Protein AF-0000000077156930 (afdb_homodimer)

Solvent-accessible surface area (backbone atoms only — not comparable to full-atom values): 21115 Å² total; per-residue (Å²): 128,58,64,46,43,50,54,49,51,50,52,50,50,53,50,42,52,32,46,73,64,62,72,40,91,60,56,79,90,64,46,71,85,63,74,40,72,61,39,33,52,48,50,25,47,53,35,52,76,65,62,25,29,34,33,41,34,40,46,37,56,53,29,63,58,55,55,41,37,42,60,40,22,49,76,51,74,27,40,34,41,30,24,38,61,55,65,69,34,46,55,49,17,52,52,47,29,53,65,31,70,46,48,90,39,51,45,78,44,79,37,57,61,70,60,52,46,53,54,49,60,70,35,73,85,38,50,48,45,27,31,30,34,39,42,51,60,70,72,91,50,44,61,62,49,48,64,50,43,55,65,25,35,19,72,68,10,36,40,37,32,56,45,38,52,34,65,64,90,44,28,67,63,35,49,52,44,52,51,54,54,67,69,39,79,48,50,50,72,47,78,40,75,60,58,41,11,30,34,43,31,35,32,67,102,129,59,63,46,42,49,54,48,51,51,52,50,50,53,52,42,54,34,47,73,65,62,73,40,92,60,57,79,89,62,46,71,85,62,75,42,72,61,39,33,53,49,49,27,49,52,36,52,75,65,62,24,30,35,33,40,33,40,46,36,54,52,31,62,57,54,54,42,38,42,59,39,22,48,76,51,75,26,40,35,41,30,24,36,60,54,64,68,35,46,55,48,16,52,51,47,28,54,64,31,71,46,48,92,39,50,45,79,45,77,37,55,62,69,60,52,47,52,55,48,60,71,35,74,84,38,50,47,46,27,30,31,33,40,43,50,61,69,73,90,50,44,62,60,51,48,65,50,42,55,63,24,35,20,72,69,12,37,41,37,33,57,46,39,52,34,63,63,89,44,28,67,65,35,49,52,43,54,52,54,54,67,69,39,81,49,49,48,72,46,79,38,75,61,58,40,11,31,35,45,30,34,31,68,102

Radius of gyration: 21.98 Å; Cα contacts (8 Å, |Δi|>4): 790; chains: 2; bounding box: 40×63×60 Å

Secondary structure (DSSP, 8-state):
--HHHHHHHHHHHHHHHHHHTTSS---GGGS-----HHHHHHHHHHHHHHT--EEEEE--TTSHHHHHHHHHHHHTT-EEEEEE--HHHHHHHHHHHHHHT-GGGEEEEES-HHHHHHHHHH-GGGTT-EEEEEE-S-GGGHHHHHHHHGGGEEEEEEEEE--SSSSGGGHHHHHHHHHHHHTSTTEEEEEE-STT-EEEEEE--/--HHHHHHHHHHHHHHHHHHTTSS---GGGS-----HHHHHHHHHHHHHHT--EEEEE--TTSHHHHHHHHHHHHTT-EEEEEE--HHHHHHHHHHHHHHT-GGGEEEEES-HHHHHHHHHH-GGGTT-EEEEEE-S-GGGHHHHHHHHGGGEEEEEEEEE--SSSSGGGHHHHHHHHHHHHTSTTEEEEEE-STT-EEEEEE--

Sequence (410 aa):
MNKAIFEVLEKLEKQSSLEKSRQVNVSSDERMLAITKETGELLNMLIRLKNAKNMLEVGMSVGYSTIWCAEAIIENNGKIITIEQNAKKIQRAKENFQNANVSEHIAIQEGLAMQILQELSLNEDYKVFFDFVLIDADKENVIEYFDMILPMVSVGGVIVTDNMLYPEKYRESMKEYSSHIQAIQNVRTITSPIGNGEEITIKLRMNKAIFEVLEKLEKQSSLEKSRQVNVSSDERMLAITKETGELLNMLIRLKNAKNMLEVGMSVGYSTIWCAEAIIENNGKIITIEQNAKKIQRAKENFQNANVSEHIAIQEGLAMQILQELSLNEDYKVFFDFVLIDADKENVIEYFDMILPMVSVGGVIVTDNMLYPEKYRESMKEYSSHIQAIQNVRTITSPIGNGEEITIKLR

Structure (mmCIF, N/CA/C/O backbone):
data_AF-0000000077156930-model_v1
#
loop_
_entity.id
_entity.type
_entity.pdbx_description
1 polymer 'O-methyltransferase family 3'
#
loop_
_atom_site.group_PDB
_atom_site.id
_atom_site.type_symbol
_atom_site.label_atom_id
_atom_site.label_alt_id
_atom_site.label_comp_id
_atom_site.label_asym_id
_atom_site.label_entity_id
_atom_site.label_seq_id
_atom_site.pdbx_PDB_ins_code
_atom_site.Cartn_x
_atom_site.Cartn_y
_atom_site.Cartn_z
_atom_site.occupancy
_atom_site.B_iso_or_equiv
_atom_site.auth_seq_id
_atom_site.auth_comp_id
_atom_site.auth_asym_id
_atom_site.auth_atom_id
_atom_site.pdbx_PDB_model_num
ATOM 1 N N . MET A 1 1 ? 17.109 -1.791 -4.84 1 79.44 1 MET A N 1
ATOM 2 C CA . MET A 1 1 ? 16.797 -3.115 -5.371 1 79.44 1 MET A CA 1
ATOM 3 C C . MET A 1 1 ? 18.062 -3.785 -5.91 1 79.44 1 MET A C 1
ATOM 5 O O . MET A 1 1 ? 18.922 -3.123 -6.504 1 79.44 1 MET A O 1
ATOM 9 N N . ASN A 1 2 ? 18.062 -5.133 -5.629 1 87.88 2 ASN A N 1
ATOM 10 C CA . ASN A 1 2 ? 19.172 -5.934 -6.141 1 87.88 2 ASN A CA 1
ATOM 11 C C . ASN A 1 2 ? 19.344 -5.758 -7.648 1 87.88 2 ASN A C 1
ATOM 13 O O . ASN A 1 2 ? 18.359 -5.766 -8.391 1 87.88 2 ASN A O 1
ATOM 17 N N . LYS A 1 3 ? 20.562 -5.547 -8.047 1 91.56 3 LYS A N 1
ATOM 18 C CA . LYS A 1 3 ? 20.859 -5.23 -9.445 1 91.56 3 LYS A CA 1
ATOM 19 C C . LYS A 1 3 ? 20.344 -6.316 -10.375 1 91.56 3 LYS A C 1
ATOM 21 O O . LYS A 1 3 ? 19.766 -6.016 -11.43 1 91.56 3 LYS A O 1
ATOM 26 N N . ALA A 1 4 ? 20.594 -7.609 -10.023 1 95.75 4 ALA A N 1
ATOM 27 C CA . ALA A 1 4 ? 20.172 -8.719 -10.867 1 95.75 4 ALA A CA 1
ATOM 28 C C . ALA A 1 4 ? 18.641 -8.734 -11.016 1 95.75 4 ALA A C 1
ATOM 30 O O . ALA A 1 4 ? 18.125 -8.945 -12.117 1 95.75 4 ALA A O 1
ATOM 31 N N . ILE A 1 5 ? 17.984 -8.516 -9.945 1 96.19 5 ILE A N 1
ATOM 32 C CA . ILE A 1 5 ? 16.531 -8.469 -9.945 1 96.19 5 ILE A CA 1
ATOM 33 C C . ILE A 1 5 ? 16.047 -7.309 -10.82 1 96.19 5 ILE A C 1
ATOM 35 O O . ILE A 1 5 ? 15.172 -7.484 -11.672 1 96.19 5 ILE A O 1
ATOM 39 N N . PHE A 1 6 ? 16.609 -6.207 -10.664 1 93.25 6 PHE A N 1
ATOM 40 C CA . PHE A 1 6 ? 16.234 -5.012 -11.414 1 93.25 6 PHE A CA 1
ATOM 41 C C . PHE A 1 6 ? 16.406 -5.234 -12.906 1 93.25 6 PHE A C 1
ATOM 43 O O . PHE A 1 6 ? 15.531 -4.871 -13.695 1 93.25 6 PHE A O 1
ATOM 50 N N . GLU A 1 7 ? 17.5 -5.773 -13.328 1 95.19 7 GLU A N 1
ATOM 51 C CA . GLU A 1 7 ? 17.797 -5.996 -14.742 1 95.19 7 GLU A CA 1
ATOM 52 C C . GLU A 1 7 ? 16.781 -6.945 -15.375 1 95.19 7 GLU A C 1
ATOM 54 O O . GLU A 1 7 ? 16.344 -6.723 -16.5 1 95.19 7 GLU A O 1
ATOM 59 N N . VAL A 1 8 ? 16.469 -8.008 -14.656 1 96.56 8 VAL A N 1
ATOM 60 C CA . VAL A 1 8 ? 15.5 -8.977 -15.18 1 96.56 8 VAL A CA 1
ATOM 61 C C . VAL A 1 8 ? 14.125 -8.32 -15.297 1 96.56 8 VAL A C 1
ATOM 63 O O . VAL A 1 8 ? 13.43 -8.508 -16.297 1 96.56 8 VAL A O 1
ATOM 66 N N . LEU A 1 9 ? 13.719 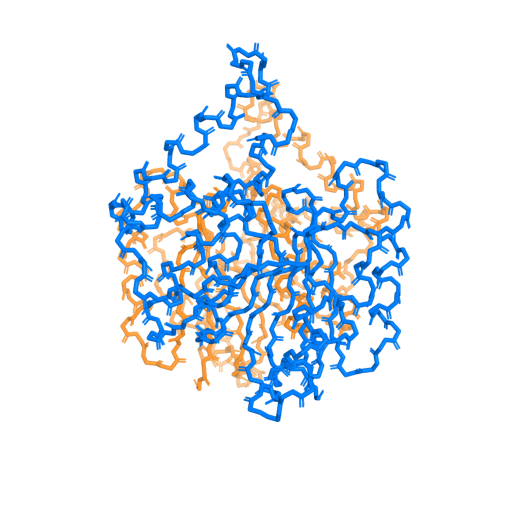-7.543 -14.289 1 95.38 9 LEU A N 1
ATOM 67 C CA . LEU A 1 9 ? 12.43 -6.863 -14.32 1 95.38 9 LEU A CA 1
ATOM 68 C C . LEU A 1 9 ? 12.352 -5.895 -15.492 1 95.38 9 LEU A C 1
ATOM 70 O O . LEU A 1 9 ? 11.336 -5.832 -16.188 1 95.38 9 LEU A O 1
ATOM 74 N N . GLU A 1 10 ? 13.391 -5.168 -15.727 1 93.12 10 GLU A N 1
ATOM 75 C CA . GLU A 1 10 ? 13.43 -4.23 -16.844 1 93.12 10 GLU A CA 1
ATOM 76 C C . GLU A 1 10 ? 13.281 -4.953 -18.172 1 93.12 10 GLU A C 1
ATOM 78 O O . GLU A 1 10 ? 12.57 -4.484 -19.062 1 93.12 10 GLU A O 1
ATOM 83 N N . LYS A 1 11 ? 14.008 -6.008 -18.297 1 92.94 11 LYS A N 1
ATOM 84 C CA . LYS A 1 11 ? 13.938 -6.812 -19.516 1 92.94 11 LYS A CA 1
ATOM 85 C C . LYS A 1 11 ? 12.516 -7.312 -19.75 1 92.94 11 LYS A C 1
ATOM 87 O O . LYS A 1 11 ? 12.008 -7.25 -20.875 1 92.94 11 LYS A O 1
ATOM 92 N N . LEU A 1 12 ? 11.891 -7.816 -18.703 1 92.88 12 LEU A N 1
ATOM 93 C CA . LEU A 1 12 ? 10.539 -8.352 -18.797 1 92.88 12 LEU A CA 1
ATOM 94 C C . LEU A 1 12 ? 9.539 -7.242 -19.125 1 92.88 12 LEU A C 1
ATOM 96 O O . LEU A 1 12 ? 8.586 -7.465 -19.875 1 92.88 12 LEU A O 1
ATOM 100 N N . GLU A 1 13 ? 9.695 -6.082 -18.562 1 90.75 13 GLU A N 1
ATOM 101 C CA . GLU A 1 13 ? 8.836 -4.938 -18.859 1 90.75 13 GLU A CA 1
ATOM 102 C C . GLU A 1 13 ? 8.938 -4.523 -20.312 1 90.75 13 GLU A C 1
ATOM 104 O O . GLU A 1 13 ? 7.934 -4.195 -20.953 1 90.75 13 GLU A O 1
ATOM 109 N N . LYS A 1 14 ? 10.156 -4.465 -20.828 1 87.19 14 LYS A N 1
ATOM 110 C CA . LYS A 1 14 ? 10.375 -4.145 -22.25 1 87.19 14 LYS A CA 1
ATOM 111 C C . LYS A 1 14 ? 9.688 -5.16 -23.156 1 87.19 14 LYS A C 1
ATOM 113 O O . LYS A 1 14 ? 9.055 -4.789 -24.141 1 87.19 14 LYS A O 1
ATOM 118 N N . GLN A 1 15 ? 9.844 -6.43 -22.797 1 84.31 15 GLN A N 1
ATOM 119 C CA . GLN A 1 15 ? 9.211 -7.492 -23.578 1 84.31 15 GLN A CA 1
ATOM 120 C C . GLN A 1 15 ? 7.695 -7.355 -23.562 1 84.31 15 GLN A C 1
ATOM 122 O O . GLN A 1 15 ? 7.043 -7.559 -24.594 1 84.31 15 GLN A O 1
ATOM 127 N N . SER A 1 16 ? 7.172 -7.051 -22.375 1 83 16 SER A N 1
ATOM 128 C CA . SER A 1 16 ? 5.73 -6.875 -22.25 1 83 16 SER A CA 1
ATOM 129 C C . SER A 1 16 ? 5.234 -5.719 -23.109 1 83 16 SER A C 1
ATOM 131 O O . SER A 1 16 ? 4.188 -5.824 -23.75 1 83 16 SER A O 1
ATOM 133 N N . SER A 1 17 ? 5.945 -4.652 -23.078 1 78.31 17 SER A N 1
ATOM 134 C CA . SER A 1 17 ? 5.59 -3.479 -23.875 1 78.31 17 SER A CA 1
ATOM 135 C C . SER A 1 17 ? 5.617 -3.789 -25.359 1 78.31 17 SER A C 1
ATOM 137 O O . SER A 1 17 ? 4.754 -3.332 -26.109 1 78.31 17 SER A O 1
ATOM 139 N N . LEU A 1 18 ? 6.516 -4.582 -25.781 1 75.31 18 LEU A N 1
ATOM 140 C CA . LEU A 1 18 ? 6.656 -4.961 -27.172 1 75.31 18 LEU A CA 1
ATOM 141 C C . LEU A 1 18 ? 5.52 -5.883 -27.609 1 75.31 18 LEU A C 1
ATOM 143 O O . LEU A 1 18 ? 5.008 -5.762 -28.719 1 75.31 18 LEU A O 1
ATOM 147 N N . GLU A 1 19 ? 5.113 -6.738 -26.75 1 72.31 19 GLU A N 1
ATOM 148 C CA . GLU A 1 19 ? 4.02 -7.66 -27.031 1 72.31 19 GLU A CA 1
ATOM 149 C C . GLU A 1 19 ? 2.688 -6.922 -27.141 1 72.31 19 GLU A C 1
ATOM 151 O O . GLU A 1 19 ? 1.862 -7.234 -28 1 72.31 19 GLU A O 1
ATOM 156 N N . LYS A 1 20 ? 2.551 -5.926 -26.328 1 70.75 20 LYS A N 1
ATOM 157 C CA . LYS A 1 20 ? 1.322 -5.137 -26.328 1 70.75 20 LYS A CA 1
ATOM 158 C C . LYS A 1 20 ? 1.237 -4.254 -27.562 1 70.75 20 LYS A C 1
ATOM 160 O O . LYS A 1 20 ? 0.145 -3.988 -28.078 1 70.75 20 LYS A O 1
ATOM 165 N N . SER A 1 21 ? 2.373 -3.861 -27.922 1 64.44 21 SER A N 1
ATOM 166 C CA . SER A 1 21 ? 2.416 -3.006 -29.109 1 64.44 21 SER A CA 1
ATOM 167 C C . SER A 1 21 ? 2.379 -3.83 -30.391 1 64.44 21 SER A C 1
ATOM 169 O O . SER A 1 21 ? 2.336 -3.277 -31.484 1 64.44 21 SER A O 1
ATOM 171 N N . ARG A 1 22 ? 2.209 -5.121 -30.344 1 66.44 22 ARG A N 1
ATOM 172 C CA . ARG A 1 22 ? 2.174 -6.031 -31.484 1 66.44 22 ARG A CA 1
ATOM 173 C C . ARG A 1 22 ? 3.457 -5.934 -32.312 1 66.44 22 ARG A C 1
ATOM 175 O O . ARG A 1 22 ? 3.451 -6.188 -33.531 1 66.44 22 ARG A O 1
ATOM 182 N N . GLN A 1 23 ? 4.324 -5.398 -31.641 1 58.34 23 GLN A N 1
ATOM 183 C CA . GLN A 1 23 ? 5.594 -5.309 -32.344 1 58.34 23 GLN A CA 1
ATOM 184 C C . GLN A 1 23 ? 6.305 -6.656 -32.375 1 58.34 23 GLN A C 1
ATOM 186 O O . GLN A 1 23 ? 7.188 -6.879 -33.219 1 58.34 23 GLN A O 1
ATOM 191 N N . VAL A 1 24 ? 5.945 -7.48 -31.453 1 56.66 24 VAL A N 1
ATOM 192 C CA . VAL A 1 24 ? 6.453 -8.844 -31.438 1 56.66 24 VAL A CA 1
ATOM 193 C C . VAL A 1 24 ? 5.285 -9.836 -31.469 1 56.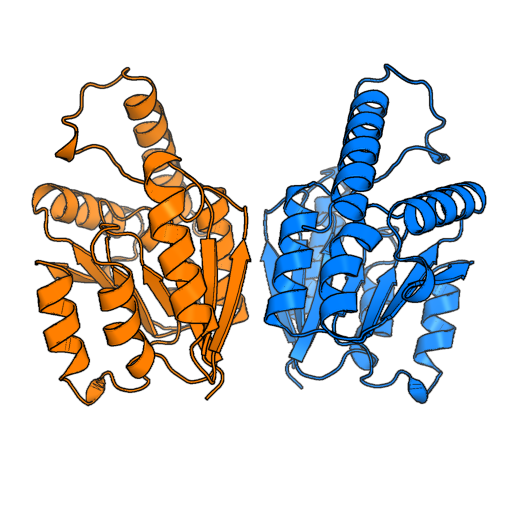66 24 VAL A C 1
ATOM 195 O O . VAL A 1 24 ? 4.273 -9.617 -30.797 1 56.66 24 VAL A O 1
ATOM 198 N N . ASN A 1 25 ? 5.324 -10.672 -32.375 1 56.38 25 ASN A N 1
ATOM 199 C CA . ASN A 1 25 ? 4.27 -11.664 -32.562 1 56.38 25 ASN A CA 1
ATOM 200 C C . ASN A 1 25 ? 4.43 -12.836 -31.594 1 56.38 25 ASN A C 1
ATOM 202 O O . ASN A 1 25 ? 5.383 -13.609 -31.703 1 56.38 25 ASN A O 1
ATOM 206 N N . VAL A 1 26 ? 3.912 -12.781 -30.484 1 60.97 26 VAL A N 1
ATOM 207 C CA . VAL A 1 26 ? 3.877 -13.945 -29.594 1 60.97 26 VAL A CA 1
ATOM 208 C C . VAL A 1 26 ? 2.445 -14.461 -29.484 1 60.97 26 VAL A C 1
ATOM 210 O O . VAL A 1 26 ? 1.49 -13.68 -29.531 1 60.97 26 VAL A O 1
ATOM 213 N N . SER A 1 27 ? 2.373 -15.758 -29.547 1 56.91 27 SER A N 1
ATOM 214 C CA . SER A 1 27 ? 1.052 -16.359 -29.375 1 56.91 27 SER A CA 1
ATOM 215 C C . SER A 1 27 ? 0.399 -15.906 -28.078 1 56.91 27 SER A C 1
ATOM 217 O O . SER A 1 27 ? 1.092 -15.594 -27.109 1 56.91 27 SER A O 1
ATOM 219 N N . SER A 1 28 ? -0.914 -15.719 -28.062 1 55.12 28 SER A N 1
ATOM 220 C CA . SER A 1 28 ? -1.692 -15.258 -26.922 1 55.12 28 SER A CA 1
ATOM 221 C C . SER A 1 28 ? -1.333 -16.031 -25.656 1 55.12 28 SER A C 1
ATOM 223 O O . SER A 1 28 ? -1.241 -15.461 -24.562 1 55.12 28 SER A O 1
ATOM 225 N N . ASP A 1 29 ? -1.012 -17.266 -25.969 1 56.06 29 ASP A N 1
ATOM 226 C CA . ASP A 1 29 ? -0.734 -18.156 -24.859 1 56.06 29 ASP A CA 1
ATOM 227 C C . ASP A 1 29 ? 0.637 -17.875 -24.25 1 56.06 29 ASP A C 1
ATOM 229 O O . ASP A 1 29 ? 0.918 -18.281 -23.125 1 56.06 29 ASP A O 1
ATOM 233 N N . GLU A 1 30 ? 1.32 -17.078 -25.047 1 61.12 30 GLU A N 1
ATOM 234 C CA . GLU A 1 30 ? 2.689 -16.859 -24.594 1 61.12 30 GLU A CA 1
ATOM 235 C C . GLU A 1 30 ? 2.869 -15.438 -24.062 1 61.12 30 GLU A C 1
ATOM 237 O O . GLU A 1 30 ? 3.947 -15.086 -23.578 1 61.12 30 GLU A O 1
ATOM 242 N N . ARG A 1 31 ? 1.771 -14.875 -24.266 1 60.12 31 ARG A N 1
ATOM 243 C CA . ARG A 1 31 ? 1.876 -13.469 -23.891 1 60.12 31 ARG A CA 1
ATOM 244 C C . ARG A 1 31 ? 2.039 -13.32 -22.375 1 60.12 31 ARG A C 1
ATOM 246 O O . ARG A 1 31 ? 1.447 -14.078 -21.609 1 60.12 31 ARG A O 1
ATOM 253 N N . MET A 1 32 ? 2.98 -12.578 -22.109 1 62.69 32 MET A N 1
ATOM 254 C CA . MET A 1 32 ? 3.211 -12.273 -20.703 1 62.69 32 MET A CA 1
ATOM 255 C C . MET A 1 32 ? 2.078 -11.43 -20.125 1 62.69 32 MET A C 1
ATOM 257 O O . MET A 1 32 ? 1.728 -10.391 -20.703 1 62.69 32 MET A O 1
ATOM 261 N N . LEU A 1 33 ? 1.092 -12.125 -19.344 1 61.94 33 LEU A N 1
ATOM 262 C CA . LEU A 1 33 ? 0.093 -11.398 -18.562 1 61.94 33 LEU A CA 1
ATOM 263 C C . LEU A 1 33 ? 0.671 -10.922 -17.234 1 61.94 33 LEU A C 1
ATOM 265 O O . LEU A 1 33 ? 0.748 -11.688 -16.281 1 61.94 33 LEU A O 1
ATOM 269 N N . ALA A 1 34 ? 1.303 -9.719 -17.344 1 76.31 34 ALA A N 1
ATOM 270 C CA . ALA A 1 34 ? 2.078 -9.273 -16.203 1 76.31 34 ALA A CA 1
ATOM 271 C C . ALA A 1 34 ? 1.347 -8.164 -15.445 1 76.31 34 ALA A C 1
ATOM 273 O O . ALA A 1 34 ? 0.553 -7.426 -16.031 1 76.31 34 ALA A O 1
ATOM 274 N N . ILE A 1 35 ? 1.339 -8.328 -14.133 1 91.12 35 ILE A N 1
ATOM 275 C CA . ILE A 1 35 ? 0.923 -7.191 -13.312 1 91.12 35 ILE A CA 1
ATOM 276 C C . ILE A 1 35 ? 1.639 -5.926 -13.781 1 91.12 35 ILE A C 1
ATOM 278 O O . ILE A 1 35 ? 2.582 -6 -14.57 1 91.12 35 ILE A O 1
ATOM 282 N N . THR A 1 36 ? 1.065 -4.848 -13.391 1 91.25 36 THR A N 1
ATOM 283 C CA . THR A 1 36 ? 1.734 -3.586 -13.695 1 91.25 36 THR A CA 1
ATOM 284 C C . THR A 1 36 ? 2.926 -3.371 -12.766 1 91.25 36 THR A C 1
ATOM 286 O O . THR A 1 36 ? 3.041 -4.031 -11.727 1 91.25 36 THR A O 1
ATOM 289 N N . LYS A 1 37 ? 3.83 -2.496 -13.227 1 90.5 37 LYS A N 1
ATOM 290 C CA . LYS A 1 37 ? 4.949 -2.105 -12.375 1 90.5 37 LYS A CA 1
ATOM 291 C C . LYS A 1 37 ? 4.461 -1.59 -11.023 1 90.5 37 LYS A C 1
ATOM 293 O O . LYS A 1 37 ? 5.043 -1.91 -9.984 1 90.5 37 LYS A O 1
ATOM 298 N N . GLU A 1 38 ? 3.414 -0.806 -11.023 1 89.31 38 GLU A N 1
ATOM 299 C CA . GLU A 1 38 ? 2.842 -0.253 -9.797 1 89.31 38 GLU A CA 1
ATOM 300 C C . GLU A 1 38 ? 2.359 -1.359 -8.867 1 89.31 38 GLU A C 1
ATOM 302 O O . GLU A 1 38 ? 2.537 -1.275 -7.652 1 89.31 38 GLU A O 1
ATOM 307 N N . THR A 1 39 ? 1.762 -2.322 -9.445 1 93.88 39 THR A N 1
ATOM 308 C CA . THR A 1 39 ? 1.332 -3.463 -8.648 1 93.88 39 THR A CA 1
ATOM 309 C C . THR A 1 39 ? 2.533 -4.176 -8.031 1 93.88 39 THR A C 1
ATOM 311 O O . THR A 1 39 ? 2.5 -4.562 -6.859 1 93.88 39 THR A O 1
ATOM 314 N N . GLY A 1 40 ? 3.57 -4.371 -8.836 1 94.38 40 GLY A N 1
ATOM 315 C CA . GLY A 1 40 ? 4.785 -4.965 -8.305 1 94.38 40 GLY A CA 1
ATOM 316 C C . GLY A 1 40 ? 5.344 -4.215 -7.109 1 94.38 40 GLY A C 1
ATOM 317 O O . GLY A 1 40 ? 5.707 -4.824 -6.102 1 94.38 40 GLY A O 1
ATOM 318 N N . GLU A 1 41 ? 5.398 -2.939 -7.23 1 90.81 41 GLU A N 1
ATOM 319 C CA . GLU A 1 41 ? 5.875 -2.084 -6.148 1 90.81 41 GLU A CA 1
ATOM 320 C C . GLU A 1 41 ? 4.988 -2.215 -4.91 1 90.81 41 GLU A C 1
ATOM 322 O O . GLU A 1 41 ? 5.492 -2.242 -3.785 1 90.81 41 GLU A O 1
ATOM 327 N N . LEU A 1 42 ? 3.732 -2.254 -5.137 1 93.19 42 LEU A N 1
ATOM 328 C CA . LEU A 1 42 ? 2.768 -2.424 -4.055 1 93.19 42 LEU A CA 1
ATOM 329 C C . LEU A 1 42 ? 2.99 -3.75 -3.334 1 93.19 42 LEU A C 1
ATOM 331 O O . LEU A 1 42 ? 3.031 -3.791 -2.104 1 93.19 42 LEU A O 1
ATOM 335 N N . LEU A 1 43 ? 3.102 -4.793 -4.094 1 96.75 43 LEU A N 1
ATOM 336 C CA . LEU A 1 43 ? 3.322 -6.113 -3.514 1 96.75 43 LEU A CA 1
ATOM 337 C C . LEU A 1 43 ? 4.594 -6.133 -2.676 1 96.75 43 LEU A C 1
ATOM 339 O O . LEU A 1 43 ? 4.59 -6.609 -1.538 1 96.75 43 LEU A O 1
ATOM 343 N N . ASN A 1 44 ? 5.648 -5.645 -3.287 1 94.69 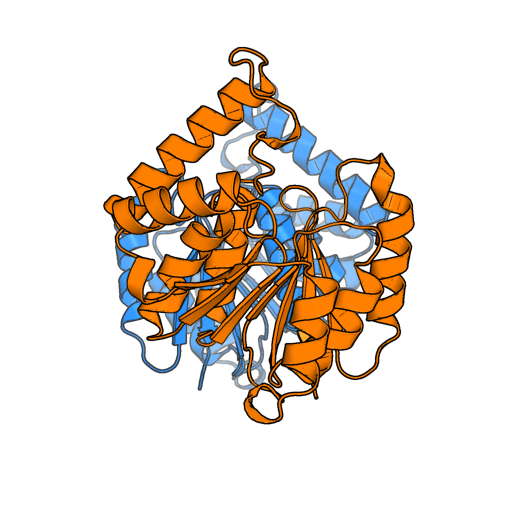44 ASN A N 1
ATOM 344 C CA . ASN A 1 44 ? 6.93 -5.559 -2.594 1 94.69 44 ASN A CA 1
ATOM 345 C C . ASN A 1 44 ? 6.801 -4.812 -1.269 1 94.69 44 ASN A C 1
ATOM 347 O O . ASN A 1 44 ? 7.277 -5.289 -0.237 1 94.69 44 ASN A O 1
ATOM 351 N N . MET A 1 45 ? 6.129 -3.721 -1.294 1 92 45 MET A N 1
ATOM 352 C CA . MET A 1 45 ? 5.922 -2.893 -0.111 1 92 45 MET A CA 1
ATOM 353 C C . MET A 1 45 ? 5.133 -3.65 0.952 1 92 45 MET A C 1
ATOM 355 O O . MET A 1 45 ? 5.531 -3.686 2.119 1 92 45 MET A O 1
ATOM 359 N N . LEU A 1 46 ? 4.062 -4.254 0.589 1 95.69 46 LEU A N 1
ATOM 360 C CA . LEU A 1 46 ? 3.197 -4.957 1.529 1 95.69 46 LEU A CA 1
ATOM 361 C C . LEU A 1 46 ? 3.941 -6.109 2.193 1 95.69 46 LEU A C 1
ATOM 363 O O . LEU A 1 46 ? 3.789 -6.34 3.396 1 95.69 46 LEU A O 1
ATOM 367 N N . ILE A 1 47 ? 4.707 -6.801 1.422 1 96.62 47 ILE A N 1
ATOM 368 C CA . ILE A 1 47 ? 5.465 -7.934 1.945 1 96.62 47 ILE A CA 1
ATOM 369 C C . ILE A 1 47 ? 6.469 -7.445 2.988 1 96.62 47 ILE A C 1
ATOM 371 O O . ILE A 1 47 ? 6.621 -8.055 4.047 1 96.62 47 ILE A O 1
ATOM 375 N N . ARG A 1 48 ? 7.145 -6.355 2.697 1 91.44 48 ARG A N 1
ATOM 376 C CA . ARG A 1 48 ? 8.125 -5.789 3.623 1 91.44 48 ARG A CA 1
ATOM 377 C C . ARG A 1 48 ? 7.449 -5.301 4.898 1 91.44 48 ARG A C 1
ATOM 379 O O . ARG A 1 48 ? 7.934 -5.551 6 1 91.44 48 ARG A O 1
ATOM 386 N N . LEU A 1 49 ? 6.355 -4.613 4.715 1 89.62 49 LEU A N 1
ATOM 387 C CA . LEU A 1 49 ? 5.648 -4.086 5.875 1 89.62 49 LEU A CA 1
ATOM 388 C C . LEU A 1 49 ? 5.141 -5.219 6.762 1 89.62 49 LEU A C 1
ATOM 390 O O . LEU A 1 49 ? 5.141 -5.098 7.988 1 89.62 49 LEU A O 1
ATOM 394 N N . LYS A 1 50 ? 4.707 -6.32 6.141 1 91.44 50 LYS A N 1
ATOM 395 C CA . LYS A 1 50 ? 4.176 -7.48 6.855 1 91.44 50 LYS A CA 1
ATOM 396 C C . LYS A 1 50 ? 5.301 -8.359 7.391 1 91.44 50 LYS A C 1
ATOM 398 O O . LYS A 1 50 ? 5.078 -9.203 8.258 1 91.44 50 LYS A O 1
ATOM 403 N N . ASN A 1 51 ? 6.527 -8.148 6.965 1 93.62 51 ASN A N 1
ATOM 404 C CA . ASN A 1 51 ? 7.617 -9.094 7.211 1 93.62 51 ASN A CA 1
ATOM 405 C C . ASN A 1 51 ? 7.215 -10.516 6.84 1 93.62 51 ASN A C 1
ATOM 407 O O . ASN A 1 51 ? 7.367 -11.438 7.645 1 93.62 51 ASN A O 1
ATOM 411 N N . ALA A 1 52 ? 6.629 -10.672 5.648 1 96.56 52 ALA A N 1
ATOM 412 C CA . ALA A 1 52 ? 6.094 -11.953 5.203 1 96.56 52 ALA A CA 1
ATOM 413 C C . ALA A 1 52 ? 7.219 -12.914 4.824 1 96.56 52 ALA A C 1
ATOM 415 O O . ALA A 1 52 ? 8.203 -12.516 4.199 1 96.56 52 ALA A O 1
ATOM 416 N N . LYS A 1 53 ? 7.055 -14.117 5.203 1 98 53 LYS A N 1
ATOM 417 C CA . LYS A 1 53 ? 8.078 -15.125 4.949 1 98 53 LYS A CA 1
ATOM 418 C C . LYS A 1 53 ? 7.559 -16.203 4.008 1 98 53 LYS A C 1
ATOM 420 O O . LYS A 1 53 ? 8.266 -16.625 3.088 1 98 53 LYS A O 1
ATOM 425 N N . ASN A 1 54 ? 6.383 -16.703 4.258 1 98.75 54 ASN A N 1
ATOM 426 C CA . ASN A 1 54 ? 5.781 -17.766 3.461 1 98.75 54 ASN A CA 1
ATOM 427 C C . ASN A 1 54 ? 4.746 -17.219 2.486 1 98.75 54 ASN A C 1
ATOM 429 O O . ASN A 1 54 ? 3.664 -16.797 2.898 1 98.75 54 ASN A O 1
ATOM 433 N N . MET A 1 55 ? 5.07 -17.312 1.171 1 98.81 55 MET A N 1
ATOM 434 C CA . MET A 1 55 ? 4.199 -16.719 0.16 1 98.81 55 MET A CA 1
ATOM 435 C C . MET A 1 55 ? 3.668 -17.781 -0.793 1 98.81 55 MET A C 1
ATOM 437 O O . MET A 1 55 ? 4.402 -18.688 -1.188 1 98.81 55 MET A O 1
ATOM 441 N N . LEU A 1 56 ? 2.404 -17.672 -1.127 1 98.94 56 LEU A N 1
ATOM 442 C CA . LEU A 1 56 ? 1.762 -18.469 -2.17 1 98.94 56 LEU A CA 1
ATOM 443 C C . LEU A 1 56 ? 1.338 -17.578 -3.34 1 98.94 56 LEU A C 1
ATOM 445 O O . LEU A 1 56 ? 0.776 -16.5 -3.135 1 98.94 56 LEU A O 1
ATOM 449 N N . GLU A 1 57 ? 1.69 -17.984 -4.523 1 98.75 57 GLU A N 1
ATOM 450 C CA . GLU A 1 57 ? 1.259 -17.312 -5.738 1 98.75 57 GLU A CA 1
ATOM 451 C C . GLU A 1 57 ? 0.475 -18.25 -6.652 1 98.75 57 GLU A C 1
ATOM 453 O O . GLU A 1 57 ? 0.963 -19.312 -7.016 1 98.75 57 GLU A O 1
ATOM 458 N N . VAL A 1 58 ? -0.769 -17.844 -6.953 1 98.44 58 VAL A N 1
ATOM 459 C CA . VAL A 1 58 ? -1.604 -18.562 -7.918 1 98.44 58 VAL A CA 1
ATOM 460 C C . VAL A 1 58 ? -1.54 -17.859 -9.273 1 98.44 58 VAL A C 1
ATOM 462 O O . VAL A 1 58 ? -2.125 -16.781 -9.453 1 98.44 58 VAL A O 1
ATOM 465 N N . GLY A 1 59 ? -0.876 -18.453 -10.242 1 96.69 59 GLY A N 1
ATOM 466 C CA . GLY A 1 59 ? -0.604 -17.828 -11.531 1 96.69 59 GLY A CA 1
ATOM 467 C C . GLY A 1 59 ? 0.767 -17.188 -11.602 1 96.69 59 GLY A C 1
ATOM 468 O O . GLY A 1 59 ? 0.907 -15.992 -11.344 1 96.69 59 GLY A O 1
ATOM 469 N N . MET A 1 60 ? 1.712 -17.953 -12.047 1 96.62 60 MET A N 1
ATOM 470 C CA . MET A 1 60 ? 3.104 -17.516 -12.086 1 96.62 60 MET A CA 1
ATOM 471 C C . MET A 1 60 ? 3.424 -16.828 -13.414 1 96.62 60 MET A C 1
ATOM 473 O O . MET A 1 60 ? 4.133 -15.82 -13.445 1 96.62 60 MET A O 1
ATOM 477 N N . SER A 1 61 ? 2.879 -17.406 -14.484 1 94.94 61 SER A N 1
ATOM 478 C CA . SER A 1 61 ? 3.266 -17 -15.828 1 94.94 61 SER A CA 1
ATOM 479 C C . SER A 1 61 ? 4.773 -17.094 -16.016 1 94.94 61 SER A C 1
ATOM 481 O O . SER A 1 61 ? 5.379 -18.125 -15.742 1 94.94 61 SER A O 1
ATOM 483 N N . VAL A 1 62 ? 5.441 -15.984 -16.406 1 95.56 62 VAL A N 1
ATOM 484 C CA . VAL A 1 62 ? 6.871 -16.062 -16.672 1 95.56 62 VAL A CA 1
ATOM 485 C C . VAL A 1 62 ? 7.66 -15.508 -15.492 1 95.56 62 VAL A C 1
ATOM 487 O O . VAL A 1 62 ? 8.867 -15.281 -15.594 1 95.56 62 VAL A O 1
ATOM 490 N N . GLY A 1 63 ? 7.004 -15.211 -14.398 1 97 63 GLY A N 1
ATOM 491 C CA . GLY A 1 63 ? 7.676 -14.977 -13.125 1 97 63 GLY A CA 1
ATOM 492 C C . GLY A 1 63 ? 7.84 -13.5 -12.805 1 97 63 GLY A C 1
ATOM 493 O O . GLY A 1 63 ? 8.555 -13.141 -11.867 1 97 63 GLY A O 1
ATOM 494 N N . TYR A 1 64 ? 7.172 -12.602 -13.523 1 96.12 64 TYR A N 1
ATOM 495 C CA . TYR A 1 64 ? 7.328 -11.164 -13.305 1 96.12 64 TYR A CA 1
ATOM 496 C C . TYR A 1 64 ? 6.918 -10.781 -11.891 1 96.12 64 TYR A C 1
ATOM 498 O O . TYR A 1 64 ? 7.699 -10.188 -11.148 1 96.12 64 TYR A O 1
ATOM 506 N N . SER A 1 65 ? 5.691 -11.164 -11.516 1 96.94 65 SER A N 1
ATOM 507 C CA . SER A 1 65 ? 5.215 -10.852 -10.172 1 96.94 65 SER A CA 1
ATOM 508 C C . SER A 1 65 ? 6.031 -11.578 -9.109 1 96.94 65 SER A C 1
ATOM 510 O O . SER A 1 65 ? 6.336 -11.008 -8.055 1 96.94 65 SER A O 1
ATOM 512 N N . THR A 1 66 ? 6.395 -12.773 -9.391 1 98.12 66 THR A N 1
ATOM 513 C CA . THR A 1 66 ? 7.176 -13.57 -8.461 1 98.12 66 THR A CA 1
ATOM 514 C C . THR A 1 66 ? 8.477 -12.859 -8.102 1 98.12 66 THR A C 1
ATOM 516 O O . THR A 1 66 ? 8.859 -12.805 -6.926 1 98.12 66 THR A O 1
ATOM 519 N N . ILE A 1 67 ? 9.141 -12.344 -9.102 1 97.5 67 ILE A N 1
ATOM 520 C CA . ILE A 1 67 ? 10.445 -11.711 -8.914 1 97.5 67 ILE A CA 1
ATOM 521 C C . ILE A 1 67 ? 10.281 -10.422 -8.109 1 97.5 67 ILE A C 1
ATOM 523 O O . ILE A 1 67 ? 11.109 -10.109 -7.254 1 97.5 67 ILE A O 1
ATOM 527 N N . TRP A 1 68 ? 9.211 -9.641 -8.383 1 95.62 68 TRP A N 1
ATOM 528 C CA . TRP A 1 68 ? 8.906 -8.469 -7.578 1 95.62 68 TRP A CA 1
ATOM 529 C C . TRP A 1 68 ? 8.805 -8.828 -6.102 1 95.62 68 TRP A C 1
ATOM 531 O O . TRP A 1 68 ? 9.273 -8.086 -5.238 1 95.62 68 TRP A O 1
ATOM 541 N N . CYS A 1 69 ? 8.227 -9.945 -5.832 1 97.81 69 CYS A N 1
ATOM 542 C CA . CYS A 1 69 ? 7.969 -10.375 -4.465 1 97.81 69 CYS A CA 1
ATOM 543 C C . CYS A 1 69 ? 9.203 -11.016 -3.848 1 97.81 69 CYS A C 1
ATOM 545 O O . CYS A 1 69 ? 9.422 -10.922 -2.641 1 97.81 69 CYS A O 1
ATOM 547 N N . ALA A 1 70 ? 9.969 -11.664 -4.68 1 98 70 ALA A N 1
ATOM 548 C CA . ALA A 1 70 ? 11.078 -12.5 -4.219 1 98 70 ALA A CA 1
ATOM 549 C C . ALA A 1 70 ? 12.078 -11.672 -3.42 1 98 70 ALA A C 1
ATOM 551 O O . ALA A 1 70 ? 12.594 -12.133 -2.396 1 98 70 ALA A O 1
ATOM 552 N N . GLU A 1 71 ? 12.336 -10.492 -3.871 1 92.44 71 GLU A N 1
ATOM 553 C CA . GLU A 1 71 ? 13.32 -9.664 -3.17 1 92.44 71 GLU A CA 1
ATOM 554 C C . GLU A 1 71 ? 12.953 -9.508 -1.696 1 92.44 71 GLU A C 1
ATOM 556 O O . GLU A 1 71 ? 13.781 -9.758 -0.818 1 92.44 71 GLU A O 1
ATOM 561 N N . ALA A 1 72 ? 11.773 -9.102 -1.431 1 94.25 72 ALA A N 1
ATOM 562 C CA . ALA A 1 72 ? 11.297 -8.859 -0.071 1 94.25 72 ALA A CA 1
ATOM 563 C C . ALA A 1 72 ? 11.211 -10.156 0.724 1 94.25 72 ALA A C 1
ATOM 565 O O . ALA A 1 72 ? 11.586 -10.203 1.897 1 94.25 72 ALA A O 1
ATOM 566 N N . ILE A 1 73 ? 10.758 -11.234 0.077 1 97.25 73 ILE A N 1
ATOM 567 C CA . ILE A 1 73 ? 10.594 -12.531 0.727 1 97.25 73 ILE A CA 1
ATOM 568 C C . ILE A 1 73 ? 11.961 -13.062 1.152 1 97.25 73 ILE A C 1
ATOM 570 O O . ILE A 1 73 ? 12.117 -13.586 2.262 1 97.25 73 ILE A O 1
ATOM 574 N N . ILE A 1 74 ? 12.93 -12.898 0.309 1 96 74 ILE A N 1
ATOM 575 C CA . ILE A 1 74 ? 14.281 -13.398 0.57 1 96 74 ILE A CA 1
ATOM 576 C C . ILE A 1 74 ? 14.906 -12.609 1.716 1 96 74 ILE A C 1
ATOM 578 O O . ILE A 1 74 ? 15.57 -13.188 2.584 1 96 74 ILE A O 1
ATOM 582 N N . GLU A 1 75 ? 14.734 -11.297 1.728 1 93.12 75 GLU A N 1
ATOM 583 C CA . GLU A 1 75 ? 15.219 -10.461 2.822 1 93.12 75 GLU A CA 1
ATOM 584 C C . GLU A 1 75 ? 14.656 -10.93 4.164 1 93.12 75 GLU A C 1
ATOM 586 O O . GLU A 1 75 ? 15.312 -10.789 5.199 1 93.12 75 GLU A O 1
ATOM 591 N N . ASN A 1 76 ? 13.508 -11.539 4.148 1 94.81 76 ASN A N 1
ATOM 592 C CA . ASN A 1 76 ? 12.859 -12.031 5.355 1 94.81 76 ASN A CA 1
ATOM 593 C C . ASN A 1 76 ? 13.172 -13.508 5.605 1 94.81 76 ASN A C 1
ATOM 595 O O . ASN A 1 76 ? 12.531 -14.156 6.43 1 94.81 76 ASN A O 1
ATOM 599 N N . ASN A 1 77 ? 14.109 -14.055 4.863 1 96.62 77 ASN A N 1
ATOM 600 C CA . ASN A 1 77 ? 14.5 -15.453 4.953 1 96.62 77 ASN A CA 1
ATOM 601 C C . ASN A 1 77 ? 13.32 -16.391 4.688 1 96.62 77 ASN A C 1
ATOM 603 O O . ASN A 1 77 ? 13.117 -17.359 5.418 1 96.62 77 ASN A O 1
ATOM 607 N N . GLY A 1 78 ? 12.508 -15.984 3.678 1 98.19 78 GLY A N 1
ATOM 608 C CA . GLY A 1 78 ? 11.305 -16.734 3.373 1 98.19 78 GLY A CA 1
ATOM 609 C C . GLY A 1 78 ? 11.383 -17.484 2.059 1 98.19 78 GLY A C 1
ATOM 610 O O . GLY A 1 78 ? 12.469 -17.656 1.502 1 98.19 78 GLY A O 1
ATOM 611 N N . LYS A 1 79 ? 10.18 -18.062 1.655 1 98.62 79 LYS A N 1
ATOM 612 C CA . LYS A 1 79 ? 10.07 -18.844 0.429 1 98.62 79 LYS A CA 1
ATOM 613 C C . LYS A 1 79 ? 8.75 -18.562 -0.287 1 98.62 79 LYS A C 1
ATOM 615 O O . LYS A 1 79 ? 7.793 -18.094 0.331 1 98.62 79 LYS A O 1
ATOM 620 N N . ILE A 1 80 ? 8.805 -18.828 -1.593 1 98.88 80 ILE A N 1
ATOM 621 C CA . ILE A 1 80 ? 7.621 -18.656 -2.432 1 98.88 80 ILE A CA 1
ATOM 622 C C . ILE A 1 80 ? 7.219 -19.984 -3.055 1 98.88 80 ILE A C 1
ATOM 624 O O . ILE A 1 80 ? 8.062 -20.688 -3.613 1 98.88 80 ILE A O 1
ATOM 628 N N . ILE A 1 81 ? 6.004 -20.328 -2.881 1 98.94 81 ILE A N 1
ATOM 629 C CA . ILE A 1 81 ? 5.379 -21.359 -3.701 1 98.94 81 ILE A CA 1
ATOM 630 C C . ILE A 1 81 ? 4.531 -20.703 -4.789 1 98.94 81 ILE A C 1
ATOM 632 O O . ILE A 1 81 ? 3.676 -19.859 -4.5 1 98.94 81 ILE A O 1
ATOM 636 N N . THR A 1 82 ? 4.82 -21.047 -6.039 1 98.75 82 THR A N 1
ATOM 637 C CA . THR A 1 82 ? 4.051 -20.484 -7.137 1 98.75 82 THR A CA 1
ATOM 638 C C . THR A 1 82 ? 3.486 -21.578 -8.031 1 98.75 82 THR A C 1
ATOM 640 O O . THR A 1 82 ? 4.102 -22.641 -8.188 1 98.75 82 THR A O 1
ATOM 643 N N . ILE A 1 83 ? 2.303 -21.297 -8.617 1 98.62 83 ILE A N 1
ATOM 644 C CA . ILE A 1 83 ? 1.576 -22.312 -9.375 1 98.62 83 ILE A CA 1
ATOM 645 C C . ILE A 1 83 ? 1.451 -21.875 -10.828 1 98.62 83 ILE A C 1
ATOM 647 O O . ILE A 1 83 ? 1.076 -20.719 -11.109 1 98.62 83 ILE A O 1
ATOM 651 N N . GLU A 1 84 ? 1.74 -22.703 -11.727 1 97.06 84 GLU A N 1
ATOM 652 C CA . GLU A 1 84 ? 1.602 -22.469 -13.164 1 97.06 84 GLU A CA 1
ATOM 653 C C . GLU A 1 84 ? 1.438 -23.781 -13.914 1 97.06 84 GLU A C 1
ATOM 655 O O . GLU A 1 84 ? 2.084 -24.781 -13.586 1 97.06 84 GLU A O 1
ATOM 660 N N . GLN A 1 85 ? 0.542 -23.75 -14.914 1 96.5 85 GLN A N 1
ATOM 661 C CA . GLN A 1 85 ? 0.268 -25 -15.609 1 96.5 85 GLN A CA 1
ATOM 662 C C . GLN A 1 85 ? 0.995 -25.062 -16.953 1 96.5 85 GLN A C 1
ATOM 664 O O . GLN A 1 85 ? 1.247 -26.141 -17.484 1 96.5 85 GLN A O 1
ATOM 669 N N . ASN A 1 86 ? 1.305 -23.922 -17.547 1 94.88 86 ASN A N 1
ATOM 670 C CA . ASN A 1 86 ? 1.904 -23.875 -18.875 1 94.88 86 ASN A CA 1
ATOM 671 C C . ASN A 1 86 ? 3.402 -24.172 -18.828 1 94.88 86 ASN A C 1
ATOM 673 O O . ASN A 1 86 ? 4.176 -23.375 -18.297 1 94.88 86 ASN A O 1
ATOM 677 N N . ALA A 1 87 ? 3.82 -25.203 -19.5 1 96.06 87 ALA A N 1
ATOM 678 C CA . ALA A 1 87 ? 5.203 -25.672 -19.422 1 96.06 87 ALA A CA 1
ATOM 679 C C . ALA A 1 87 ? 6.156 -24.656 -20.062 1 96.06 87 ALA A C 1
ATOM 681 O O . ALA A 1 87 ? 7.289 -24.5 -19.594 1 96.06 87 ALA A O 1
ATOM 682 N N . LYS A 1 88 ? 5.723 -24.062 -21.094 1 94.69 88 LYS A N 1
ATOM 683 C CA . LYS A 1 88 ? 6.57 -23.078 -21.75 1 94.69 88 LYS A CA 1
ATOM 684 C C . LYS A 1 88 ? 6.812 -21.875 -20.844 1 94.69 88 LYS A C 1
ATOM 686 O O . LYS A 1 88 ? 7.934 -21.359 -20.781 1 94.69 88 LYS A O 1
ATOM 691 N N . LYS A 1 89 ? 5.816 -21.406 -20.188 1 95.12 89 LYS A N 1
ATOM 692 C CA . LYS A 1 89 ? 5.953 -20.297 -19.25 1 95.12 89 LYS A CA 1
ATOM 693 C C . LYS A 1 89 ? 6.84 -20.672 -18.078 1 95.12 89 LYS A C 1
ATOM 695 O O . LYS A 1 89 ? 7.652 -19.859 -17.609 1 95.12 89 LYS A O 1
ATOM 700 N N . ILE A 1 90 ? 6.668 -21.891 -17.625 1 97.69 90 ILE A N 1
ATOM 701 C CA . ILE A 1 90 ? 7.461 -22.375 -16.5 1 97.69 90 ILE A CA 1
ATOM 702 C C . ILE A 1 90 ? 8.945 -22.359 -16.875 1 97.69 90 ILE A C 1
ATOM 704 O O . ILE A 1 90 ? 9.781 -21.906 -16.078 1 97.69 90 ILE A O 1
ATOM 708 N N . GLN A 1 91 ? 9.266 -22.828 -18.031 1 97.31 91 GLN A N 1
ATOM 709 C CA . GLN A 1 91 ? 10.656 -22.844 -18.484 1 97.31 91 GLN A CA 1
ATOM 710 C C . GLN A 1 91 ? 11.227 -21.422 -18.547 1 97.31 91 GLN A C 1
ATOM 712 O O . GLN A 1 91 ? 12.352 -21.188 -18.094 1 97.31 91 GLN A O 1
ATOM 717 N N . ARG A 1 92 ? 10.453 -20.516 -19.078 1 96 92 ARG A N 1
ATOM 718 C CA . ARG A 1 92 ? 10.883 -19.125 -19.141 1 96 92 ARG A CA 1
ATOM 719 C C . ARG A 1 92 ? 11.062 -18.531 -17.75 1 96 92 ARG A C 1
ATOM 721 O O . ARG A 1 92 ? 12 -17.781 -17.5 1 96 92 ARG A O 1
ATOM 728 N N . ALA A 1 93 ? 10.141 -18.875 -16.891 1 97.5 93 ALA A N 1
ATOM 729 C CA . ALA A 1 93 ? 10.219 -18.375 -15.516 1 97.5 93 ALA A CA 1
ATOM 730 C C . ALA A 1 93 ? 11.484 -18.875 -14.828 1 97.5 93 ALA A C 1
ATOM 732 O O . ALA A 1 93 ? 12.164 -18.109 -14.133 1 97.5 93 ALA A O 1
ATOM 733 N N . LYS A 1 94 ? 11.789 -20.141 -15 1 98.38 94 LYS A N 1
ATOM 734 C CA . LYS A 1 94 ? 12.992 -20.703 -14.414 1 98.38 94 LYS A CA 1
ATOM 735 C C . LYS A 1 94 ? 14.242 -19.953 -14.875 1 98.38 94 LYS A C 1
ATOM 737 O O . LYS A 1 94 ? 15.141 -19.672 -14.078 1 98.38 94 LYS A O 1
ATOM 742 N N . GLU A 1 95 ? 14.281 -19.641 -16.125 1 97.94 95 GLU A N 1
ATOM 743 C CA . GLU A 1 95 ? 15.391 -18.859 -16.672 1 97.94 95 GLU A CA 1
ATOM 744 C C . GLU A 1 95 ? 15.453 -17.469 -16.031 1 97.94 95 GLU A C 1
ATOM 746 O O . GLU A 1 95 ? 16.531 -17 -15.664 1 97.94 95 GLU A O 1
ATOM 751 N N . ASN A 1 96 ? 14.32 -16.844 -15.93 1 97.44 96 ASN A N 1
ATOM 752 C CA . ASN A 1 96 ? 14.25 -15.516 -15.328 1 97.44 96 ASN A CA 1
ATOM 753 C C . ASN A 1 96 ? 14.68 -15.547 -13.859 1 97.44 96 ASN A C 1
ATOM 755 O O . ASN A 1 96 ? 15.383 -14.656 -13.391 1 97.44 96 ASN A O 1
ATOM 759 N N . PHE A 1 97 ? 14.234 -16.609 -13.117 1 98.56 97 PHE A N 1
ATOM 760 C CA . PHE A 1 97 ? 14.609 -16.75 -11.711 1 98.56 97 PHE A CA 1
ATOM 761 C C . PHE A 1 97 ? 16.109 -16.938 -11.57 1 98.56 97 PHE A C 1
ATOM 763 O O . PHE A 1 97 ? 16.734 -16.391 -10.656 1 98.56 97 PHE A O 1
ATOM 770 N N . GLN A 1 98 ? 16.641 -17.734 -12.461 1 98.5 98 GLN A N 1
ATOM 771 C CA . GLN A 1 98 ? 18.094 -17.938 -12.469 1 98.5 98 GLN A CA 1
ATOM 772 C C . GLN A 1 98 ? 18.844 -16.641 -12.727 1 98.5 98 GLN A C 1
ATOM 774 O O . GLN A 1 98 ? 19.781 -16.312 -12.016 1 98.5 98 GLN A O 1
ATOM 779 N N . ASN A 1 99 ? 18.406 -15.906 -13.719 1 98.06 99 ASN A N 1
ATOM 780 C CA . ASN A 1 99 ? 19.047 -14.641 -14.07 1 98.06 99 ASN A CA 1
ATOM 781 C C . ASN A 1 99 ? 18.922 -13.617 -12.945 1 98.06 99 ASN A C 1
ATOM 783 O O . ASN A 1 99 ? 19.797 -12.773 -12.766 1 98.06 99 ASN A O 1
ATOM 787 N N . ALA A 1 100 ? 17.859 -13.727 -12.156 1 98 100 ALA A N 1
ATOM 788 C CA . ALA A 1 100 ? 17.625 -12.797 -11.055 1 98 100 ALA A CA 1
ATOM 789 C C . ALA A 1 100 ? 18.266 -13.297 -9.766 1 98 100 ALA A C 1
ATOM 791 O O . ALA A 1 100 ? 18.25 -12.602 -8.75 1 98 100 ALA A O 1
ATOM 792 N N . ASN A 1 101 ? 18.781 -14.492 -9.773 1 97.94 101 ASN A N 1
ATOM 793 C CA . ASN A 1 101 ? 19.438 -15.125 -8.633 1 97.94 101 ASN A CA 1
ATOM 794 C C . ASN A 1 101 ? 18.453 -15.352 -7.484 1 97.94 101 ASN A C 1
ATOM 796 O O . ASN A 1 101 ? 18.766 -15.047 -6.332 1 97.94 101 ASN A O 1
ATOM 800 N N . VAL A 1 102 ? 17.25 -15.883 -7.824 1 98.25 102 VAL A N 1
ATOM 801 C CA . VAL A 1 102 ? 16.25 -16.062 -6.77 1 98.25 102 VAL A CA 1
ATOM 802 C C . VAL A 1 102 ? 15.711 -17.484 -6.805 1 98.25 102 VAL A C 1
ATOM 804 O O . VAL A 1 102 ? 14.797 -17.828 -6.055 1 98.25 102 VAL A O 1
ATOM 807 N N . SER A 1 103 ? 16.281 -18.375 -7.57 1 98.38 103 SER A N 1
ATOM 808 C CA . SER A 1 103 ? 15.766 -19.703 -7.832 1 98.38 103 SER A CA 1
ATOM 809 C C . SER A 1 103 ? 15.641 -20.516 -6.547 1 98.38 103 SER A C 1
ATOM 811 O O . SER A 1 103 ? 14.664 -21.25 -6.355 1 98.38 103 SER A O 1
ATOM 813 N N . GLU A 1 104 ? 16.547 -20.328 -5.664 1 97.81 104 GLU A N 1
ATOM 814 C CA . GLU A 1 104 ? 16.641 -21.172 -4.473 1 97.81 104 GLU A CA 1
ATOM 815 C C . GLU A 1 104 ? 15.469 -20.906 -3.523 1 97.81 104 GLU A C 1
ATOM 817 O O . GLU A 1 104 ? 15.195 -21.719 -2.637 1 97.81 104 GLU A O 1
ATOM 822 N N . HIS A 1 105 ? 14.781 -19.844 -3.693 1 98.25 105 HIS A N 1
ATOM 823 C CA . HIS A 1 105 ? 13.734 -19.453 -2.752 1 98.25 105 HIS A CA 1
ATOM 824 C C . HIS A 1 105 ? 12.352 -19.641 -3.355 1 98.25 105 HIS A C 1
ATOM 826 O O . HIS A 1 105 ? 11.344 -19.312 -2.725 1 98.25 105 HIS A O 1
ATOM 832 N N . ILE A 1 106 ? 12.297 -20.219 -4.566 1 98.81 106 ILE A N 1
ATOM 833 C CA . ILE A 1 106 ? 11.031 -20.328 -5.281 1 98.81 106 ILE A CA 1
ATOM 834 C C . ILE A 1 106 ? 10.758 -21.797 -5.617 1 98.81 106 ILE A C 1
ATOM 836 O O . ILE A 1 106 ? 11.602 -22.469 -6.227 1 98.81 106 ILE A O 1
ATOM 840 N N . ALA A 1 107 ? 9.688 -22.297 -5.18 1 98.81 107 ALA A N 1
ATOM 841 C CA . ALA A 1 107 ? 9.203 -23.625 -5.562 1 98.81 107 ALA A CA 1
ATOM 842 C C . ALA A 1 107 ? 8.039 -23.531 -6.543 1 98.81 107 ALA A C 1
ATOM 844 O O . ALA A 1 107 ? 7 -22.938 -6.223 1 98.81 107 ALA A O 1
ATOM 845 N N . ILE A 1 108 ? 8.211 -24.125 -7.68 1 98.81 108 ILE A N 1
ATOM 846 C CA . ILE A 1 108 ? 7.164 -24.109 -8.695 1 98.81 108 ILE A CA 1
ATOM 847 C C . ILE A 1 108 ? 6.324 -25.375 -8.602 1 98.81 108 ILE A C 1
ATOM 849 O O . ILE A 1 108 ? 6.859 -26.484 -8.625 1 98.81 108 ILE A O 1
ATOM 853 N N . GLN A 1 109 ? 5.062 -25.172 -8.422 1 98.69 109 GLN A N 1
ATOM 854 C CA . GLN A 1 109 ? 4.109 -26.266 -8.555 1 98.69 109 GLN A CA 1
ATOM 855 C C . GLN A 1 109 ? 3.451 -26.266 -9.93 1 98.69 109 GLN A C 1
ATOM 857 O O . GLN A 1 109 ? 2.631 -25.391 -10.234 1 98.69 109 GLN A O 1
ATOM 862 N N . GLU A 1 110 ? 3.793 -27.25 -10.703 1 98.44 110 GLU A N 1
ATOM 863 C CA . GLU A 1 110 ? 3.252 -27.344 -12.055 1 98.44 110 GLU A CA 1
ATOM 864 C C . GLU A 1 110 ? 1.91 -28.078 -12.07 1 98.44 110 GLU A C 1
ATOM 866 O O . GLU A 1 110 ? 1.806 -29.203 -11.586 1 98.44 110 GLU A O 1
ATOM 871 N N . GLY A 1 111 ? 0.912 -27.406 -12.609 1 97.88 111 GLY A N 1
ATOM 872 C CA . GLY A 1 111 ? -0.396 -28.031 -12.719 1 97.88 111 GLY A CA 1
ATOM 873 C C . GLY A 1 111 ? -1.54 -27.047 -12.664 1 97.88 111 GLY A C 1
ATOM 874 O O . GLY A 1 111 ? -1.316 -25.828 -12.664 1 97.88 111 GLY A O 1
ATOM 875 N N . LEU A 1 112 ? -2.734 -27.594 -12.672 1 97.06 112 LEU A N 1
ATOM 876 C CA . LEU A 1 112 ? -3.941 -26.781 -12.555 1 97.06 112 LEU A CA 1
ATOM 877 C C . LEU A 1 112 ? -4.066 -26.203 -11.156 1 97.06 112 LEU A C 1
ATOM 879 O O . LEU A 1 112 ? -3.939 -26.922 -10.164 1 97.06 112 LEU A O 1
ATOM 883 N N . ALA A 1 113 ? -4.273 -24.922 -11.109 1 97.69 113 ALA A N 1
ATOM 884 C CA . ALA A 1 113 ? -4.348 -24.203 -9.836 1 97.69 113 ALA A CA 1
ATOM 885 C C . ALA A 1 113 ? -5.375 -24.844 -8.906 1 97.69 113 ALA A C 1
ATOM 887 O O . ALA A 1 113 ? -5.098 -25.062 -7.727 1 97.69 113 ALA A O 1
ATOM 888 N N . MET A 1 114 ? -6.508 -25.172 -9.461 1 97.5 114 MET A N 1
ATOM 889 C CA . MET A 1 114 ? -7.59 -25.75 -8.664 1 97.5 114 MET A CA 1
ATOM 890 C C . MET A 1 114 ? -7.145 -27.031 -7.977 1 97.5 114 MET A C 1
ATOM 892 O O . MET A 1 114 ? -7.387 -27.219 -6.785 1 97.5 114 MET A O 1
ATOM 896 N N . GLN A 1 115 ? -6.48 -27.859 -8.695 1 98 115 GLN A N 1
ATOM 897 C CA . GLN A 1 115 ? -6.035 -29.141 -8.18 1 98 115 GLN A CA 1
ATOM 898 C C . GLN A 1 115 ? -4.938 -28.969 -7.133 1 98 115 GLN A C 1
ATOM 900 O O . GLN A 1 115 ? -4.973 -29.594 -6.07 1 98 115 GLN A O 1
ATOM 905 N N . ILE A 1 116 ? -4.035 -28.125 -7.426 1 98.31 116 ILE A N 1
ATOM 906 C CA . ILE A 1 116 ? -2.908 -27.891 -6.527 1 98.31 116 ILE A CA 1
ATOM 907 C C . ILE A 1 116 ? -3.404 -27.266 -5.227 1 98.31 116 ILE A C 1
ATOM 909 O O . ILE A 1 116 ? -2.996 -27.688 -4.137 1 98.31 116 ILE A O 1
ATOM 913 N N . LEU A 1 117 ? -4.297 -26.312 -5.301 1 98.44 117 LEU A N 1
ATOM 914 C CA . LEU A 1 117 ? -4.84 -25.656 -4.113 1 98.44 117 LEU A CA 1
ATOM 915 C C . LEU A 1 117 ? -5.637 -26.641 -3.268 1 98.44 117 LEU A C 1
ATOM 917 O O . LEU A 1 117 ? -5.586 -26.594 -2.035 1 98.44 117 LEU A O 1
ATOM 921 N N . GLN A 1 118 ? -6.379 -27.516 -3.969 1 98.06 118 GLN A N 1
ATOM 922 C CA . GLN A 1 118 ? -7.105 -28.547 -3.234 1 98.06 118 GLN A CA 1
ATOM 923 C C . GLN A 1 118 ? -6.152 -29.422 -2.432 1 98.06 118 GLN A C 1
ATOM 925 O O . GLN A 1 118 ? -6.395 -29.703 -1.257 1 98.06 118 GLN A O 1
ATOM 930 N N . GLU A 1 119 ? -5.133 -29.812 -3.072 1 98.25 119 GLU A N 1
ATOM 931 C CA . GLU A 1 119 ? -4.141 -30.656 -2.402 1 98.25 119 GLU A CA 1
ATOM 932 C C . GLU A 1 119 ? -3.49 -29.906 -1.238 1 98.25 119 GLU A C 1
ATOM 934 O O . GLU A 1 119 ? -3.334 -30.469 -0.151 1 98.25 119 GLU A O 1
ATOM 939 N N . LEU A 1 120 ? -3.078 -28.656 -1.457 1 98.12 120 LEU A N 1
ATOM 940 C CA . LEU A 1 120 ? -2.459 -27.859 -0.405 1 98.12 120 LEU A CA 1
ATOM 941 C C . LEU A 1 120 ? -3.412 -27.672 0.769 1 98.12 120 LEU A C 1
ATOM 943 O O . LEU A 1 120 ? -2.994 -27.703 1.928 1 98.12 120 LEU A O 1
ATOM 947 N N . SER A 1 121 ? -4.676 -27.438 0.445 1 97.5 121 SER A N 1
ATOM 948 C CA . SER A 1 121 ? -5.668 -27.125 1.47 1 97.5 121 SER A CA 1
ATOM 949 C C . SER A 1 121 ? -5.918 -28.328 2.379 1 97.5 121 SER A C 1
ATOM 951 O O . SER A 1 121 ? -6.363 -28.172 3.518 1 97.5 121 SER A O 1
ATOM 953 N N . LEU A 1 122 ? -5.637 -29.531 1.85 1 97 122 LEU A N 1
ATOM 954 C CA . LEU A 1 122 ? -5.863 -30.75 2.609 1 97 122 LEU A CA 1
ATOM 955 C C . LEU A 1 122 ? -4.633 -31.109 3.443 1 97 122 LEU A C 1
ATOM 957 O O . LEU A 1 122 ? -4.703 -31.969 4.324 1 97 122 LEU A O 1
ATOM 961 N N . ASN A 1 123 ? -3.576 -30.469 3.184 1 97.44 123 ASN A N 1
ATOM 962 C CA . ASN A 1 123 ? -2.334 -30.719 3.914 1 97.44 123 ASN A CA 1
ATOM 963 C C . ASN A 1 123 ? -2.266 -29.891 5.191 1 97.44 123 ASN A C 1
ATOM 965 O O . ASN A 1 123 ? -2.17 -28.656 5.137 1 97.44 123 ASN A O 1
ATOM 969 N N . GLU A 1 124 ? -2.178 -30.469 6.363 1 96.88 124 GLU A N 1
ATOM 970 C CA . GLU A 1 124 ? -2.201 -29.812 7.668 1 96.88 124 GLU A CA 1
ATOM 971 C C . GLU A 1 124 ? -0.984 -28.922 7.852 1 96.88 124 GLU A C 1
ATOM 973 O O . GLU A 1 124 ? -1.035 -27.953 8.609 1 96.88 124 GLU A O 1
ATOM 978 N N . ASP A 1 125 ? 0.052 -29.219 7.125 1 97.06 125 ASP A N 1
ATOM 979 C CA . ASP A 1 125 ? 1.278 -28.438 7.242 1 97.06 125 ASP A CA 1
ATOM 980 C C . ASP A 1 125 ? 1.068 -27 6.742 1 97.06 125 ASP A C 1
ATOM 982 O O . ASP A 1 125 ? 1.825 -26.094 7.094 1 97.06 125 ASP A O 1
ATOM 986 N N . TYR A 1 126 ? 0.028 -26.781 5.934 1 97.81 126 TYR A N 1
ATOM 987 C CA . TYR A 1 126 ? -0.175 -25.469 5.32 1 97.81 126 TYR A CA 1
ATOM 988 C C . TYR A 1 126 ? -1.324 -24.719 5.992 1 97.81 126 TYR A C 1
ATOM 990 O O . TYR A 1 126 ? -1.714 -23.641 5.547 1 97.81 126 TYR A O 1
ATOM 998 N N . LYS A 1 127 ? -1.792 -25.344 7.027 1 97.06 127 LYS A N 1
ATOM 999 C CA . LYS A 1 127 ? -2.789 -24.609 7.797 1 97.06 127 LYS A CA 1
ATOM 1000 C C . LYS A 1 127 ? -2.172 -23.375 8.461 1 97.06 127 LYS A C 1
ATOM 1002 O O . LYS A 1 127 ? -1.13 -23.484 9.109 1 97.06 127 LYS A O 1
ATOM 1007 N N . VAL A 1 128 ? -2.773 -22.203 8.266 1 97.25 128 VAL A N 1
ATOM 1008 C CA . VAL A 1 128 ? -2.32 -20.938 8.844 1 97.25 128 VAL A CA 1
ATOM 1009 C C . VAL A 1 128 ? -0.825 -20.766 8.594 1 97.25 128 VAL A C 1
ATOM 1011 O O . VAL A 1 128 ? -0.062 -20.484 9.523 1 97.25 128 VAL A O 1
ATOM 1014 N N . PHE A 1 129 ? -0.438 -21 7.383 1 98.25 129 PHE A N 1
ATOM 1015 C CA . PHE A 1 129 ? 0.979 -21.094 7.047 1 98.25 129 PHE A CA 1
ATOM 1016 C C . PHE A 1 129 ? 1.427 -19.875 6.242 1 98.25 129 PHE A C 1
ATOM 1018 O O . PHE A 1 129 ? 2.465 -19.281 6.535 1 98.25 129 PHE A O 1
ATOM 1025 N N . PHE A 1 130 ? 0.64 -19.516 5.309 1 98.75 130 PHE A N 1
ATOM 1026 C CA . PHE A 1 130 ? 1.048 -18.453 4.391 1 98.75 130 PHE A CA 1
ATOM 1027 C C . PHE A 1 130 ? 0.804 -17.078 5.008 1 98.75 130 PHE A C 1
ATOM 1029 O O . PHE A 1 130 ? -0.267 -16.828 5.559 1 98.75 130 PHE A O 1
ATOM 1036 N N . ASP A 1 131 ? 1.81 -16.188 4.879 1 98.06 131 ASP A N 1
ATOM 1037 C CA . ASP A 1 131 ? 1.729 -14.812 5.367 1 98.06 131 ASP A CA 1
ATOM 1038 C C . ASP A 1 131 ? 1.249 -13.867 4.27 1 98.06 131 ASP A C 1
ATOM 1040 O O . ASP A 1 131 ? 0.797 -12.758 4.555 1 98.06 131 ASP A O 1
ATOM 1044 N N . PHE A 1 132 ? 1.468 -14.32 3.09 1 98.75 132 PHE A N 1
ATOM 1045 C CA . PHE A 1 132 ? 1.15 -13.492 1.932 1 98.75 132 PHE A CA 1
ATOM 1046 C C . PHE A 1 132 ? 0.734 -14.359 0.747 1 98.75 132 PHE A C 1
ATOM 1048 O O . PHE A 1 132 ? 1.38 -15.367 0.447 1 98.75 132 PHE A O 1
ATOM 1055 N N . VAL A 1 133 ? -0.35 -13.984 0.091 1 98.88 133 VAL A N 1
ATOM 1056 C CA . VAL A 1 133 ? -0.84 -14.727 -1.065 1 98.88 133 VAL A CA 1
ATOM 1057 C C . VAL A 1 133 ? -1.182 -13.75 -2.195 1 98.88 133 VAL A C 1
ATOM 1059 O O . VAL A 1 133 ? -1.779 -12.703 -1.959 1 98.88 133 VAL A O 1
ATOM 1062 N N . LEU A 1 134 ? -0.735 -14.078 -3.377 1 98.75 134 LEU A N 1
ATOM 1063 C CA . LEU A 1 134 ? -1.135 -13.375 -4.586 1 98.75 134 LEU A CA 1
ATOM 1064 C C . LEU A 1 134 ? -1.98 -14.266 -5.484 1 98.75 134 LEU A C 1
ATOM 1066 O O . LEU A 1 134 ? -1.541 -15.352 -5.879 1 98.75 134 LEU A O 1
ATOM 1070 N N . ILE A 1 135 ? -3.199 -13.852 -5.734 1 98.19 135 ILE A N 1
ATOM 1071 C CA . ILE A 1 135 ? -4.074 -14.531 -6.684 1 98.19 135 ILE A CA 1
ATOM 1072 C C . ILE A 1 135 ? -4.109 -13.758 -7.996 1 98.19 135 ILE A C 1
ATOM 1074 O O . ILE A 1 135 ? -4.695 -12.672 -8.07 1 98.19 135 ILE A O 1
ATOM 1078 N N . ASP A 1 136 ? -3.486 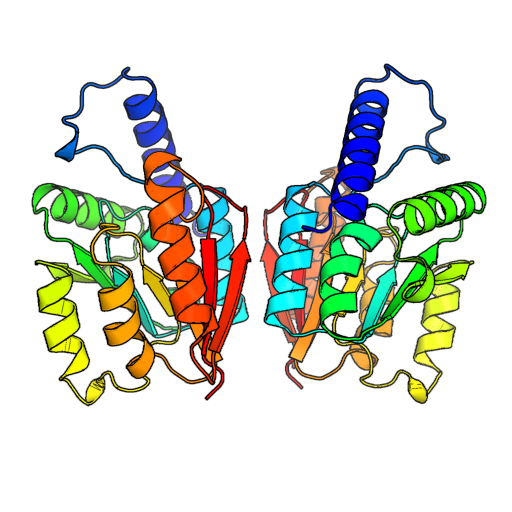-14.227 -8.969 1 94.75 136 ASP A N 1
ATOM 1079 C CA . ASP A 1 136 ? -3.436 -13.672 -10.32 1 94.75 136 ASP A CA 1
ATOM 1080 C C . ASP A 1 136 ? -3.643 -14.758 -11.367 1 94.75 136 ASP A C 1
ATOM 1082 O O . ASP A 1 136 ? -2.723 -15.086 -12.125 1 94.75 136 ASP A O 1
ATOM 1086 N N . ALA A 1 137 ? -4.793 -15.281 -11.406 1 89.19 137 ALA A N 1
ATOM 1087 C CA . ALA A 1 137 ? -5.133 -16.422 -12.258 1 89.19 137 ALA A CA 1
ATOM 1088 C C . ALA A 1 137 ? -6.473 -16.203 -12.953 1 89.19 137 ALA A C 1
ATOM 1090 O O . ALA A 1 137 ? -6.848 -15.062 -13.25 1 89.19 137 ALA A O 1
ATOM 1091 N N . ASP A 1 138 ? -6.965 -17.328 -13.43 1 84.19 138 ASP A N 1
ATOM 1092 C CA . ASP A 1 138 ? -8.25 -17.266 -14.117 1 84.19 138 ASP A CA 1
ATOM 1093 C C . ASP A 1 138 ? -9.336 -16.719 -13.195 1 84.19 138 ASP A C 1
ATOM 1095 O O . ASP A 1 138 ? -9.375 -17.047 -12.008 1 84.19 138 ASP A O 1
ATOM 1099 N N . LYS A 1 139 ? -10.141 -15.914 -13.734 1 83.94 139 LYS A N 1
ATOM 1100 C CA . LYS A 1 139 ? -11.125 -15.18 -12.945 1 83.94 139 LYS A CA 1
ATOM 1101 C C . LYS A 1 139 ? -12.367 -16.031 -12.68 1 83.94 139 LYS A C 1
ATOM 1103 O O . LYS A 1 139 ? -13.102 -15.773 -11.727 1 83.94 139 LYS A O 1
ATOM 1108 N N . GLU A 1 140 ? -12.539 -17.031 -13.383 1 88.25 140 GLU A N 1
ATOM 1109 C CA . GLU A 1 140 ? -13.727 -17.875 -13.281 1 88.25 140 GLU A CA 1
ATOM 1110 C C . GLU A 1 140 ? -13.766 -18.609 -11.953 1 88.25 140 GLU A C 1
ATOM 1112 O O . GLU A 1 140 ? -14.844 -18.875 -11.414 1 88.25 140 GLU A O 1
ATOM 1117 N N . ASN A 1 141 ? -12.609 -18.875 -11.406 1 94 141 ASN A N 1
ATOM 1118 C CA . ASN A 1 141 ? -12.531 -19.688 -10.195 1 94 141 ASN A CA 1
ATOM 1119 C C . ASN A 1 141 ? -12.039 -18.875 -9 1 94 141 ASN A C 1
ATOM 1121 O O . ASN A 1 141 ? -11.633 -19.453 -7.988 1 94 141 ASN A O 1
ATOM 1125 N N . VAL A 1 142 ? -12.102 -17.609 -9.047 1 96.5 142 VAL A N 1
ATOM 1126 C CA . VAL A 1 142 ? -11.414 -16.75 -8.094 1 96.5 142 VAL A CA 1
ATOM 1127 C C . VAL A 1 142 ? -12.047 -16.906 -6.711 1 96.5 142 VAL A C 1
ATOM 1129 O O . VAL A 1 142 ? -11.344 -16.906 -5.695 1 96.5 142 VAL A O 1
ATOM 1132 N N . ILE A 1 143 ? -13.367 -17.078 -6.598 1 97.5 143 ILE A N 1
ATOM 1133 C CA . ILE A 1 143 ? -14.047 -17.234 -5.312 1 97.5 143 ILE A CA 1
ATOM 1134 C C . ILE A 1 143 ? -13.625 -18.562 -4.672 1 97.5 143 ILE A C 1
ATOM 1136 O O . ILE A 1 143 ? -13.305 -18.609 -3.482 1 97.5 143 ILE A O 1
ATOM 1140 N N . GLU A 1 144 ? -13.594 -19.578 -5.48 1 97.31 144 GLU A N 1
ATOM 1141 C CA . GLU A 1 144 ? -13.172 -20.875 -4.98 1 97.31 144 GLU A CA 1
ATOM 1142 C C . GLU A 1 144 ? -11.719 -20.859 -4.523 1 97.31 144 GLU A C 1
ATOM 1144 O O . GLU A 1 144 ? -11.375 -21.438 -3.492 1 97.31 144 GLU A O 1
ATOM 1149 N N . TYR A 1 145 ? -10.883 -20.203 -5.332 1 98.12 145 TYR A N 1
ATOM 1150 C CA . TYR A 1 145 ? -9.484 -20.031 -4.93 1 98.12 145 TYR A CA 1
ATOM 1151 C C . TYR A 1 145 ? -9.391 -19.391 -3.557 1 98.12 145 TYR A C 1
ATOM 1153 O O . TYR A 1 145 ? -8.703 -19.891 -2.67 1 98.12 145 TYR A O 1
ATOM 1161 N N . PHE A 1 146 ? -10.109 -18.297 -3.375 1 98.19 146 PHE A N 1
ATOM 1162 C CA . PHE A 1 146 ? -10.055 -17.547 -2.129 1 98.19 146 PHE A CA 1
ATOM 1163 C C . PHE A 1 146 ? -10.5 -18.406 -0.954 1 98.19 146 PHE A C 1
ATOM 1165 O O . PHE A 1 146 ? -9.852 -18.422 0.092 1 98.19 146 PHE A O 1
ATOM 1172 N N . ASP A 1 147 ? -11.578 -19.109 -1.17 1 97.88 147 ASP A N 1
ATOM 1173 C CA . ASP A 1 147 ? -12.148 -19.906 -0.089 1 97.88 147 ASP A CA 1
ATOM 1174 C C . ASP A 1 147 ? -11.188 -21.016 0.333 1 97.88 147 ASP A C 1
ATOM 1176 O O . ASP A 1 147 ? -11.086 -21.344 1.519 1 97.88 147 ASP A O 1
ATOM 1180 N N . MET A 1 148 ? -10.477 -21.594 -0.61 1 98 148 MET A N 1
ATOM 1181 C CA . MET A 1 148 ? -9.508 -22.641 -0.306 1 98 148 MET A CA 1
ATOM 1182 C C . MET A 1 148 ? -8.266 -22.062 0.354 1 98 148 MET A C 1
ATOM 1184 O O . MET A 1 148 ? -7.637 -22.719 1.188 1 98 148 MET A O 1
ATOM 1188 N N . ILE A 1 149 ? -7.945 -20.812 0.032 1 98.44 149 ILE A N 1
ATOM 1189 C CA . ILE A 1 149 ? -6.691 -20.188 0.441 1 98.44 149 ILE A CA 1
ATOM 1190 C C . ILE A 1 149 ? -6.832 -19.625 1.852 1 98.44 149 ILE A C 1
ATOM 1192 O O . ILE A 1 149 ? -5.895 -19.703 2.652 1 98.44 149 ILE A O 1
ATOM 1196 N N . LEU A 1 150 ? -7.992 -19.078 2.174 1 98.31 150 LEU A N 1
ATOM 1197 C CA . LEU A 1 150 ? -8.188 -18.312 3.4 1 98.31 150 LEU A CA 1
ATOM 1198 C C . LEU A 1 150 ? -7.793 -19.125 4.625 1 98.31 150 LEU A C 1
ATOM 1200 O O . LEU A 1 150 ? -7.055 -18.656 5.484 1 98.31 150 LEU A O 1
ATOM 1204 N N . PRO A 1 151 ? -8.156 -20.422 4.684 1 97.88 151 PRO A N 1
ATOM 1205 C CA . PRO A 1 151 ? -7.777 -21.188 5.871 1 97.88 151 PRO A CA 1
ATOM 1206 C C . PRO A 1 151 ? -6.27 -21.438 5.957 1 97.88 151 PRO A C 1
ATOM 1208 O O . PRO A 1 151 ? -5.758 -21.766 7.027 1 97.88 151 PRO A O 1
ATOM 1211 N N . MET A 1 152 ? -5.598 -21.297 4.891 1 98.69 152 MET A N 1
ATOM 1212 C CA . MET A 1 152 ? -4.16 -21.562 4.848 1 98.69 152 MET A CA 1
ATOM 1213 C C . MET A 1 152 ? -3.367 -20.312 5.211 1 98.69 152 MET A C 1
ATOM 1215 O O . MET A 1 152 ? -2.154 -20.375 5.418 1 98.69 152 MET A O 1
ATOM 1219 N N . VAL A 1 153 ? -4.031 -19.188 5.332 1 98.5 153 VAL A N 1
ATOM 1220 C CA . VAL A 1 153 ? -3.365 -17.906 5.586 1 98.5 153 VAL A CA 1
ATOM 1221 C C . VAL A 1 153 ? -3.275 -17.656 7.09 1 98.5 153 VAL A C 1
ATOM 1223 O O . VAL A 1 153 ? -4.238 -17.906 7.824 1 98.5 153 VAL A O 1
ATOM 1226 N N . SER A 1 154 ? -2.117 -17.219 7.562 1 97.75 154 SER A N 1
ATOM 1227 C CA . SER A 1 154 ? -1.909 -16.906 8.969 1 97.75 154 SER A CA 1
ATOM 1228 C C . SER A 1 154 ? -2.744 -15.703 9.398 1 97.75 154 SER A C 1
ATOM 1230 O O . SER A 1 154 ? -3.16 -14.898 8.555 1 97.75 154 SER A O 1
ATOM 1232 N N . VAL A 1 155 ? -3.012 -15.617 10.719 1 95.44 155 VAL A N 1
ATOM 1233 C CA . VAL A 1 155 ? -3.656 -14.414 11.234 1 95.44 155 VAL A CA 1
ATOM 1234 C C . VAL A 1 155 ? -2.771 -13.203 10.969 1 95.44 155 VAL A C 1
ATOM 1236 O O . VAL A 1 155 ? -1.566 -13.234 11.219 1 95.44 155 VAL A O 1
ATOM 1239 N N . GLY A 1 156 ? -3.371 -12.172 10.383 1 93.44 156 GLY A N 1
ATOM 1240 C CA . GLY A 1 156 ? -2.613 -11 9.977 1 93.44 156 GLY A CA 1
ATOM 1241 C C . GLY A 1 156 ? -2.061 -11.109 8.562 1 93.44 156 GLY A C 1
ATOM 1242 O O . GLY A 1 156 ? -1.53 -10.141 8.023 1 93.44 156 GLY A O 1
ATOM 1243 N N . GLY A 1 157 ? -2.232 -12.328 8.023 1 97.06 157 GLY A N 1
ATOM 1244 C CA . GLY A 1 157 ? -1.763 -12.539 6.66 1 97.06 157 GLY A CA 1
ATOM 1245 C C . GLY A 1 157 ? -2.533 -11.734 5.629 1 97.06 157 GLY A C 1
ATOM 1246 O O . GLY A 1 157 ? -3.627 -11.242 5.91 1 97.06 157 GLY A O 1
ATOM 1247 N N . VAL A 1 158 ? -1.927 -11.57 4.434 1 97.94 158 VAL A N 1
ATOM 1248 C CA . VAL A 1 158 ? -2.482 -10.703 3.4 1 97.94 158 VAL A CA 1
ATOM 1249 C C . VAL A 1 158 ? -2.725 -11.508 2.125 1 97.94 158 VAL A C 1
ATOM 1251 O O . VAL A 1 158 ? -1.866 -12.281 1.701 1 97.94 158 VAL A O 1
ATOM 1254 N N . ILE A 1 159 ? -3.906 -11.383 1.589 1 98.62 159 ILE A N 1
ATOM 1255 C CA . ILE A 1 159 ? -4.238 -11.914 0.273 1 98.62 159 ILE A CA 1
ATOM 1256 C C . ILE A 1 159 ? -4.469 -10.766 -0.707 1 98.62 159 ILE A C 1
ATOM 1258 O O . ILE A 1 159 ? -5.293 -9.883 -0.457 1 98.62 159 ILE A O 1
ATOM 1262 N N . VAL A 1 160 ? -3.715 -10.727 -1.756 1 98.44 160 VAL A N 1
ATOM 1263 C CA . VAL A 1 160 ? -3.918 -9.75 -2.816 1 98.44 160 VAL A CA 1
ATOM 1264 C C . VAL A 1 160 ? -4.449 -10.438 -4.07 1 98.44 160 VAL A C 1
ATOM 1266 O O . VAL A 1 160 ? -3.879 -11.438 -4.523 1 98.44 160 VAL A O 1
ATOM 1269 N N . THR A 1 161 ? -5.547 -9.992 -4.578 1 97.94 161 THR A N 1
ATOM 1270 C CA . THR A 1 161 ? -6.102 -10.469 -5.84 1 97.94 161 THR A CA 1
ATOM 1271 C C . THR A 1 161 ? -6.02 -9.383 -6.91 1 97.94 161 THR A C 1
ATOM 1273 O O . THR A 1 161 ? -6.492 -8.258 -6.703 1 97.94 161 THR A O 1
ATOM 1276 N N . ASP A 1 162 ? -5.453 -9.727 -8.031 1 96.06 162 ASP A N 1
ATOM 1277 C CA . ASP A 1 162 ? -5.25 -8.766 -9.117 1 96.06 162 ASP A CA 1
ATOM 1278 C C . ASP A 1 162 ? -6.457 -8.727 -10.047 1 96.06 162 ASP A C 1
ATOM 1280 O O . ASP A 1 162 ? -7.371 -9.547 -9.93 1 96.06 162 ASP A O 1
ATOM 1284 N N . ASN A 1 163 ? -6.504 -7.684 -10.938 1 95.19 163 ASN A N 1
ATOM 1285 C CA . ASN A 1 163 ? -7.445 -7.496 -12.031 1 95.19 163 ASN A CA 1
ATOM 1286 C C . ASN A 1 163 ? -8.867 -7.27 -11.531 1 95.19 163 ASN A C 1
ATOM 1288 O O . ASN A 1 163 ? -9.82 -7.809 -12.086 1 95.19 163 ASN A O 1
ATOM 1292 N N . MET A 1 164 ? -8.977 -6.527 -10.469 1 95.38 164 MET A N 1
ATOM 1293 C CA . MET A 1 164 ? -10.305 -6.234 -9.93 1 95.38 164 MET A CA 1
ATOM 1294 C C . MET A 1 164 ? -11.055 -5.254 -10.82 1 95.38 164 MET A C 1
ATOM 1296 O O . MET A 1 164 ? -12.281 -5.297 -10.906 1 95.38 164 MET A O 1
ATOM 1300 N N . LEU A 1 165 ? -10.305 -4.355 -11.469 1 93 165 LEU A N 1
ATOM 1301 C CA . LEU A 1 165 ? -10.945 -3.264 -12.195 1 93 165 LEU A CA 1
ATOM 1302 C C . LEU A 1 165 ? -10.727 -3.402 -13.695 1 93 165 LEU A C 1
ATOM 1304 O O . LEU A 1 165 ? -11.562 -2.982 -14.492 1 93 165 LEU A O 1
ATOM 1308 N N . TYR A 1 166 ? -9.594 -3.854 -14.125 1 91.25 166 TYR A N 1
ATOM 1309 C CA . TYR A 1 166 ? -9.281 -4.055 -15.531 1 91.25 166 TYR A CA 1
ATOM 1310 C C . TYR A 1 166 ? -8.75 -5.461 -15.781 1 91.25 166 TYR A C 1
ATOM 1312 O O . TYR A 1 166 ? -8.07 -6.035 -14.922 1 91.25 166 TYR A O 1
ATOM 1320 N N . PRO A 1 167 ? -9.031 -6.07 -16.953 1 90.5 167 PRO A N 1
ATOM 1321 C CA . PRO A 1 167 ? -9.859 -5.5 -18.016 1 90.5 167 PRO A CA 1
ATOM 1322 C C . PRO A 1 167 ? -11.328 -5.371 -17.609 1 90.5 167 PRO A C 1
ATOM 1324 O O . PRO A 1 167 ? -11.789 -6.082 -16.703 1 90.5 167 PRO A O 1
ATOM 1327 N N . GLU A 1 168 ? -12.016 -4.551 -18.234 1 92.06 168 GLU A N 1
ATOM 1328 C CA . GLU A 1 168 ? -13.375 -4.152 -17.875 1 92.06 168 GLU A CA 1
ATOM 1329 C C . GLU A 1 168 ? -14.336 -5.332 -17.953 1 92.06 168 GLU A C 1
ATOM 1331 O O . GLU A 1 168 ? -15.305 -5.402 -17.188 1 92.06 168 GLU A O 1
ATOM 1336 N N . LYS A 1 169 ? -14.078 -6.25 -18.812 1 91.38 169 LYS A N 1
ATOM 1337 C CA . LYS A 1 169 ? -15 -7.359 -19.047 1 91.38 169 LYS A CA 1
ATOM 1338 C C . LYS A 1 169 ? -15.18 -8.203 -17.797 1 91.38 169 LYS A C 1
ATOM 1340 O O . LYS A 1 169 ? -16.188 -8.891 -17.641 1 91.38 169 LYS A O 1
ATOM 1345 N N . TYR A 1 170 ? -14.273 -8.148 -16.875 1 91 170 TYR A N 1
ATOM 1346 C CA . TYR A 1 170 ? -14.352 -8.984 -15.68 1 91 170 TYR A CA 1
ATOM 1347 C C . TYR A 1 170 ? -14.875 -8.188 -14.484 1 91 170 TYR A C 1
ATOM 1349 O O . TYR A 1 170 ? -15.055 -8.742 -13.398 1 91 170 TYR A O 1
ATOM 1357 N N . ARG A 1 171 ? -15.172 -6.914 -14.648 1 91.56 171 ARG A N 1
ATOM 1358 C CA . ARG A 1 171 ? -15.492 -6.02 -13.539 1 91.56 171 ARG A CA 1
ATOM 1359 C C . ARG A 1 171 ? -16.703 -6.531 -12.75 1 91.56 171 ARG A C 1
ATOM 1361 O O . ARG A 1 171 ? -16.688 -6.508 -11.523 1 91.56 171 ARG A O 1
ATOM 1368 N N . GLU A 1 172 ? -17.703 -7.004 -13.469 1 92.62 172 GLU A N 1
ATOM 1369 C CA . GLU A 1 172 ? -18.922 -7.461 -12.789 1 92.62 172 GLU A CA 1
ATOM 1370 C C . GLU A 1 172 ? -18.641 -8.711 -11.961 1 92.62 172 GLU A C 1
ATOM 1372 O O . GLU A 1 172 ? -19.094 -8.805 -10.812 1 92.62 172 GLU A O 1
ATOM 1377 N N . SER A 1 173 ? -17.969 -9.672 -12.539 1 93.81 173 SER A N 1
ATOM 1378 C CA . SER A 1 173 ? -17.625 -10.891 -11.812 1 93.81 173 SER A CA 1
ATOM 1379 C C . SER A 1 173 ? -16.719 -10.594 -10.625 1 93.81 173 SER A C 1
ATOM 1381 O O . SER A 1 173 ? -16.859 -11.211 -9.562 1 93.81 173 SER A O 1
ATOM 1383 N N . MET A 1 174 ? -15.906 -9.625 -10.789 1 96 174 MET A N 1
ATOM 1384 C CA . MET A 1 174 ? -14.969 -9.312 -9.711 1 96 174 MET A CA 1
ATOM 1385 C C . MET A 1 174 ? -15.648 -8.508 -8.609 1 96 174 MET A C 1
ATOM 1387 O O . MET A 1 174 ? -15.234 -8.555 -7.453 1 96 174 MET A O 1
ATOM 1391 N N . LYS A 1 175 ? -16.656 -7.816 -8.977 1 94.75 175 LYS A N 1
ATOM 1392 C CA . LYS A 1 175 ? -17.484 -7.191 -7.957 1 94.75 175 LYS A CA 1
ATOM 1393 C C . LYS A 1 175 ? -18.141 -8.234 -7.059 1 94.75 175 LYS A C 1
ATOM 1395 O O . LYS A 1 175 ? -18.25 -8.055 -5.844 1 94.75 175 LYS A O 1
ATOM 1400 N N . GLU A 1 176 ? -18.609 -9.266 -7.715 1 96.12 176 GLU A N 1
ATOM 1401 C CA . GLU A 1 176 ? -19.156 -10.383 -6.949 1 96.12 176 GLU A CA 1
ATOM 1402 C C . GLU A 1 176 ? -18.109 -11 -6.027 1 96.12 176 GLU A C 1
ATOM 1404 O O . GLU A 1 176 ? -18.422 -11.367 -4.891 1 96.12 176 GLU A O 1
ATOM 1409 N N . TYR A 1 177 ? -16.984 -11.125 -6.504 1 97.44 177 TYR A N 1
ATOM 1410 C CA . TYR A 1 177 ? -15.859 -11.625 -5.715 1 97.44 177 TYR A CA 1
ATOM 1411 C C . TYR A 1 177 ? -15.609 -10.742 -4.5 1 97.44 177 TYR A C 1
ATOM 1413 O O . TYR A 1 177 ? -15.516 -11.234 -3.373 1 97.44 177 TYR A O 1
ATOM 1421 N N . SER A 1 178 ? -15.469 -9.453 -4.727 1 96.56 178 SER A N 1
ATOM 1422 C CA . SER A 1 178 ? -15.258 -8.508 -3.635 1 96.56 178 SER A CA 1
ATOM 1423 C C . SER A 1 178 ? -16.375 -8.578 -2.607 1 96.56 178 SER A C 1
ATOM 1425 O O . SER A 1 178 ? -16.125 -8.562 -1.4 1 96.56 178 SER A O 1
ATOM 1427 N N . SER A 1 179 ? -17.625 -8.672 -3.064 1 96.62 179 SER A N 1
ATOM 1428 C CA . SER A 1 179 ? -18.781 -8.781 -2.18 1 96.62 179 SER A CA 1
ATOM 1429 C C . SER A 1 179 ? -18.719 -10.055 -1.346 1 96.62 179 SER A C 1
ATOM 1431 O O . SER A 1 179 ? -19.078 -10.047 -0.167 1 96.62 179 SER A O 1
ATOM 1433 N N . HIS A 1 180 ? -18.312 -11.094 -1.968 1 97.5 180 HIS A N 1
ATOM 1434 C CA . HIS A 1 180 ? -18.156 -12.367 -1.276 1 97.5 180 HIS A CA 1
ATOM 1435 C C . HIS A 1 180 ? -17.203 -12.242 -0.095 1 97.5 180 HIS A C 1
ATOM 1437 O O . HIS A 1 180 ? -17.5 -12.719 1.003 1 97.5 180 HIS A O 1
ATOM 1443 N N . ILE A 1 181 ? -16.062 -11.625 -0.292 1 97.38 181 ILE A N 1
ATOM 1444 C CA . ILE A 1 181 ? -15.047 -11.477 0.748 1 97.38 181 ILE A CA 1
ATOM 1445 C C . ILE A 1 181 ? -15.578 -10.562 1.853 1 97.38 181 ILE A C 1
ATOM 1447 O O . ILE A 1 181 ? -15.352 -10.812 3.037 1 97.38 181 ILE A O 1
ATOM 1451 N N . GLN A 1 182 ? -16.25 -9.5 1.444 1 94.5 182 GLN A N 1
ATOM 1452 C CA . GLN A 1 182 ? -16.781 -8.531 2.395 1 94.5 182 GLN A CA 1
ATOM 1453 C C . GLN A 1 182 ? -17.766 -9.18 3.355 1 94.5 182 GLN A C 1
ATOM 1455 O O . GLN A 1 182 ? -17.938 -8.719 4.484 1 94.5 182 GLN A O 1
ATOM 1460 N N . ALA A 1 183 ? -18.359 -10.234 2.926 1 95.88 183 ALA A N 1
ATOM 1461 C CA . ALA A 1 183 ? -19.375 -10.922 3.732 1 95.88 183 ALA A CA 1
ATOM 1462 C C . ALA A 1 183 ? -18.719 -11.859 4.746 1 95.88 183 ALA A C 1
ATOM 1464 O O . ALA A 1 183 ? -19.391 -12.344 5.664 1 95.88 183 ALA A O 1
ATOM 1465 N N . ILE A 1 184 ? -17.5 -12.148 4.57 1 95.19 184 ILE A N 1
ATOM 1466 C CA . ILE A 1 184 ? -16.781 -13.055 5.465 1 95.19 184 ILE A CA 1
ATOM 1467 C C . ILE A 1 184 ? -16.391 -12.32 6.746 1 95.19 184 ILE A C 1
ATOM 1469 O O . ILE A 1 184 ? -15.852 -11.211 6.691 1 95.19 184 ILE A O 1
ATOM 1473 N N . GLN A 1 185 ? -16.656 -13.062 7.777 1 90.88 185 GLN A N 1
ATOM 1474 C CA . GLN A 1 185 ? -16.25 -12.508 9.07 1 90.88 185 GLN A CA 1
ATOM 1475 C C . GLN A 1 185 ? -14.758 -12.688 9.297 1 90.88 185 GLN A C 1
ATOM 1477 O O . GLN A 1 185 ? -14.117 -13.508 8.641 1 90.88 185 GLN A O 1
ATOM 1482 N N . ASN A 1 186 ? -14.117 -11.898 9.977 1 91.38 186 ASN A N 1
ATOM 1483 C CA . ASN A 1 186 ? -12.742 -12.008 10.453 1 91.38 186 ASN A CA 1
ATOM 1484 C C . ASN A 1 186 ? -11.734 -11.617 9.367 1 91.38 186 ASN A C 1
ATOM 1486 O O . ASN A 1 186 ? -10.586 -12.055 9.391 1 91.38 186 ASN A O 1
ATOM 1490 N N . VAL A 1 187 ? -12.234 -11.062 8.242 1 95.5 187 VAL A N 1
ATOM 1491 C CA . VAL A 1 187 ? -11.312 -10.461 7.285 1 95.5 187 VAL A CA 1
ATOM 1492 C C . VAL A 1 187 ? -11.641 -8.977 7.117 1 95.5 187 VAL A C 1
ATOM 1494 O O . VAL A 1 187 ? -12.742 -8.539 7.449 1 95.5 187 VAL A O 1
ATOM 1497 N N . ARG A 1 188 ? -10.695 -8.234 6.738 1 93.5 188 ARG A N 1
ATOM 1498 C CA . ARG A 1 188 ? -10.836 -6.867 6.25 1 93.5 188 ARG A CA 1
ATOM 1499 C C . ARG A 1 188 ? -10.328 -6.742 4.82 1 93.5 188 ARG A C 1
ATOM 1501 O O . ARG A 1 188 ? -9.234 -7.215 4.5 1 93.5 188 ARG A O 1
ATOM 1508 N N . THR A 1 189 ? -11.203 -6.211 3.969 1 95.19 189 THR A N 1
ATOM 1509 C CA . THR A 1 189 ? -10.82 -6.16 2.562 1 95.19 189 THR A CA 1
ATOM 1510 C C . THR A 1 189 ? -11.117 -4.789 1.966 1 95.19 189 THR A C 1
ATOM 1512 O O . THR A 1 189 ? -12.039 -4.102 2.412 1 95.19 189 THR A O 1
ATOM 1515 N N . ILE A 1 190 ? -10.234 -4.375 1.009 1 92.06 190 ILE A N 1
ATOM 1516 C CA . ILE A 1 190 ? -10.461 -3.15 0.248 1 92.06 190 ILE A CA 1
ATOM 1517 C C . ILE A 1 190 ? -10.055 -3.367 -1.209 1 92.06 190 ILE A C 1
ATOM 1519 O O . ILE A 1 190 ? -9.172 -4.176 -1.502 1 92.06 190 ILE A O 1
ATOM 1523 N N . THR A 1 191 ? -10.766 -2.654 -2.051 1 93.69 191 THR A N 1
ATOM 1524 C CA . THR A 1 191 ? -10.352 -2.6 -3.449 1 93.69 191 THR A CA 1
ATOM 1525 C C . THR A 1 191 ? -9.516 -1.352 -3.715 1 93.69 191 THR A C 1
ATOM 1527 O O . THR A 1 191 ? -9.992 -0.228 -3.559 1 93.69 191 THR A O 1
ATOM 1530 N N . SER A 1 192 ? -8.289 -1.597 -4.07 1 92.12 192 SER A N 1
ATOM 1531 C CA . SER A 1 192 ? -7.387 -0.508 -4.438 1 92.12 192 SER A CA 1
ATOM 1532 C C . SER A 1 192 ? -7.355 -0.302 -5.945 1 92.12 192 SER A C 1
ATOM 1534 O O . SER A 1 192 ? -7.258 -1.268 -6.707 1 92.12 192 SER A O 1
ATOM 1536 N N . PRO A 1 193 ? -7.367 0.96 -6.402 1 90.25 193 PRO A N 1
ATOM 1537 C CA . PRO A 1 193 ? -7.344 1.217 -7.844 1 90.25 193 PRO A CA 1
ATOM 1538 C C . PRO A 1 193 ? -5.938 1.129 -8.438 1 90.25 193 PRO A C 1
ATOM 1540 O O . PRO A 1 193 ? -5.758 1.336 -9.641 1 90.25 193 PRO A O 1
ATOM 1543 N N . ILE A 1 194 ? -4.965 0.893 -7.691 1 88.38 194 ILE A N 1
ATOM 1544 C CA . ILE A 1 194 ? -3.592 0.783 -8.164 1 88.38 194 ILE A CA 1
ATOM 1545 C C . ILE A 1 194 ? -3.494 -0.323 -9.211 1 88.38 194 ILE A C 1
ATOM 1547 O O . ILE A 1 194 ? -4.082 -1.395 -9.055 1 88.38 194 ILE A O 1
ATOM 1551 N N . GLY A 1 195 ? -2.691 -0.003 -10.336 1 90.62 195 GLY A N 1
ATOM 1552 C CA . GLY A 1 195 ? -2.566 -0.954 -11.43 1 90.62 195 GLY A CA 1
ATOM 1553 C C . GLY A 1 195 ? -3.891 -1.28 -12.086 1 90.62 195 GLY A C 1
ATOM 1554 O O . GLY A 1 195 ? -4.637 -0.378 -12.484 1 90.62 195 GLY A O 1
ATOM 1555 N N . ASN A 1 196 ? -4.18 -2.609 -12.227 1 92.94 196 ASN A N 1
ATOM 1556 C CA . ASN A 1 196 ? -5.438 -3.053 -12.82 1 92.94 196 ASN A CA 1
ATOM 1557 C C . ASN A 1 196 ? -6.508 -3.283 -11.758 1 92.94 196 ASN A C 1
ATOM 1559 O O . ASN A 1 196 ? -7.539 -3.904 -12.031 1 92.94 196 ASN A O 1
ATOM 1563 N N . GLY A 1 197 ? -6.266 -2.76 -10.602 1 93.5 197 GLY A N 1
ATOM 1564 C CA . GLY A 1 197 ? -7.152 -2.988 -9.469 1 93.5 197 GLY A CA 1
ATOM 1565 C C . GLY A 1 197 ? -6.738 -4.172 -8.617 1 93.5 197 GLY A C 1
ATOM 1566 O O . GLY A 1 197 ? -6.543 -5.277 -9.133 1 93.5 197 GLY A O 1
ATOM 1567 N N . GLU A 1 198 ? -6.527 -3.883 -7.312 1 96.12 198 GLU A N 1
ATOM 1568 C CA . GLU A 1 198 ? -6.086 -4.918 -6.379 1 96.12 198 GLU A CA 1
ATOM 1569 C C . GLU A 1 198 ? -7.051 -5.055 -5.207 1 96.12 198 GLU A C 1
ATOM 1571 O O . GLU A 1 198 ? -7.387 -4.066 -4.555 1 96.12 198 GLU A O 1
ATOM 1576 N N . GLU A 1 199 ? -7.566 -6.254 -5.004 1 97.19 199 GLU A N 1
ATOM 1577 C CA . GLU A 1 199 ? -8.25 -6.535 -3.742 1 97.19 199 GLU A CA 1
ATOM 1578 C C . GLU A 1 199 ? -7.258 -6.957 -2.66 1 97.19 199 GLU A C 1
ATOM 1580 O O . GLU A 1 199 ? -6.562 -7.961 -2.809 1 97.19 199 GLU A O 1
ATOM 1585 N N . ILE A 1 200 ? -7.145 -6.137 -1.697 1 97.5 200 ILE A N 1
ATOM 1586 C CA . ILE A 1 200 ? -6.23 -6.418 -0.595 1 97.5 200 ILE A CA 1
ATOM 1587 C C . ILE A 1 200 ? -7.027 -6.84 0.638 1 97.5 200 ILE A C 1
ATOM 1589 O O . ILE A 1 200 ? -7.828 -6.062 1.162 1 97.5 200 ILE A O 1
ATOM 1593 N N . THR A 1 201 ? -6.832 -8.055 1.091 1 97.56 201 THR A N 1
ATOM 1594 C CA . THR A 1 201 ? -7.57 -8.648 2.199 1 97.56 201 THR A CA 1
ATOM 1595 C C . THR A 1 201 ? -6.625 -9.062 3.322 1 97.56 201 THR A C 1
ATOM 1597 O O . THR A 1 201 ? -5.605 -9.711 3.076 1 97.56 201 THR A O 1
ATOM 1600 N N . ILE A 1 202 ? -6.906 -8.68 4.543 1 96.19 202 ILE A N 1
ATOM 1601 C CA . ILE A 1 202 ? -6.156 -9.086 5.723 1 96.19 202 ILE A CA 1
ATOM 1602 C C . ILE A 1 202 ? -6.996 -10.047 6.566 1 96.19 202 ILE A C 1
ATOM 1604 O O . ILE A 1 202 ? -8.172 -9.781 6.824 1 96.19 202 ILE A O 1
ATOM 1608 N N . LYS A 1 203 ? -6.414 -11.133 6.867 1 96.38 203 LYS A N 1
ATOM 1609 C CA . LYS A 1 203 ? -7.074 -12.055 7.789 1 96.38 203 LYS A CA 1
ATOM 1610 C C . LYS A 1 203 ? -6.934 -11.578 9.234 1 96.38 203 LYS A C 1
ATOM 1612 O O . LYS A 1 203 ? -5.82 -11.461 9.75 1 96.38 203 LYS A O 1
ATOM 1617 N N . LEU A 1 204 ? -8.016 -11.414 9.93 1 92.25 204 LEU A N 1
ATOM 1618 C CA . LEU A 1 204 ? -8.008 -10.805 11.258 1 92.25 204 LEU A CA 1
ATOM 1619 C C . LEU A 1 204 ? -7.984 -11.867 12.344 1 92.25 204 LEU A C 1
ATOM 1621 O O . LEU A 1 204 ? -7.469 -11.633 13.438 1 92.25 204 LEU A O 1
ATOM 1625 N N . ARG A 1 205 ? -8.719 -13.055 12.18 1 85.88 205 ARG A N 1
ATOM 1626 C CA . ARG A 1 205 ? -8.82 -14.164 13.125 1 85.88 205 ARG A CA 1
ATOM 1627 C C . ARG A 1 205 ? -8.945 -15.492 12.398 1 85.88 205 ARG A C 1
ATOM 1629 O O . ARG A 1 205 ? -9.414 -15.547 11.258 1 85.88 205 ARG A O 1
ATOM 1636 N N . MET B 1 1 ? -16.078 5.57 -4.016 1 79.31 1 MET B N 1
ATOM 1637 C CA . MET B 1 1 ? -15.789 6.828 -3.334 1 79.31 1 MET B CA 1
ATOM 1638 C C . MET B 1 1 ? -17.016 7.75 -3.346 1 79.31 1 MET B C 1
ATOM 1640 O O . MET B 1 1 ? -17.734 7.812 -4.336 1 79.31 1 MET B O 1
ATOM 1644 N N . ASN B 1 2 ? -17.125 8.43 -2.156 1 87.69 2 ASN B N 1
ATOM 1645 C CA . ASN B 1 2 ? -18.203 9.406 -2.027 1 87.69 2 ASN B CA 1
ATOM 1646 C C . ASN B 1 2 ? -18.172 10.43 -3.156 1 87.69 2 ASN B C 1
ATOM 1648 O O . ASN B 1 2 ? -17.094 10.93 -3.512 1 87.69 2 ASN B O 1
ATOM 1652 N N . LYS B 1 3 ? -19.312 10.664 -3.736 1 91.44 3 LYS B N 1
ATOM 1653 C CA . LYS B 1 3 ? -19.406 11.516 -4.914 1 91.44 3 LYS B CA 1
ATOM 1654 C C . LYS B 1 3 ? -18.844 12.906 -4.641 1 91.44 3 LYS B C 1
ATOM 1656 O O . LYS B 1 3 ? -18.125 13.461 -5.473 1 91.44 3 LYS B O 1
ATOM 1661 N N . ALA B 1 4 ? -19.219 13.508 -3.469 1 95.69 4 ALA B N 1
ATOM 1662 C CA . ALA B 1 4 ? -18.75 14.844 -3.131 1 95.69 4 ALA B CA 1
ATOM 1663 C C . ALA B 1 4 ? -17.219 14.883 -3.021 1 95.69 4 ALA B C 1
ATOM 1665 O O . ALA B 1 4 ? -16.578 15.812 -3.512 1 95.69 4 ALA B O 1
ATOM 1666 N N . ILE B 1 5 ? -16.703 13.891 -2.412 1 96.12 5 ILE B N 1
ATOM 1667 C CA . ILE B 1 5 ? -15.25 13.773 -2.26 1 96.12 5 ILE B CA 1
ATOM 1668 C C . ILE B 1 5 ? -14.594 13.633 -3.631 1 96.12 5 ILE B C 1
ATOM 1670 O O . ILE B 1 5 ? -13.633 14.344 -3.943 1 96.12 5 ILE B O 1
ATOM 1674 N N . PHE B 1 6 ? -15.109 12.828 -4.434 1 93.06 6 PHE B N 1
ATOM 1675 C CA . PHE B 1 6 ? -14.578 12.586 -5.77 1 93.06 6 PHE B CA 1
ATOM 1676 C C . PHE B 1 6 ? -14.57 13.867 -6.59 1 93.06 6 PHE B C 1
ATOM 1678 O O . PHE B 1 6 ? -13.578 14.172 -7.266 1 93.06 6 PHE B O 1
ATOM 1685 N N . GLU B 1 7 ? -15.625 14.594 -6.59 1 95.06 7 GLU B N 1
ATOM 1686 C CA . GLU B 1 7 ? -15.75 15.82 -7.371 1 95.06 7 GLU B CA 1
ATOM 1687 C C . GLU B 1 7 ? -14.727 16.859 -6.938 1 95.06 7 GLU B C 1
ATOM 1689 O O . GLU B 1 7 ? -14.125 17.531 -7.777 1 95.06 7 GLU B O 1
ATOM 1694 N N . VAL B 1 8 ? -14.555 17 -5.648 1 96.5 8 VAL B N 1
ATOM 1695 C CA . VAL B 1 8 ? -13.594 17.969 -5.141 1 96.5 8 VAL B CA 1
ATOM 1696 C C . VAL B 1 8 ? -12.18 17.562 -5.535 1 96.5 8 VAL B C 1
ATOM 1698 O O . VAL B 1 8 ? -11.367 18.391 -5.957 1 96.5 8 VAL B O 1
ATOM 1701 N N . LEU B 1 9 ? -11.859 16.266 -5.414 1 95.38 9 LEU B N 1
ATOM 1702 C CA . LEU B 1 9 ? -10.539 15.766 -5.777 1 95.38 9 LEU B CA 1
ATOM 1703 C C . LEU B 1 9 ? -10.258 16 -7.258 1 95.38 9 LEU B C 1
ATOM 1705 O O . LEU B 1 9 ? -9.156 16.422 -7.625 1 95.38 9 LEU B O 1
ATOM 1709 N N . GLU B 1 10 ? -11.203 15.758 -8.078 1 93 10 GLU B N 1
ATOM 1710 C CA . GLU B 1 10 ? -11.055 15.984 -9.516 1 93 10 GLU B CA 1
ATOM 1711 C C . GLU B 1 10 ? -10.781 17.453 -9.812 1 93 10 GLU B C 1
ATOM 1713 O O . GLU B 1 10 ? -9.938 17.766 -10.656 1 93 10 GLU B O 1
ATOM 1718 N N . LYS B 1 11 ? -11.539 18.281 -9.203 1 92.88 11 LYS B N 1
ATOM 1719 C CA . LYS B 1 11 ? -11.352 19.719 -9.375 1 92.88 11 LYS B CA 1
ATOM 1720 C C . LYS B 1 11 ? -9.945 20.141 -8.969 1 92.88 11 LYS B C 1
ATOM 1722 O O . LYS B 1 11 ? -9.297 20.906 -9.68 1 92.88 11 LYS B O 1
ATOM 1727 N N . LEU B 1 12 ? -9.508 19.641 -7.82 1 92.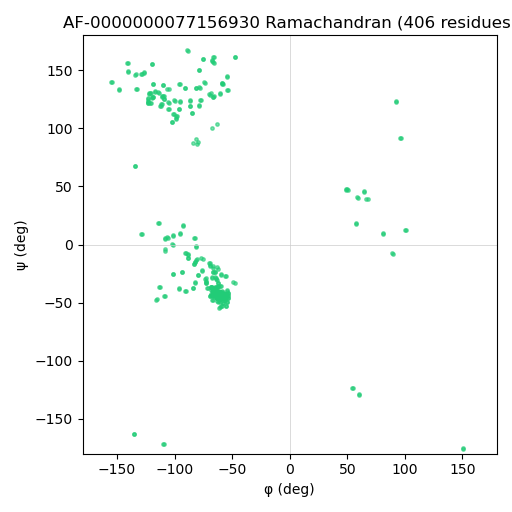88 12 LEU B N 1
ATOM 1728 C CA . LEU B 1 12 ? -8.18 20 -7.316 1 92.88 12 LEU B CA 1
ATOM 1729 C C . LEU B 1 12 ? -7.09 19.453 -8.234 1 92.88 12 LEU B C 1
ATOM 1731 O O . LEU B 1 12 ? -6.062 20.109 -8.43 1 92.88 12 LEU B O 1
ATOM 1735 N N . GLU B 1 13 ? -7.25 18.266 -8.766 1 90.69 13 GLU B N 1
ATOM 1736 C CA . GLU B 1 13 ? -6.297 17.672 -9.703 1 90.69 13 GLU B CA 1
ATOM 1737 C C . GLU B 1 13 ? -6.191 18.516 -10.977 1 90.69 13 GLU B C 1
ATOM 1739 O O . GLU B 1 13 ? -5.098 18.719 -11.5 1 90.69 13 GLU B O 1
ATOM 1744 N N . LYS B 1 14 ? -7.324 18.938 -11.5 1 87.06 14 LYS B N 1
ATOM 1745 C CA . LYS B 1 14 ? -7.344 19.797 -12.68 1 87.06 14 LYS B CA 1
ATOM 1746 C C . LYS B 1 14 ? -6.609 21.094 -12.422 1 87.06 14 LYS B C 1
ATOM 1748 O O . LYS B 1 14 ? -5.832 21.562 -13.258 1 87.06 14 LYS B O 1
ATOM 1753 N N . GLN B 1 15 ? -6.879 21.688 -11.266 1 84.38 15 GLN B N 1
ATOM 1754 C CA . GLN B 1 15 ? -6.223 22.938 -10.891 1 84.38 15 GLN B CA 1
ATOM 1755 C C . GLN B 1 15 ? -4.711 22.75 -10.797 1 84.38 15 GLN B C 1
ATOM 1757 O O . GLN B 1 15 ? -3.945 23.625 -11.227 1 84.38 15 GLN B O 1
ATOM 1762 N N . SER B 1 16 ? -4.332 21.641 -10.195 1 83 16 SER B N 1
ATOM 1763 C CA . SER B 1 16 ? -2.908 21.344 -10.055 1 83 16 SER B CA 1
ATOM 1764 C C . SER B 1 16 ? -2.238 21.188 -11.422 1 83 16 SER B C 1
ATOM 1766 O O . SER B 1 16 ? -1.127 21.688 -11.625 1 83 16 SER B O 1
ATOM 1768 N N . SER B 1 17 ? -2.881 20.5 -12.281 1 78.12 17 SER B N 1
ATOM 1769 C CA . SER B 1 17 ? -2.357 20.297 -13.633 1 78.12 17 SER B CA 1
ATOM 1770 C C . SER B 1 17 ? -2.215 21.609 -14.375 1 78.12 17 SER B C 1
ATOM 1772 O O . SER B 1 17 ? -1.236 21.828 -15.094 1 78.12 17 SER B O 1
ATOM 1774 N N . LEU B 1 18 ? -3.088 22.516 -14.172 1 75.88 18 LEU B N 1
ATOM 1775 C CA . LEU B 1 18 ? -3.072 23.828 -14.82 1 75.88 18 LEU B CA 1
ATOM 1776 C C . LEU B 1 18 ? -1.947 24.688 -14.266 1 75.88 18 LEU B C 1
ATOM 1778 O O . LEU B 1 18 ? -1.294 25.422 -15.008 1 75.88 18 LEU B O 1
ATOM 1782 N N . GLU B 1 19 ? -1.713 24.578 -13 1 72.06 19 GLU B N 1
ATOM 1783 C CA . GLU B 1 19 ? -0.647 25.328 -12.352 1 72.06 19 GLU B CA 1
ATOM 1784 C C . GLU B 1 19 ? 0.728 24.844 -12.805 1 72.06 19 GLU B C 1
ATOM 1786 O O . GLU B 1 19 ? 1.636 25.656 -13.023 1 72.06 19 GLU B O 1
ATOM 1791 N N . LYS B 1 20 ? 0.811 23.594 -13 1 71.12 20 LYS B N 1
ATOM 1792 C CA . LYS B 1 20 ? 2.074 23 -13.43 1 71.12 20 LYS B CA 1
ATOM 1793 C C . LYS B 1 20 ? 2.369 23.344 -14.891 1 71.12 20 LYS B C 1
ATOM 1795 O O . LYS B 1 20 ? 3.529 23.469 -15.281 1 71.12 20 LYS B O 1
ATOM 1800 N N . SER B 1 21 ? 1.302 23.438 -15.562 1 64.81 21 SER B N 1
ATOM 1801 C CA . SER B 1 21 ? 1.459 23.766 -16.984 1 64.81 21 SER B CA 1
ATOM 1802 C C . SER B 1 21 ? 1.615 25.266 -17.188 1 64.81 21 SER B C 1
ATOM 1804 O O . SER B 1 21 ? 1.844 25.719 -18.297 1 64.81 21 SER B O 1
ATOM 1806 N N . ARG B 1 22 ? 1.701 26.078 -16.172 1 65.75 22 ARG B N 1
ATOM 1807 C CA . ARG B 1 22 ? 1.827 27.531 -16.219 1 65.75 22 ARG B CA 1
ATOM 1808 C C . ARG B 1 22 ? 0.665 28.156 -16.984 1 65.75 22 ARG B C 1
ATOM 1810 O O . ARG B 1 22 ? 0.808 29.219 -17.578 1 65.75 22 ARG B O 1
ATOM 1817 N N . GLN B 1 23 ? -0.268 27.359 -17.047 1 59.41 23 GLN B N 1
ATOM 1818 C CA . GLN B 1 23 ? -1.432 27.906 -17.734 1 59.41 23 GLN B CA 1
ATOM 1819 C C . GLN B 1 23 ? -2.201 28.875 -16.844 1 59.41 23 GLN B C 1
ATOM 1821 O O . GLN B 1 23 ? -2.977 29.703 -17.328 1 59.41 23 GLN B O 1
ATOM 1826 N N . VAL B 1 24 ? -2.006 28.703 -15.594 1 57.53 24 VAL B N 1
ATOM 1827 C CA . VAL B 1 24 ? -2.588 29.609 -14.617 1 57.53 24 VAL B CA 1
ATOM 1828 C C . VAL B 1 24 ? -1.484 30.203 -13.742 1 57.53 24 VAL B C 1
ATOM 1830 O O . VAL B 1 24 ? -0.555 29.484 -13.352 1 57.53 24 VAL B O 1
ATOM 1833 N N . ASN B 1 25 ? -1.46 31.438 -13.695 1 57.34 25 ASN B N 1
ATOM 1834 C CA . ASN B 1 25 ? -0.448 32.156 -12.93 1 57.34 25 ASN B CA 1
ATOM 1835 C C . ASN B 1 25 ? -0.806 32.219 -11.453 1 57.34 25 ASN B C 1
ATOM 1837 O O . ASN B 1 25 ? -1.793 32.844 -11.07 1 57.34 25 ASN B O 1
ATOM 1841 N N . VAL B 1 26 ? -0.412 31.328 -10.711 1 61.56 26 VAL B N 1
ATOM 1842 C CA . VAL B 1 26 ? -0.563 31.422 -9.266 1 61.56 26 VAL B CA 1
ATOM 1843 C C . VAL B 1 26 ? 0.805 31.609 -8.609 1 61.56 26 VAL B C 1
ATOM 1845 O O . VAL B 1 26 ? 1.812 31.094 -9.109 1 61.56 26 VAL B O 1
ATOM 1848 N N . SER B 1 27 ? 0.805 32.5 -7.664 1 58.5 27 SER B N 1
ATOM 1849 C CA . SER B 1 27 ? 2.053 32.688 -6.938 1 58.5 27 SER B CA 1
ATOM 1850 C C . SER B 1 27 ? 2.578 31.391 -6.359 1 58.5 27 SER B C 1
ATOM 1852 O O . SER B 1 27 ? 1.801 30.469 -6.062 1 58.5 27 SER B O 1
ATOM 1854 N N . SER B 1 28 ? 3.883 31.219 -6.316 1 56.03 28 SER B N 1
ATOM 1855 C CA . SER B 1 28 ? 4.555 30.016 -5.844 1 56.03 28 SER B CA 1
ATOM 1856 C C . SER B 1 28 ? 4.004 29.562 -4.492 1 56.03 28 SER B C 1
ATOM 1858 O O . SER B 1 28 ? 3.836 28.359 -4.25 1 56.03 28 SER B O 1
ATOM 1860 N N . ASP B 1 29 ? 3.639 30.594 -3.805 1 57.19 29 ASP B N 1
ATOM 1861 C CA . ASP B 1 29 ? 3.178 30.328 -2.445 1 57.19 29 ASP B CA 1
ATOM 1862 C C . ASP B 1 29 ? 1.761 29.766 -2.449 1 57.19 29 ASP B C 1
ATOM 1864 O O . ASP B 1 29 ? 1.323 29.172 -1.461 1 57.19 29 ASP B O 1
ATOM 1868 N N . GLU B 1 30 ? 1.24 29.891 -3.637 1 61.22 30 GLU B N 1
ATOM 1869 C CA . GLU B 1 30 ? -0.156 29.469 -3.693 1 61.22 30 GLU B CA 1
ATOM 1870 C C . GLU B 1 30 ? -0.304 28.156 -4.453 1 61.22 30 GLU B C 1
ATOM 1872 O O . GLU B 1 30 ? -1.401 27.609 -4.535 1 61.22 30 GLU B O 1
ATOM 1877 N N . ARG B 1 31 ? 0.841 27.891 -4.91 1 60.44 31 ARG B N 1
ATOM 1878 C CA . ARG B 1 31 ? 0.758 26.703 -5.742 1 60.44 31 ARG B CA 1
ATOM 1879 C C . ARG B 1 31 ? 0.421 25.469 -4.906 1 60.44 31 ARG B C 1
ATOM 1881 O O . ARG B 1 31 ? 0.884 25.344 -3.771 1 60.44 31 ARG B O 1
ATOM 1888 N N . MET B 1 32 ? -0.54 24.875 -5.359 1 61.62 32 MET B N 1
ATOM 1889 C CA . MET B 1 32 ? -0.929 23.625 -4.703 1 61.62 32 MET B CA 1
ATOM 1890 C C . MET B 1 32 ? 0.176 22.594 -4.816 1 61.62 32 MET B C 1
ATOM 1892 O O . MET B 1 32 ? 0.658 22.312 -5.918 1 61.62 32 MET B O 1
ATOM 1896 N N . LEU B 1 33 ? 0.977 22.359 -3.617 1 61.78 33 LEU B N 1
ATOM 1897 C CA . LEU B 1 33 ? 1.916 21.25 -3.535 1 61.78 33 LEU B CA 1
ATOM 1898 C C . LEU B 1 33 ? 1.204 19.969 -3.117 1 61.78 33 LEU B C 1
ATOM 1900 O O . LEU B 1 33 ? 0.912 19.766 -1.935 1 61.78 33 LEU B O 1
ATOM 1904 N N . ALA B 1 34 ? 0.694 19.281 -4.176 1 76.38 34 ALA B N 1
ATOM 1905 C CA . ALA B 1 34 ? -0.196 18.156 -3.881 1 76.38 34 ALA B CA 1
ATOM 1906 C C . ALA B 1 34 ? 0.499 16.828 -4.133 1 76.38 34 ALA B C 1
ATOM 1908 O O . ALA B 1 34 ? 1.408 16.734 -4.961 1 76.38 34 ALA B O 1
ATOM 1909 N N . ILE B 1 35 ? 0.321 15.945 -3.152 1 91.19 35 ILE B N 1
ATOM 1910 C CA . ILE B 1 35 ? 0.698 14.562 -3.42 1 91.19 35 ILE B CA 1
ATOM 1911 C C . ILE B 1 35 ? 0.123 14.125 -4.766 1 91.19 35 ILE B C 1
ATOM 1913 O O . ILE B 1 35 ? -0.717 14.812 -5.344 1 91.19 35 ILE B O 1
ATOM 1917 N N . THR B 1 36 ? 0.708 13.078 -5.25 1 91.25 36 THR B N 1
ATOM 1918 C CA . THR B 1 36 ? 0.157 12.516 -6.48 1 91.25 36 THR B CA 1
ATOM 1919 C C . THR B 1 36 ? -1.131 11.75 -6.191 1 91.25 36 THR B C 1
ATOM 1921 O O . THR B 1 36 ? -1.419 11.422 -5.039 1 91.25 36 THR B O 1
ATOM 1924 N N . LYS B 1 37 ? -1.916 11.57 -7.254 1 90.44 37 LYS B N 1
ATOM 1925 C CA . LYS B 1 37 ? -3.111 10.742 -7.141 1 90.44 37 LYS B CA 1
ATOM 1926 C C . LYS B 1 37 ? -2.771 9.359 -6.59 1 90.44 37 LYS B C 1
ATOM 1928 O O . LYS B 1 37 ? -3.496 8.828 -5.75 1 90.44 37 LYS B O 1
ATOM 1933 N N . GLU B 1 38 ? -1.687 8.781 -7.051 1 89.19 38 GLU B N 1
ATOM 1934 C CA . GLU B 1 38 ? -1.246 7.465 -6.602 1 89.19 38 GLU B CA 1
ATOM 1935 C C . GLU B 1 38 ? -0.948 7.465 -5.105 1 89.19 38 GLU B C 1
ATOM 1937 O O . GLU B 1 38 ? -1.271 6.504 -4.398 1 89.19 38 GLU B O 1
ATOM 1942 N N . THR B 1 39 ? -0.333 8.508 -4.68 1 93.88 39 THR B N 1
ATOM 1943 C CA . THR B 1 39 ? -0.074 8.633 -3.25 1 93.88 39 THR B CA 1
ATOM 1944 C C . THR B 1 39 ? -1.382 8.703 -2.469 1 93.88 39 THR B C 1
ATOM 1946 O O . THR B 1 39 ? -1.519 8.078 -1.415 1 93.88 39 THR B O 1
ATOM 1949 N N . GLY B 1 40 ? -2.318 9.5 -2.975 1 94.31 40 GLY B N 1
ATOM 1950 C CA . GLY B 1 40 ? -3.623 9.555 -2.336 1 94.31 40 GLY B CA 1
ATOM 1951 C C . GLY B 1 40 ? -4.285 8.203 -2.199 1 94.31 40 GLY B C 1
ATOM 1952 O O . GLY B 1 40 ? -4.805 7.863 -1.134 1 94.31 40 GLY B O 1
ATOM 1953 N N . GLU B 1 41 ? -4.25 7.453 -3.236 1 90.56 41 GLU B N 1
ATOM 1954 C CA . GLU B 1 41 ? -4.809 6.102 -3.238 1 90.56 41 GLU B CA 1
ATOM 1955 C C . GLU B 1 41 ? -4.098 5.207 -2.229 1 90.56 41 GLU B C 1
ATOM 1957 O O . GLU B 1 41 ? -4.738 4.41 -1.541 1 90.56 41 GLU B O 1
ATOM 1962 N N . LEU B 1 42 ? -2.826 5.332 -2.191 1 93.12 42 LEU B N 1
ATOM 1963 C CA . LEU B 1 42 ? -2.02 4.574 -1.241 1 93.12 42 LEU B CA 1
ATOM 1964 C C . LEU B 1 42 ? -2.408 4.914 0.194 1 93.12 42 LEU B C 1
ATOM 1966 O O . LEU B 1 42 ? -2.607 4.02 1.017 1 93.12 42 LEU B O 1
ATOM 1970 N N . LEU B 1 43 ? -2.477 6.184 0.478 1 96.75 43 LEU B N 1
ATOM 1971 C CA . LEU B 1 43 ? -2.846 6.629 1.818 1 96.75 43 LEU B CA 1
ATOM 1972 C C . LEU B 1 43 ? -4.215 6.082 2.215 1 96.75 43 LEU B C 1
ATOM 1974 O O . LEU B 1 43 ? -4.379 5.539 3.309 1 96.75 43 LEU B O 1
ATOM 1978 N N . ASN B 1 44 ? -5.152 6.285 1.317 1 94.69 44 ASN B N 1
ATOM 1979 C CA . ASN B 1 44 ? -6.504 5.781 1.541 1 94.69 44 ASN B CA 1
ATOM 1980 C C . ASN B 1 44 ? -6.504 4.289 1.854 1 94.69 44 ASN B C 1
ATOM 1982 O O . ASN B 1 44 ? -7.133 3.854 2.818 1 94.69 44 ASN B O 1
ATOM 1986 N N . MET B 1 45 ? -5.777 3.545 1.101 1 91.88 45 MET B N 1
ATOM 1987 C CA . MET B 1 45 ? -5.672 2.098 1.271 1 91.88 45 MET B CA 1
ATOM 1988 C C . MET B 1 45 ? -5.074 1.753 2.631 1 91.88 45 MET B C 1
ATOM 1990 O O . MET B 1 45 ? -5.617 0.922 3.359 1 91.88 45 MET B O 1
ATOM 1994 N N . LEU B 1 46 ? -3.998 2.357 2.982 1 95.69 46 LEU B N 1
ATOM 1995 C CA . LEU B 1 46 ? -3.301 2.064 4.23 1 95.69 46 LEU B CA 1
ATOM 1996 C C . LEU B 1 46 ? -4.191 2.367 5.434 1 95.69 46 LEU B C 1
ATOM 1998 O O . LEU B 1 46 ? -4.207 1.607 6.402 1 95.69 46 LEU B O 1
ATOM 2002 N N . ILE B 1 47 ? -4.891 3.455 5.352 1 96.62 47 ILE B N 1
ATOM 2003 C CA . ILE B 1 47 ? -5.77 3.852 6.445 1 96.62 47 ILE B CA 1
ATOM 2004 C C . ILE B 1 47 ? -6.867 2.805 6.629 1 96.62 47 ILE B C 1
ATOM 2006 O O . ILE B 1 47 ? -7.188 2.42 7.754 1 96.62 47 ILE B O 1
ATOM 2010 N N . ARG B 1 48 ? -7.438 2.344 5.539 1 91.56 48 ARG B N 1
ATOM 2011 C CA . ARG B 1 48 ? -8.492 1.335 5.59 1 91.56 48 ARG B CA 1
ATOM 2012 C C . ARG B 1 48 ? -7.957 0.013 6.133 1 91.56 48 ARG B C 1
ATOM 2014 O O . ARG B 1 48 ? -8.594 -0.624 6.973 1 91.56 48 ARG B O 1
ATOM 2021 N N . LEU B 1 49 ? -6.812 -0.362 5.645 1 89.62 49 LEU B N 1
ATOM 2022 C CA . LEU B 1 49 ? -6.227 -1.621 6.09 1 89.62 49 LEU B CA 1
ATOM 2023 C C . LEU B 1 49 ? -5.902 -1.574 7.578 1 89.62 49 LEU B C 1
ATOM 2025 O O . LEU B 1 49 ? -6.047 -2.576 8.281 1 89.62 49 LEU B O 1
ATOM 2029 N N . LYS B 1 50 ? -5.461 -0.404 8.062 1 91.38 50 LYS B N 1
ATOM 2030 C CA . LYS B 1 50 ? -5.094 -0.209 9.461 1 91.38 50 LYS B CA 1
ATOM 2031 C C . LYS B 1 50 ? -6.328 0.03 10.32 1 91.38 50 LYS B C 1
ATOM 2033 O O . LYS B 1 50 ? -6.262 -0.077 11.547 1 91.38 50 LYS B O 1
ATOM 2038 N N . ASN B 1 51 ? -7.477 0.292 9.727 1 93.62 51 ASN B N 1
ATOM 2039 C CA . ASN B 1 51 ? -8.633 0.793 10.453 1 93.62 51 ASN B CA 1
ATOM 2040 C C . ASN B 1 51 ? -8.273 1.984 11.336 1 93.62 51 ASN B C 1
ATOM 2042 O O . ASN B 1 51 ? -8.578 1.995 12.531 1 93.62 51 ASN B O 1
ATOM 2046 N N . ALA B 1 52 ? -7.555 2.945 10.758 1 96.56 52 ALA B N 1
ATOM 2047 C CA . ALA B 1 52 ? -7.047 4.094 11.508 1 96.56 52 ALA B CA 1
ATOM 2048 C C . ALA B 1 52 ? -8.164 5.074 11.836 1 96.56 52 ALA B C 1
ATOM 2050 O O . ALA B 1 52 ? -9.039 5.336 11 1 96.56 52 ALA B O 1
ATOM 2051 N N . LYS B 1 53 ? -8.109 5.582 13.008 1 98 53 LYS B N 1
ATOM 2052 C CA . LYS B 1 53 ? -9.141 6.5 13.477 1 98 53 LYS B CA 1
ATOM 2053 C C . LYS B 1 53 ? -8.57 7.887 13.742 1 98 53 LYS B C 1
ATOM 2055 O O . LYS B 1 53 ? -9.172 8.898 13.375 1 98 53 LYS B O 1
ATOM 2060 N N . ASN B 1 54 ? -7.477 7.953 14.43 1 98.75 54 ASN B N 1
ATOM 2061 C CA . ASN B 1 54 ? -6.836 9.219 14.789 1 98.75 54 ASN B CA 1
ATOM 2062 C C . ASN B 1 54 ? -5.656 9.523 13.875 1 98.75 54 ASN B C 1
ATOM 2064 O O . ASN B 1 54 ? -4.609 8.875 13.961 1 98.75 54 ASN B O 1
ATOM 2068 N N . MET B 1 55 ? -5.82 10.594 13.039 1 98.81 55 MET B N 1
ATOM 2069 C CA . MET B 1 55 ? -4.801 10.914 12.047 1 98.81 55 MET B CA 1
ATOM 2070 C C . MET B 1 55 ? -4.211 12.297 12.297 1 98.81 55 MET B C 1
ATOM 2072 O O . MET B 1 55 ? -4.938 13.234 12.633 1 98.81 55 MET B O 1
ATOM 2076 N N . LEU B 1 56 ? -2.916 12.398 12.156 1 98.94 56 LEU B N 1
ATOM 2077 C CA . LEU B 1 56 ? -2.191 13.672 12.156 1 98.94 56 LEU B CA 1
ATOM 2078 C C . LEU B 1 56 ? -1.572 13.938 10.789 1 98.94 56 LEU B C 1
ATOM 2080 O O . LEU B 1 56 ? -0.981 13.047 10.18 1 98.94 56 LEU B O 1
ATOM 2084 N N . GLU B 1 57 ? -1.789 15.117 10.289 1 98.75 57 GLU B N 1
ATOM 2085 C CA . GLU B 1 57 ? -1.169 15.555 9.039 1 98.75 57 GLU B CA 1
ATOM 2086 C C . GLU B 1 57 ? -0.333 16.812 9.25 1 98.75 57 GLU B C 1
ATOM 2088 O O . GLU B 1 57 ? -0.832 17.812 9.766 1 98.75 57 GLU B O 1
ATOM 2093 N N . VAL B 1 58 ? 0.956 16.703 8.914 1 98.38 58 VAL B N 1
ATOM 2094 C CA . VAL B 1 58 ? 1.861 17.844 8.93 1 98.38 58 VAL B CA 1
ATOM 2095 C C . VAL B 1 58 ? 2.012 18.406 7.52 1 98.38 58 VAL B C 1
ATOM 2097 O O . VAL B 1 58 ? 2.678 17.812 6.672 1 98.38 58 VAL B O 1
ATOM 2100 N N . GLY B 1 59 ? 1.447 19.578 7.254 1 96.69 59 GLY B N 1
ATOM 2101 C CA . GLY B 1 59 ? 1.378 20.141 5.918 1 96.69 59 GLY B CA 1
ATOM 2102 C C . GLY B 1 59 ? 0.07 19.844 5.211 1 96.69 59 GLY B C 1
ATOM 2103 O O . GLY B 1 59 ? -0.027 18.875 4.449 1 96.69 59 GLY B O 1
ATOM 2104 N N . MET B 1 60 ? -0.86 20.75 5.367 1 96.62 60 MET B N 1
ATOM 2105 C CA . MET B 1 60 ? -2.207 20.562 4.832 1 96.62 60 MET B CA 1
ATOM 2106 C C . MET B 1 60 ? -2.316 21.125 3.424 1 96.62 60 MET B C 1
ATOM 2108 O O . MET B 1 60 ? -2.959 20.547 2.555 1 96.62 60 MET B O 1
ATOM 2112 N N . SER B 1 61 ? -1.681 22.266 3.225 1 94.94 61 SER B N 1
ATOM 2113 C CA . SER B 1 61 ? -1.876 23.047 2 1 94.94 61 SER B CA 1
ATOM 2114 C C . SER B 1 61 ? -3.354 23.328 1.758 1 94.94 61 SER B C 1
ATOM 2116 O O . SER B 1 61 ? -4.047 23.828 2.648 1 94.94 61 SER B O 1
ATOM 2118 N N . VAL B 1 62 ? -3.896 22.938 0.602 1 95.62 62 VAL B N 1
ATOM 2119 C CA . VAL B 1 62 ? -5.285 23.281 0.305 1 95.62 62 VAL B CA 1
ATOM 2120 C C . VAL B 1 62 ? -6.18 22.062 0.562 1 95.62 62 VAL B C 1
ATOM 2122 O O . VAL B 1 62 ? -7.352 22.062 0.179 1 95.62 62 VAL B O 1
ATOM 2125 N N . GLY B 1 63 ? -5.645 21 1.115 1 97 63 GLY B N 1
ATOM 2126 C CA . GLY B 1 63 ? -6.457 19.938 1.673 1 97 63 GLY B CA 1
ATOM 2127 C C . GLY B 1 63 ? -6.57 18.734 0.756 1 97 63 GLY B C 1
ATOM 2128 O O . GLY B 1 63 ? -7.379 17.828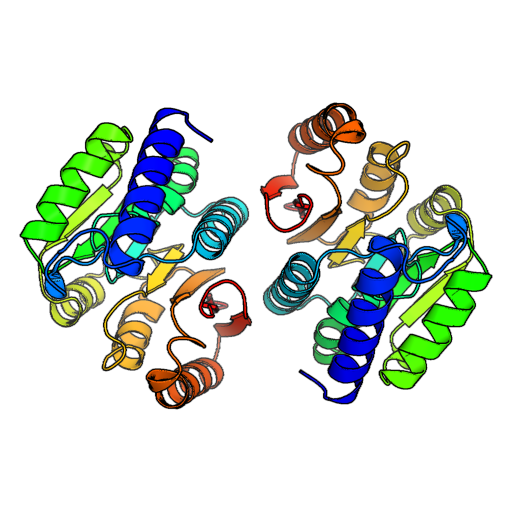 0.999 1 97 63 GLY B O 1
ATOM 2129 N N . TYR B 1 64 ? -5.766 18.641 -0.291 1 96.06 64 TYR B N 1
ATOM 2130 C CA . TYR B 1 64 ? -5.867 17.531 -1.244 1 96.06 64 TYR B CA 1
ATOM 2131 C C . TYR B 1 64 ? -5.617 16.203 -0.561 1 96.06 64 TYR B C 1
ATOM 2133 O O . TYR B 1 64 ? -6.453 15.297 -0.63 1 96.06 64 TYR B O 1
ATOM 2141 N N . SER B 1 65 ? -4.477 16.094 0.121 1 96.94 65 SER B N 1
ATOM 2142 C CA . SER B 1 65 ? -4.16 14.852 0.812 1 96.94 65 SER B CA 1
ATOM 2143 C C . SER B 1 65 ? -5.145 14.578 1.942 1 96.94 65 SER B C 1
ATOM 2145 O O . SER B 1 65 ? -5.547 13.438 2.162 1 96.94 65 SER B O 1
ATOM 2147 N N . THR B 1 66 ? -5.527 15.609 2.615 1 98.12 66 THR B N 1
ATOM 2148 C CA . THR B 1 66 ? -6.469 15.484 3.725 1 98.12 66 THR B CA 1
ATOM 2149 C C . THR B 1 66 ? -7.762 14.82 3.26 1 98.12 66 THR B C 1
ATOM 2151 O O . THR B 1 66 ? -8.281 13.922 3.932 1 98.12 66 THR B O 1
ATOM 2154 N N . ILE B 1 67 ? -8.266 15.258 2.146 1 97.5 67 ILE B N 1
ATOM 2155 C CA . ILE B 1 67 ? -9.547 14.773 1.628 1 97.5 67 ILE B CA 1
ATOM 2156 C C . ILE B 1 67 ? -9.414 13.32 1.195 1 97.5 67 ILE B C 1
ATOM 2158 O O . ILE B 1 67 ? -10.32 12.516 1.411 1 97.5 67 ILE B O 1
ATOM 2162 N N . TRP B 1 68 ? -8.273 12.953 0.569 1 95.56 68 TRP B N 1
ATOM 2163 C CA . TRP B 1 68 ? -8.008 11.562 0.244 1 95.56 68 TRP B CA 1
ATOM 2164 C C . TRP B 1 68 ? -8.117 10.68 1.486 1 95.56 68 TRP B C 1
ATOM 2166 O O . TRP B 1 68 ? -8.648 9.57 1.426 1 95.56 68 TRP B O 1
ATOM 2176 N N . CYS B 1 69 ? -7.637 11.18 2.566 1 97.81 69 CYS B N 1
ATOM 2177 C CA . CYS B 1 69 ? -7.578 10.414 3.807 1 97.81 69 CYS B CA 1
ATOM 2178 C C . CYS B 1 69 ? -8.922 10.445 4.527 1 97.81 69 CYS B C 1
ATOM 2180 O O . CYS B 1 69 ? -9.289 9.484 5.203 1 97.81 69 CYS B O 1
ATOM 2182 N N . ALA B 1 70 ? -9.602 11.547 4.391 1 97.94 70 ALA B N 1
ATOM 2183 C CA . ALA B 1 70 ? -10.812 11.812 5.176 1 97.94 70 ALA B CA 1
ATOM 2184 C C . ALA B 1 70 ? -11.859 10.727 4.941 1 97.94 70 ALA B C 1
ATOM 2186 O O . ALA B 1 70 ? -12.523 10.289 5.883 1 97.94 70 ALA B O 1
ATOM 2187 N N . GLU B 1 71 ? -11.984 10.305 3.729 1 92.38 71 GLU B N 1
ATOM 2188 C CA . GLU B 1 71 ? -12.992 9.297 3.436 1 92.38 71 GLU B CA 1
ATOM 2189 C C . GLU B 1 71 ? -12.812 8.062 4.32 1 92.38 71 GLU B C 1
ATOM 2191 O O . GLU B 1 71 ? -13.766 7.617 4.969 1 92.38 71 GLU B O 1
ATOM 2196 N N . ALA B 1 72 ? -11.656 7.523 4.336 1 94.31 72 ALA B N 1
ATOM 2197 C CA . ALA B 1 72 ? -11.344 6.312 5.09 1 94.31 72 ALA B CA 1
ATOM 2198 C C . ALA B 1 72 ? -11.438 6.566 6.594 1 94.31 72 ALA B C 1
ATOM 2200 O O . ALA B 1 72 ? -11.961 5.734 7.34 1 94.31 72 ALA B O 1
ATOM 2201 N N . ILE B 1 73 ? -10.961 7.738 7.043 1 97.31 73 ILE B N 1
ATOM 2202 C CA . ILE B 1 73 ? -10.969 8.094 8.461 1 97.31 73 ILE B CA 1
ATOM 2203 C C . ILE B 1 73 ? -12.406 8.195 8.961 1 97.31 73 ILE B C 1
ATOM 2205 O O . ILE B 1 73 ? -12.727 7.711 10.047 1 97.31 73 ILE B O 1
ATOM 2209 N N . ILE B 1 74 ? -13.25 8.773 8.18 1 96.06 74 ILE B N 1
ATOM 2210 C CA . ILE B 1 74 ? -14.648 8.984 8.547 1 96.06 74 ILE B CA 1
ATOM 2211 C C . ILE B 1 74 ? -15.367 7.637 8.617 1 96.06 74 ILE B C 1
ATOM 2213 O O . ILE B 1 74 ? -16.172 7.402 9.523 1 96.06 74 ILE B O 1
ATOM 2217 N N . GLU B 1 75 ? -15.117 6.762 7.648 1 93.12 75 GLU B N 1
ATOM 2218 C CA . GLU B 1 75 ? -15.688 5.418 7.668 1 93.12 75 GLU B CA 1
ATOM 2219 C C . GLU B 1 75 ? -15.336 4.684 8.961 1 93.12 75 GLU B C 1
ATOM 2221 O O . GLU B 1 75 ? -16.109 3.848 9.438 1 93.12 75 GLU B O 1
ATOM 2226 N N . ASN B 1 76 ? -14.234 5.039 9.562 1 94.88 76 ASN B N 1
ATOM 2227 C CA . ASN B 1 76 ? -13.773 4.418 10.805 1 94.88 76 ASN B CA 1
ATOM 2228 C C . ASN B 1 76 ? -14.211 5.223 12.023 1 94.88 76 ASN B C 1
ATOM 2230 O O . ASN B 1 76 ? -13.711 4.996 13.133 1 94.88 76 ASN B O 1
ATOM 2234 N N . ASN B 1 77 ? -15.062 6.203 11.836 1 96.62 77 ASN B N 1
ATOM 2235 C CA . ASN B 1 77 ? -15.539 7.082 12.898 1 96.62 77 ASN B CA 1
ATOM 2236 C C . ASN B 1 77 ? -14.391 7.828 13.57 1 96.62 77 ASN B C 1
ATOM 2238 O O . ASN B 1 77 ? -14.336 7.91 14.805 1 96.62 77 ASN B O 1
ATOM 2242 N N . GLY B 1 78 ? -13.438 8.266 12.719 1 98.25 78 GLY B N 1
ATOM 2243 C CA . GLY B 1 78 ? -12.25 8.914 13.234 1 98.25 78 GLY B CA 1
ATOM 2244 C C . GLY B 1 78 ? -12.203 10.406 12.945 1 98.25 78 GLY B C 1
ATOM 2245 O O . GLY B 1 78 ? -13.219 11 12.57 1 98.25 78 GLY B O 1
ATOM 2246 N N . LYS B 1 79 ? -10.992 11.016 13.266 1 98.62 79 LYS B N 1
ATOM 2247 C CA . LYS B 1 79 ? -10.766 12.445 13.078 1 98.62 79 LYS B CA 1
ATOM 2248 C C . LYS B 1 79 ? -9.359 12.719 12.57 1 98.62 79 LYS B C 1
ATOM 2250 O O . LYS B 1 79 ? -8.461 11.891 12.734 1 98.62 79 LYS B O 1
ATOM 2255 N N . ILE B 1 80 ? -9.258 13.883 11.914 1 98.88 80 ILE B N 1
ATOM 2256 C CA . ILE B 1 80 ? -7.973 14.32 11.383 1 98.88 80 ILE B CA 1
ATOM 2257 C C . ILE B 1 80 ? -7.57 15.648 12.031 1 98.88 80 ILE B C 1
ATOM 2259 O O . ILE B 1 80 ? -8.375 16.578 12.094 1 98.88 80 ILE B O 1
ATOM 2263 N N . ILE B 1 81 ? -6.402 15.672 12.555 1 98.94 81 ILE B N 1
ATOM 2264 C CA . ILE B 1 81 ? -5.738 16.938 12.875 1 98.94 81 ILE B CA 1
ATOM 2265 C C . ILE B 1 81 ? -4.723 17.266 11.781 1 98.94 81 ILE B C 1
ATOM 2267 O O . ILE B 1 81 ? -3.867 16.453 11.453 1 98.94 81 ILE B O 1
ATOM 2271 N N . THR B 1 82 ? -4.879 18.453 11.195 1 98.75 82 THR B N 1
ATOM 2272 C CA . THR B 1 82 ? -3.945 18.859 10.156 1 98.75 82 THR B CA 1
ATOM 2273 C C . THR B 1 82 ? -3.338 20.219 10.469 1 98.75 82 THR B C 1
ATOM 2275 O O . THR B 1 82 ? -3.988 21.062 11.086 1 98.75 82 THR B O 1
ATOM 2278 N N . ILE B 1 83 ? -2.064 20.406 10.039 1 98.62 83 ILE B N 1
ATOM 2279 C CA . ILE B 1 83 ? -1.307 21.594 10.391 1 98.62 83 ILE B CA 1
ATOM 2280 C C . ILE B 1 83 ? -0.971 22.391 9.133 1 98.62 83 ILE B C 1
ATOM 2282 O O . ILE B 1 83 ? -0.496 21.828 8.141 1 98.62 83 ILE B O 1
ATOM 2286 N N . GLU B 1 84 ? -1.204 23.625 9.133 1 97.06 84 GLU B N 1
ATOM 2287 C CA . GLU B 1 84 ? -0.872 24.547 8.055 1 97.06 84 GLU B CA 1
ATOM 2288 C C . GLU B 1 84 ? -0.694 25.969 8.578 1 97.06 84 GLU B C 1
ATOM 2290 O O . GLU B 1 84 ? -1.435 26.406 9.461 1 97.06 84 GLU B O 1
ATOM 2295 N N . GLN B 1 85 ? 0.323 26.641 8.023 1 96.44 85 GLN B N 1
ATOM 2296 C CA . GLN B 1 85 ? 0.607 27.969 8.547 1 96.44 85 GLN B CA 1
ATOM 2297 C C . GLN B 1 85 ? 0.052 29.047 7.629 1 96.44 85 GLN B C 1
ATOM 2299 O O . GLN B 1 85 ? -0.2 30.172 8.07 1 96.44 85 GLN B O 1
ATOM 2304 N N . ASN B 1 86 ? -0.114 28.781 6.352 1 94.88 86 ASN B N 1
ATOM 2305 C CA . ASN B 1 86 ? -0.539 29.781 5.375 1 94.88 86 ASN B CA 1
ATOM 2306 C C . ASN B 1 86 ? -2.045 30.016 5.438 1 94.88 86 ASN B C 1
ATOM 2308 O O . ASN B 1 86 ? -2.832 29.141 5.07 1 94.88 86 ASN B O 1
ATOM 2312 N N . ALA B 1 87 ? -2.432 31.234 5.73 1 96.06 87 ALA B N 1
ATOM 2313 C CA . ALA B 1 87 ? -3.836 31.562 5.953 1 96.06 87 ALA B CA 1
ATOM 2314 C C . ALA B 1 87 ? -4.645 31.422 4.668 1 96.06 87 ALA B C 1
ATOM 2316 O O . ALA B 1 87 ? -5.816 31.031 4.699 1 96.06 87 ALA B O 1
ATOM 2317 N N . LYS B 1 88 ? -4.043 31.781 3.613 1 94.75 88 LYS B N 1
ATOM 2318 C CA . LYS B 1 88 ? -4.742 31.672 2.336 1 94.75 88 LYS B CA 1
ATOM 2319 C C . LYS B 1 88 ? -5.027 30.219 1.979 1 94.75 88 LYS B C 1
ATOM 2321 O O . LYS B 1 88 ? -6.113 29.891 1.497 1 94.75 88 LYS B O 1
ATOM 2326 N N . LYS B 1 89 ? -4.102 29.359 2.18 1 95.12 89 LYS B N 1
ATOM 2327 C CA . LYS B 1 89 ? -4.289 27.938 1.929 1 95.12 89 LYS B CA 1
ATOM 2328 C C . LYS B 1 89 ? -5.336 27.344 2.869 1 95.12 89 LYS B C 1
ATOM 2330 O O . LYS B 1 89 ? -6.152 26.531 2.457 1 95.12 89 LYS B O 1
ATOM 2335 N N . ILE B 1 90 ? -5.289 27.797 4.094 1 97.69 90 ILE B N 1
ATOM 2336 C CA . ILE B 1 90 ? -6.246 27.328 5.09 1 97.69 90 ILE B CA 1
ATOM 2337 C C . ILE B 1 90 ? -7.668 27.672 4.648 1 97.69 90 ILE B C 1
ATOM 2339 O O . ILE B 1 90 ? -8.57 26.828 4.719 1 97.69 90 ILE B O 1
ATOM 2343 N N . GLN B 1 91 ? -7.875 28.875 4.203 1 97.31 91 GLN B N 1
ATOM 2344 C CA . GLN B 1 91 ? -9.195 29.297 3.75 1 97.31 91 GLN B CA 1
ATOM 2345 C C . GLN B 1 91 ? -9.672 28.438 2.578 1 97.31 91 GLN B C 1
ATOM 2347 O O . GLN B 1 91 ? -10.828 28 2.553 1 97.31 91 GLN B O 1
ATOM 2352 N N . ARG B 1 92 ? -8.781 28.203 1.65 1 96 92 ARG B N 1
ATOM 2353 C CA . ARG B 1 92 ? -9.117 27.359 0.507 1 96 92 ARG B CA 1
ATOM 2354 C C . ARG B 1 92 ? -9.43 25.938 0.951 1 96 92 ARG B C 1
ATOM 2356 O O . ARG B 1 92 ? -10.352 25.312 0.426 1 96 92 ARG B O 1
ATOM 2363 N N . ALA B 1 93 ? -8.656 25.469 1.867 1 97.5 93 ALA B N 1
ATOM 2364 C CA . ALA B 1 93 ? -8.875 24.109 2.371 1 97.5 93 ALA B CA 1
ATOM 2365 C C . ALA B 1 93 ? -10.25 24 3.035 1 97.5 93 ALA B C 1
ATOM 2367 O O . ALA B 1 93 ? -10.961 23.016 2.832 1 97.5 93 ALA B O 1
ATOM 2368 N N . LYS B 1 94 ? -10.586 24.984 3.83 1 98.38 94 LYS B N 1
ATOM 2369 C CA . LYS B 1 94 ? -11.891 24.969 4.484 1 98.38 94 LYS B CA 1
ATOM 2370 C C . LYS B 1 94 ? -13.023 24.906 3.461 1 98.38 94 LYS B C 1
ATOM 2372 O O . LYS B 1 94 ? -14 24.172 3.654 1 98.38 94 LYS B O 1
ATOM 2377 N N . GLU B 1 95 ? -12.898 25.625 2.416 1 97.94 95 GLU B N 1
ATOM 2378 C CA . GLU B 1 95 ? -13.883 25.578 1.34 1 97.94 95 GLU B CA 1
ATOM 2379 C C . GLU B 1 95 ? -13.938 24.203 0.698 1 97.94 95 GLU B C 1
ATOM 2381 O O . GLU B 1 95 ? -15.016 23.672 0.44 1 97.94 95 GLU B O 1
ATOM 2386 N N . ASN B 1 96 ? -12.789 23.641 0.441 1 97.44 96 ASN B N 1
ATOM 2387 C CA . ASN B 1 96 ? -12.727 22.312 -0.153 1 97.44 96 ASN B CA 1
ATOM 2388 C C . ASN B 1 96 ? -13.336 21.266 0.766 1 97.44 96 ASN B C 1
ATOM 2390 O O . ASN B 1 96 ? -14.039 20.359 0.304 1 97.44 96 ASN B O 1
ATOM 2394 N N . PHE B 1 97 ? -13.047 21.375 2.094 1 98.56 97 PHE B N 1
ATOM 2395 C CA . PHE B 1 97 ? -13.602 20.438 3.061 1 98.56 97 PHE B CA 1
ATOM 2396 C C . PHE B 1 97 ? -15.117 20.531 3.107 1 98.56 97 PHE B C 1
ATOM 2398 O O . PHE B 1 97 ? -15.812 19.516 3.205 1 98.56 97 PHE B O 1
ATOM 2405 N N . GLN B 1 98 ? -15.586 21.766 3.045 1 98.5 98 GLN B N 1
ATOM 2406 C CA . GLN B 1 98 ? -17.031 21.984 3.02 1 98.5 98 GLN B CA 1
ATOM 2407 C C . GLN B 1 98 ? -17.656 21.375 1.776 1 98.5 98 GLN B C 1
ATOM 2409 O O . GLN B 1 98 ? -18.672 20.672 1.87 1 98.5 98 GLN B O 1
ATOM 2414 N N . ASN B 1 99 ? -17.062 21.594 0.646 1 98.06 99 ASN B N 1
ATOM 2415 C CA . ASN B 1 99 ? -17.578 21.062 -0.614 1 98.06 99 ASN B CA 1
ATOM 2416 C C . ASN B 1 99 ? -17.531 19.547 -0.637 1 98.06 99 ASN B C 1
ATOM 2418 O O . ASN B 1 99 ? -18.375 18.906 -1.262 1 98.06 99 ASN B O 1
ATOM 2422 N N . ALA B 1 100 ? -16.594 18.969 0.095 1 97.94 100 ALA B N 1
ATOM 2423 C CA . ALA B 1 100 ? -16.438 17.516 0.141 1 97.94 100 ALA B CA 1
ATOM 2424 C C . ALA B 1 100 ? -17.266 16.922 1.271 1 97.94 100 ALA B C 1
ATOM 2426 O O . ALA B 1 100 ? -17.344 15.695 1.416 1 97.94 100 ALA B O 1
ATOM 2427 N N . ASN B 1 101 ? -17.859 17.75 2.105 1 97.88 101 ASN B N 1
ATOM 2428 C CA . ASN B 1 101 ? -18.688 17.344 3.238 1 97.88 101 ASN B CA 1
ATOM 2429 C C . ASN B 1 101 ? -17.875 16.578 4.281 1 97.88 101 ASN B C 1
ATOM 2431 O O . ASN B 1 101 ? -18.312 15.539 4.766 1 97.88 101 ASN B O 1
ATOM 2435 N N . VAL B 1 102 ? -16.656 17.109 4.613 1 98.19 102 VAL B N 1
ATOM 2436 C CA . VAL B 1 102 ? -15.812 16.375 5.555 1 98.19 102 VAL B CA 1
ATOM 2437 C C . VAL B 1 102 ? -15.359 17.312 6.676 1 98.19 102 VAL B C 1
ATOM 2439 O O . VAL B 1 102 ? -14.562 16.922 7.535 1 98.19 102 VAL B O 1
ATOM 2442 N N . SER B 1 103 ? -15.883 18.5 6.762 1 98.38 103 SER B N 1
ATOM 2443 C CA . SER B 1 103 ? -15.414 19.547 7.66 1 98.38 103 SER B CA 1
ATOM 2444 C C . SER B 1 103 ? -15.5 19.094 9.117 1 98.38 103 SER B C 1
ATOM 2446 O O . SER B 1 103 ? -14.602 19.375 9.914 1 98.38 103 SER B O 1
ATOM 2448 N N . GLU B 1 104 ? -16.484 18.359 9.43 1 97.75 104 GLU B N 1
ATOM 2449 C CA . GLU B 1 104 ? -16.781 18.016 10.82 1 97.75 104 GLU B CA 1
ATOM 2450 C C . GLU B 1 104 ? -15.734 17.078 11.391 1 97.75 104 GLU B C 1
ATOM 2452 O O . GLU B 1 104 ? -15.617 16.922 12.609 1 97.75 104 GLU B O 1
ATOM 2457 N N . HIS B 1 105 ? -14.961 16.469 10.57 1 98.31 105 HIS B N 1
ATOM 2458 C CA . HIS B 1 105 ? -14.023 15.438 11.016 1 98.31 105 HIS B CA 1
ATOM 2459 C C . HIS B 1 105 ? -12.586 15.938 10.945 1 98.31 105 HIS B C 1
ATOM 2461 O O . HIS B 1 105 ? -11.648 15.188 11.227 1 98.31 105 HIS B O 1
ATOM 2467 N N . ILE B 1 106 ? -12.422 17.219 10.594 1 98.81 106 ILE B N 1
ATOM 2468 C CA . ILE B 1 106 ? -11.086 17.766 10.375 1 98.81 106 ILE B CA 1
ATOM 2469 C C . ILE B 1 106 ? -10.859 18.969 11.289 1 98.81 106 ILE B C 1
ATOM 2471 O O . ILE B 1 106 ? -11.656 19.906 11.297 1 98.81 106 ILE B O 1
ATOM 2475 N N . ALA B 1 107 ? -9.867 18.906 12.094 1 98.81 107 ALA B N 1
ATOM 2476 C CA . ALA B 1 107 ? -9.422 20.047 12.898 1 98.81 107 ALA B CA 1
ATOM 2477 C C . ALA B 1 107 ? -8.133 20.641 12.336 1 98.81 107 ALA B C 1
ATOM 2479 O O . ALA B 1 107 ? -7.117 19.953 12.234 1 98.81 107 ALA B O 1
ATOM 2480 N N . ILE B 1 108 ? -8.203 21.906 12.023 1 98.81 108 ILE B N 1
ATOM 2481 C CA . ILE B 1 108 ? -7.035 22.594 11.477 1 98.81 108 ILE B CA 1
ATOM 2482 C C . ILE B 1 108 ? -6.285 23.297 12.602 1 98.81 108 ILE B C 1
ATOM 2484 O O . ILE B 1 108 ? -6.879 24.078 13.352 1 98.81 108 ILE B O 1
ATOM 2488 N N . GLN B 1 109 ? -5.051 22.969 12.711 1 98.69 109 GLN B N 1
ATOM 2489 C CA . GLN B 1 109 ? -4.148 23.719 13.57 1 98.69 109 GLN B CA 1
ATOM 2490 C C . GLN B 1 109 ? -3.322 24.719 12.758 1 98.69 109 GLN B C 1
ATOM 2492 O O . GLN B 1 109 ? -2.424 24.328 12.016 1 98.69 109 GLN B O 1
ATOM 2497 N N . GLU B 1 110 ? -3.619 25.969 12.969 1 98.44 110 GLU B N 1
ATOM 2498 C CA . GLU B 1 110 ? -2.918 27.016 12.234 1 98.44 110 GLU B CA 1
ATOM 2499 C C . GLU B 1 110 ? -1.627 27.422 12.938 1 98.44 110 GLU B C 1
ATOM 2501 O O . GLU B 1 110 ? -1.647 27.797 14.117 1 98.44 110 GLU B O 1
ATOM 2506 N N . GLY B 1 111 ? -0.529 27.328 12.219 1 97.81 111 GLY B N 1
ATOM 2507 C CA . GLY B 1 111 ? 0.743 27.75 12.781 1 97.81 111 GLY B CA 1
ATOM 2508 C C . GLY B 1 111 ? 1.929 27 12.219 1 97.81 111 GLY B C 1
ATOM 2509 O O . GLY B 1 111 ? 1.782 26.219 11.266 1 97.81 111 GLY B O 1
ATOM 2510 N N . LEU B 1 112 ? 3.074 27.297 12.781 1 97.06 112 LEU B N 1
ATOM 2511 C CA . LEU B 1 112 ? 4.305 26.609 12.406 1 97.06 112 LEU B CA 1
ATOM 2512 C C . LEU B 1 112 ? 4.285 25.156 12.883 1 97.06 112 LEU B C 1
ATOM 2514 O O . LEU B 1 112 ? 3.988 24.891 14.047 1 97.06 112 LEU B O 1
ATOM 2518 N N . ALA B 1 113 ? 4.555 24.281 11.977 1 97.62 113 ALA B N 1
ATOM 2519 C CA . ALA B 1 113 ? 4.508 22.844 12.273 1 97.62 113 ALA B CA 1
ATOM 2520 C C . ALA B 1 113 ? 5.371 22.5 13.484 1 97.62 113 ALA B C 1
ATOM 2522 O O . ALA B 1 113 ? 4.93 21.781 14.375 1 97.62 113 ALA B O 1
ATOM 2523 N N . MET B 1 114 ? 6.543 23.078 13.516 1 97.44 114 MET B N 1
ATOM 2524 C CA . MET B 1 114 ? 7.48 22.781 14.602 1 97.44 114 MET B CA 1
ATOM 2525 C C . MET B 1 114 ? 6.875 23.141 15.953 1 97.44 114 MET B C 1
ATOM 2527 O O . MET B 1 114 ? 6.953 22.359 16.906 1 97.44 114 MET B O 1
ATOM 2531 N N . GLN B 1 115 ? 6.262 24.266 16.031 1 97.94 115 GLN B N 1
ATOM 2532 C CA . GLN B 1 115 ? 5.676 24.75 17.281 1 97.94 115 GLN B CA 1
ATOM 2533 C C . GLN B 1 115 ? 4.469 23.906 17.688 1 97.94 115 GLN B C 1
ATOM 2535 O O . GLN B 1 115 ? 4.332 23.531 18.844 1 97.94 115 GLN B O 1
ATOM 2540 N N . ILE B 1 116 ? 3.666 23.625 16.75 1 98.31 116 ILE B N 1
ATOM 2541 C CA . ILE B 1 116 ? 2.449 22.859 17.016 1 98.31 116 ILE B CA 1
ATOM 2542 C C . ILE B 1 116 ? 2.812 21.438 17.453 1 98.31 116 ILE B C 1
ATOM 2544 O O . ILE B 1 116 ? 2.244 20.922 18.406 1 98.31 116 ILE B O 1
ATOM 2548 N N . LEU B 1 117 ? 3.762 20.828 16.781 1 98.44 117 LEU B N 1
ATOM 2549 C CA . LEU B 1 117 ? 4.184 19.469 17.141 1 98.44 117 LEU B CA 1
ATOM 2550 C C . LEU B 1 117 ? 4.809 19.438 18.531 1 98.44 117 LEU B C 1
ATOM 2552 O O . LEU B 1 117 ? 4.605 18.484 19.281 1 98.44 117 LEU B O 1
ATOM 2556 N N . GLN B 1 118 ? 5.586 20.484 18.812 1 98 118 GLN B N 1
ATOM 2557 C CA . GLN B 1 118 ? 6.152 20.578 20.156 1 98 118 GLN B CA 1
ATOM 2558 C C . GLN B 1 118 ? 5.055 20.609 21.219 1 98 118 GLN B C 1
ATOM 2560 O O . GLN B 1 118 ? 5.133 19.891 22.219 1 98 118 GLN B O 1
ATOM 2565 N N . GLU B 1 119 ? 4.098 21.406 20.969 1 98.19 119 GLU B N 1
ATOM 2566 C CA . GLU B 1 119 ? 2.984 21.5 21.906 1 98.19 119 GLU B CA 1
ATOM 2567 C C . GLU B 1 119 ? 2.234 20.188 22.016 1 98.19 119 GLU B C 1
ATOM 2569 O O . GLU B 1 119 ? 1.908 19.75 23.125 1 98.19 119 GLU B O 1
ATOM 2574 N N . LEU B 1 120 ? 1.928 19.547 20.891 1 98.06 120 LEU B N 1
ATOM 2575 C CA . LEU B 1 120 ? 1.227 18.281 20.891 1 98.06 120 LEU B CA 1
ATOM 2576 C C . LEU B 1 120 ? 2.033 17.219 21.625 1 98.06 120 LEU B C 1
ATOM 2578 O O . LEU B 1 120 ? 1.47 16.391 22.359 1 98.06 120 LEU B O 1
ATOM 2582 N N . SER B 1 121 ? 3.344 17.234 21.406 1 97.44 121 SER B N 1
ATOM 2583 C CA . SER B 1 121 ? 4.215 16.203 21.969 1 97.44 121 SER B CA 1
ATOM 2584 C C . SER B 1 121 ? 4.273 16.297 23.484 1 97.44 121 SER B C 1
ATOM 2586 O O . SER B 1 121 ? 4.578 15.305 24.156 1 97.44 121 SER B O 1
ATOM 2588 N N . LEU B 1 122 ? 3.982 17.5 24 1 97 122 LEU B N 1
ATOM 2589 C CA . LEU B 1 122 ? 4.031 17.719 25.453 1 97 122 LEU B CA 1
ATOM 2590 C C . LEU B 1 122 ? 2.689 17.391 26.094 1 97 122 LEU B C 1
ATOM 2592 O O . LEU B 1 122 ? 2.592 17.297 27.312 1 97 122 LEU B O 1
ATOM 2596 N N . ASN B 1 123 ? 1.709 17.219 25.312 1 97.38 123 ASN B N 1
ATOM 2597 C CA . ASN B 1 123 ? 0.373 16.906 25.812 1 97.38 123 ASN B CA 1
ATOM 2598 C C . ASN B 1 123 ? 0.19 15.406 26 1 97.38 123 ASN B C 1
ATOM 2600 O O . ASN B 1 123 ? 0.179 14.648 25.031 1 97.38 123 ASN B O 1
ATOM 2604 N N . GLU B 1 124 ? -0.087 14.922 27.203 1 96.88 124 GLU B N 1
ATOM 2605 C CA . GLU B 1 124 ? -0.19 13.508 27.562 1 96.88 124 GLU B CA 1
ATOM 2606 C C . GLU B 1 124 ? -1.364 12.844 26.844 1 96.88 124 GLU B C 1
ATOM 2608 O O . GLU B 1 124 ? -1.352 11.633 26.609 1 96.88 124 GLU B O 1
ATOM 2613 N N . ASP B 1 125 ? -2.305 13.648 26.469 1 97.06 125 ASP B N 1
ATOM 2614 C CA . ASP B 1 125 ? -3.486 13.117 25.797 1 97.06 125 ASP B CA 1
ATOM 2615 C C . ASP B 1 125 ? -3.131 12.547 24.422 1 97.06 125 ASP B C 1
ATOM 2617 O O . ASP B 1 125 ? -3.871 11.719 23.875 1 97.06 125 ASP B O 1
ATOM 2621 N N . TYR B 1 126 ? -1.982 12.93 23.875 1 97.81 126 TYR B N 1
ATOM 2622 C CA . TYR B 1 126 ? -1.624 12.523 22.516 1 97.81 126 TYR B CA 1
ATOM 2623 C C . TYR B 1 126 ? -0.527 11.461 22.547 1 97.81 126 TYR B C 1
ATOM 2625 O O . TYR B 1 126 ? -0.016 11.062 21.484 1 97.81 126 TYR B O 1
ATOM 2633 N N . LYS B 1 127 ? -0.239 11.055 23.734 1 97.06 127 LYS B N 1
ATOM 2634 C CA . LYS B 1 127 ? 0.697 9.938 23.812 1 97.06 127 LYS B CA 1
ATOM 2635 C C . LYS B 1 127 ? 0.076 8.664 23.234 1 97.06 127 LYS B C 1
ATOM 2637 O O . LYS B 1 127 ? -1.042 8.297 23.609 1 97.06 127 LYS B O 1
ATOM 2642 N N . VAL B 1 128 ? 0.757 8.016 22.297 1 97.25 128 VAL B N 1
ATOM 2643 C CA . VAL B 1 128 ? 0.311 6.777 21.672 1 97.25 128 VAL B CA 1
ATOM 2644 C C . VAL B 1 128 ? -1.129 6.934 21.188 1 97.25 128 VAL B C 1
ATOM 2646 O O . VAL B 1 128 ? -1.987 6.102 21.484 1 97.25 128 VAL B O 1
ATOM 2649 N N . PHE B 1 129 ? -1.363 8.016 20.531 1 98.25 129 PHE B N 1
ATOM 2650 C CA . PHE B 1 129 ? -2.73 8.406 20.219 1 98.25 129 PHE B CA 1
ATOM 2651 C C . PHE B 1 129 ? -3.002 8.242 18.719 1 98.25 129 PHE B C 1
ATOM 2653 O O . PHE B 1 129 ? -4.031 7.688 18.328 1 98.25 129 PHE B O 1
ATOM 2660 N N . PHE B 1 130 ? -2.088 8.664 17.938 1 98.75 130 PHE B N 1
ATOM 2661 C CA . PHE B 1 130 ? -2.314 8.688 16.5 1 98.75 130 PHE B CA 1
ATOM 2662 C C . PHE B 1 130 ? -2.068 7.305 15.898 1 98.75 130 PHE B C 1
ATOM 2664 O O . PHE B 1 130 ? -1.061 6.66 16.203 1 98.75 130 PHE B O 1
ATOM 2671 N N . ASP B 1 131 ? -2.998 6.875 15.016 1 98 131 ASP B N 1
ATOM 2672 C CA . ASP B 1 131 ? -2.9 5.602 14.312 1 98 131 ASP B CA 1
ATOM 2673 C C . ASP B 1 131 ? -2.229 5.777 12.953 1 98 131 ASP B C 1
ATOM 2675 O O . ASP B 1 131 ? -1.753 4.809 12.359 1 98 131 ASP B O 1
ATOM 2679 N N . PHE B 1 132 ? -2.328 6.98 12.492 1 98.75 132 PHE B N 1
ATOM 2680 C CA . PHE B 1 132 ? -1.821 7.285 11.164 1 98.75 132 PHE B CA 1
ATOM 2681 C C . PHE B 1 132 ? -1.309 8.719 11.094 1 98.75 132 PHE B C 1
ATOM 2683 O O . PHE B 1 132 ? -1.968 9.641 11.578 1 98.75 132 PHE B O 1
ATOM 2690 N N . VAL B 1 133 ? -0.129 8.898 10.539 1 98.88 133 VAL B N 1
ATOM 2691 C CA . VAL B 1 133 ? 0.459 10.227 10.406 1 98.88 133 VAL B CA 1
ATOM 2692 C C . VAL B 1 133 ? 0.994 10.422 8.984 1 98.88 133 VAL B C 1
ATOM 2694 O O . VAL B 1 133 ? 1.613 9.516 8.422 1 98.88 133 VAL B O 1
ATOM 2697 N N . LEU B 1 134 ? 0.69 11.539 8.406 1 98.75 134 LEU B N 1
ATOM 2698 C CA . LEU B 1 134 ? 1.279 11.961 7.141 1 98.75 134 LEU B CA 1
ATOM 2699 C C . LEU B 1 134 ? 2.178 13.18 7.336 1 98.75 134 LEU B C 1
ATOM 2701 O O . LEU B 1 134 ? 1.73 14.211 7.844 1 98.75 134 LEU B O 1
ATOM 2705 N N . ILE B 1 135 ? 3.436 13.023 7.012 1 98.19 135 ILE B N 1
ATOM 2706 C CA . ILE B 1 135 ? 4.379 14.133 7.016 1 98.19 135 ILE B CA 1
ATOM 2707 C C . ILE B 1 135 ? 4.629 14.609 5.586 1 98.19 135 ILE B C 1
ATOM 2709 O O . ILE B 1 135 ? 5.277 13.914 4.797 1 98.19 135 ILE B O 1
ATOM 2713 N N . ASP B 1 136 ? 4.105 15.688 5.23 1 94.69 136 ASP B N 1
ATOM 2714 C CA . ASP B 1 136 ? 4.262 16.328 3.934 1 94.69 136 ASP B CA 1
ATOM 2715 C C . ASP B 1 136 ? 4.535 17.828 4.098 1 94.69 136 ASP B C 1
ATOM 2717 O O . ASP B 1 136 ? 3.695 18.656 3.756 1 94.69 136 ASP B O 1
ATOM 2721 N N . ALA B 1 137 ? 5.652 18.125 4.617 1 89 137 ALA B N 1
ATOM 2722 C CA . ALA B 1 137 ? 6.031 19.5 4.953 1 89 137 ALA B CA 1
ATOM 2723 C C . ALA B 1 137 ? 7.461 19.797 4.512 1 89 137 ALA B C 1
ATOM 2725 O O . ALA B 1 137 ? 7.938 19.25 3.514 1 89 137 ALA B O 1
ATOM 2726 N N . ASP B 1 138 ? 7.941 20.875 5.121 1 83.69 138 ASP B N 1
ATOM 2727 C CA . ASP B 1 138 ? 9.305 21.266 4.793 1 83.69 138 ASP B CA 1
ATOM 2728 C C . ASP B 1 138 ? 10.297 20.156 5.113 1 83.69 138 ASP B C 1
ATOM 2730 O O . ASP B 1 138 ? 10.164 19.469 6.137 1 83.69 138 ASP B O 1
ATOM 2734 N N . LYS B 1 139 ? 11.203 19.984 4.262 1 83.25 139 LYS B N 1
ATOM 2735 C CA . LYS B 1 139 ? 12.117 18.844 4.344 1 83.25 139 LYS B CA 1
ATOM 2736 C C . LYS B 1 139 ? 13.266 19.125 5.305 1 83.25 139 LYS B C 1
ATOM 2738 O O . LYS B 1 139 ? 13.891 18.203 5.824 1 83.25 139 LYS B O 1
ATOM 2743 N N . GLU B 1 140 ? 13.469 20.297 5.621 1 88.06 140 GLU B N 1
ATOM 2744 C CA . GLU B 1 140 ? 14.586 20.719 6.465 1 88.06 140 GLU B CA 1
ATOM 2745 C C . GLU B 1 140 ? 14.414 20.203 7.891 1 88.06 140 GLU B C 1
ATOM 2747 O O . GLU B 1 140 ? 15.398 19.906 8.578 1 88.06 140 GLU B O 1
ATOM 2752 N N .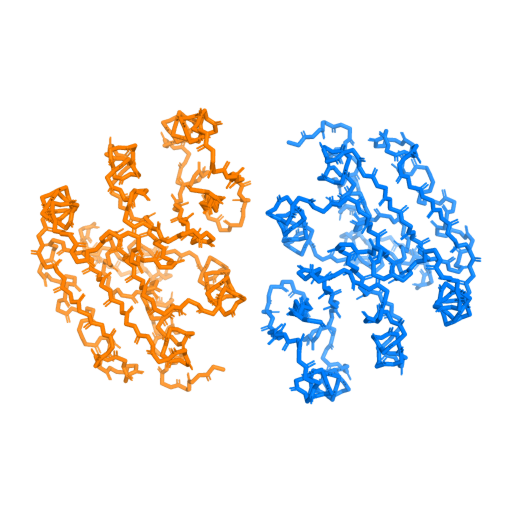 ASN B 1 141 ? 13.18 20.016 8.297 1 94 141 ASN B N 1
ATOM 2753 C CA . ASN B 1 141 ? 12.906 19.656 9.688 1 94 141 ASN B CA 1
ATOM 2754 C C . ASN B 1 141 ? 12.312 18.25 9.797 1 94 141 ASN B C 1
ATOM 2756 O O . ASN B 1 141 ? 11.75 17.891 10.828 1 94 141 ASN B O 1
ATOM 2760 N N . VAL B 1 142 ? 12.453 17.469 8.82 1 96.44 142 VAL B N 1
ATOM 2761 C CA . VAL B 1 142 ? 11.703 16.219 8.703 1 96.44 142 VAL B CA 1
ATOM 2762 C C . VAL B 1 142 ? 12.148 15.242 9.797 1 96.44 142 VAL B C 1
ATOM 2764 O O . VAL B 1 142 ? 11.328 14.523 10.367 1 96.44 142 VAL B O 1
ATOM 2767 N N . ILE B 1 143 ? 13.43 15.195 10.164 1 97.44 143 ILE B N 1
ATOM 2768 C CA . ILE B 1 143 ? 13.93 14.305 11.203 1 97.44 143 ILE B CA 1
ATOM 2769 C C . ILE B 1 143 ? 13.359 14.711 12.555 1 97.44 143 ILE B C 1
ATOM 2771 O O . ILE B 1 143 ? 12.883 13.867 13.32 1 97.44 143 ILE B O 1
ATOM 2775 N N . GLU B 1 144 ? 13.375 15.992 12.797 1 97.25 144 GLU B N 1
ATOM 2776 C CA . GLU B 1 144 ? 12.82 16.5 14.047 1 97.25 144 GLU B CA 1
ATOM 2777 C C . GLU B 1 144 ? 11.32 16.219 14.141 1 97.25 144 GLU B C 1
ATOM 2779 O O . GLU B 1 144 ? 10.82 15.852 15.203 1 97.25 144 GLU B O 1
ATOM 2784 N N . TYR B 1 145 ? 10.625 16.438 13.016 1 98.06 145 TYR B N 1
ATOM 2785 C CA . TYR B 1 145 ? 9.211 16.109 12.977 1 98.06 145 TYR B CA 1
ATOM 2786 C C . TYR B 1 145 ? 8.977 14.656 13.367 1 98.06 145 TYR B C 1
ATOM 2788 O O . TYR B 1 145 ? 8.148 14.359 14.227 1 98.06 145 TYR B O 1
ATOM 2796 N N . PHE B 1 146 ? 9.727 13.773 12.75 1 98.19 146 PHE B N 1
ATOM 2797 C CA . PHE B 1 146 ? 9.562 12.344 12.984 1 98.19 146 PHE B CA 1
ATOM 2798 C C . PHE B 1 146 ? 9.805 12 14.453 1 98.19 146 PHE B C 1
ATOM 2800 O O . PHE B 1 146 ? 9.023 11.266 15.055 1 98.19 146 PHE B O 1
ATOM 2807 N N . ASP B 1 147 ? 10.859 12.57 14.977 1 97.81 147 ASP B N 1
ATOM 2808 C CA . ASP B 1 147 ? 11.234 12.25 16.344 1 97.81 147 ASP B CA 1
ATOM 2809 C C . ASP B 1 147 ? 10.164 12.719 17.328 1 97.81 147 ASP B C 1
ATOM 2811 O O . ASP B 1 147 ? 9.898 12.039 18.328 1 97.81 147 ASP B O 1
ATOM 2815 N N . MET B 1 148 ? 9.555 13.844 17.078 1 97.94 148 MET B N 1
ATOM 2816 C CA . MET B 1 148 ? 8.5 14.359 17.938 1 97.94 148 MET B CA 1
ATOM 2817 C C . MET B 1 148 ? 7.219 13.555 17.766 1 97.94 148 MET B C 1
ATOM 2819 O O . MET B 1 148 ? 6.453 13.391 18.719 1 97.94 148 MET B O 1
ATOM 2823 N N . ILE B 1 149 ? 7.012 12.992 16.578 1 98.44 149 ILE B N 1
ATOM 2824 C CA . ILE B 1 149 ? 5.754 12.352 16.219 1 98.44 149 ILE B CA 1
ATOM 2825 C C . ILE B 1 149 ? 5.75 10.906 16.734 1 98.44 149 ILE B C 1
ATOM 2827 O O . ILE B 1 149 ? 4.715 10.406 17.172 1 98.44 149 ILE B O 1
ATOM 2831 N N . LEU B 1 150 ? 6.887 10.25 16.672 1 98.25 150 LEU B N 1
ATOM 2832 C CA . LEU B 1 150 ? 6.973 8.812 16.906 1 98.25 150 LEU B CA 1
ATOM 2833 C C . LEU B 1 150 ? 6.375 8.453 18.266 1 98.25 150 LEU B C 1
ATOM 2835 O O . LEU B 1 150 ? 5.562 7.535 18.375 1 98.25 150 LEU B O 1
ATOM 2839 N N . PRO B 1 151 ? 6.645 9.234 19.328 1 97.88 151 PRO B N 1
ATOM 2840 C CA . PRO B 1 151 ? 6.074 8.875 20.625 1 97.88 151 PRO B CA 1
ATOM 2841 C C . PRO B 1 151 ? 4.559 9.062 20.688 1 97.88 151 PRO B C 1
ATOM 2843 O O . PRO B 1 151 ? 3.895 8.5 21.562 1 97.88 151 PRO B O 1
ATOM 2846 N N . MET B 1 152 ? 4.039 9.797 19.797 1 98.62 152 MET B N 1
ATOM 2847 C CA . MET B 1 152 ? 2.609 10.086 19.781 1 98.62 152 MET B CA 1
ATOM 2848 C C . MET B 1 152 ? 1.85 9.031 18.984 1 98.62 152 MET B C 1
ATOM 2850 O O . MET B 1 152 ? 0.619 8.992 19 1 98.62 152 MET B O 1
ATOM 2854 N N . VAL B 1 153 ? 2.547 8.172 18.297 1 98.5 153 VAL B N 1
ATOM 2855 C CA . VAL B 1 153 ? 1.931 7.18 17.422 1 98.5 153 VAL B CA 1
ATOM 2856 C C . VAL B 1 153 ? 1.669 5.891 18.188 1 98.5 153 VAL B C 1
ATOM 2858 O O . VAL B 1 153 ? 2.516 5.441 18.969 1 98.5 153 VAL B O 1
ATOM 2861 N N . SER B 1 154 ? 0.49 5.309 18.031 1 97.75 154 SER B N 1
ATOM 2862 C CA . SER B 1 154 ? 0.125 4.055 18.672 1 97.75 154 SER B CA 1
ATOM 2863 C C . SER B 1 154 ? 0.969 2.896 18.141 1 97.75 154 SER B C 1
ATOM 2865 O O . SER B 1 154 ? 1.534 2.98 17.047 1 97.75 154 SER B O 1
ATOM 2867 N N . VAL B 1 155 ? 1.069 1.834 18.984 1 95.5 155 VAL B N 1
ATOM 2868 C CA . VAL B 1 155 ? 1.71 0.617 18.484 1 95.5 155 VAL B CA 1
ATOM 2869 C C . VAL B 1 155 ? 0.937 0.072 17.297 1 95.5 155 VAL B C 1
ATOM 2871 O O . VAL B 1 155 ? -0.292 -0.026 17.328 1 95.5 155 VAL B O 1
ATOM 2874 N N . GLY B 1 156 ? 1.66 -0.212 16.219 1 93.5 156 GLY B N 1
ATOM 2875 C CA . GLY B 1 156 ? 1.025 -0.627 14.977 1 93.5 156 GLY B CA 1
ATOM 2876 C C . GLY B 1 156 ? 0.652 0.538 14.078 1 93.5 156 GLY B C 1
ATOM 2877 O O . GLY B 1 156 ? 0.252 0.339 12.922 1 93.5 156 GLY B O 1
ATOM 2878 N N . GLY B 1 157 ? 0.825 1.74 14.656 1 97.12 157 GLY B N 1
ATOM 2879 C CA . GLY B 1 157 ? 0.521 2.93 13.875 1 97.12 157 GLY B CA 1
ATOM 2880 C C . GLY B 1 157 ? 1.459 3.131 12.703 1 97.12 157 GLY B C 1
ATOM 2881 O O . GLY B 1 157 ? 2.537 2.535 12.648 1 97.12 157 GLY B O 1
ATOM 2882 N N . VAL B 1 158 ? 1.019 3.951 11.727 1 97.94 158 VAL B N 1
ATOM 2883 C CA . VAL B 1 158 ? 1.748 4.125 10.469 1 97.94 158 VAL B CA 1
ATOM 2884 C C . VAL B 1 158 ? 2.102 5.598 10.281 1 97.94 158 VAL B C 1
ATOM 2886 O O . VAL B 1 158 ? 1.261 6.477 10.484 1 97.94 158 VAL B O 1
ATOM 2889 N N . ILE B 1 159 ? 3.354 5.855 10 1 98.62 159 ILE B N 1
ATOM 2890 C CA . ILE B 1 159 ? 3.818 7.176 9.586 1 98.62 159 ILE B CA 1
ATOM 2891 C C . ILE B 1 159 ? 4.234 7.145 8.117 1 98.62 159 ILE B C 1
ATOM 2893 O O . ILE B 1 159 ? 5.07 6.328 7.723 1 98.62 159 ILE B O 1
ATOM 2897 N N . VAL B 1 160 ? 3.621 7.945 7.32 1 98.44 160 VAL B N 1
ATOM 2898 C CA . VAL B 1 160 ? 4.012 8.086 5.922 1 98.44 160 VAL B CA 1
ATOM 2899 C C . VAL B 1 160 ? 4.656 9.445 5.695 1 98.44 160 VAL B C 1
ATOM 2901 O O . VAL B 1 160 ? 4.094 10.477 6.074 1 98.44 160 VAL B O 1
ATOM 2904 N N . THR B 1 161 ? 5.84 9.477 5.168 1 97.94 161 THR B N 1
ATOM 2905 C CA . THR B 1 161 ? 6.523 10.703 4.777 1 97.94 161 THR B CA 1
ATOM 2906 C C . THR B 1 161 ? 6.641 10.797 3.258 1 97.94 161 THR B C 1
ATOM 2908 O O . THR B 1 161 ? 7.145 9.875 2.611 1 97.94 161 THR B O 1
ATOM 2911 N N . ASP B 1 162 ? 6.199 11.898 2.717 1 96 162 ASP B N 1
ATOM 2912 C CA . ASP B 1 162 ? 6.188 12.094 1.27 1 96 162 ASP B CA 1
ATOM 2913 C C . ASP B 1 162 ? 7.504 12.695 0.785 1 96 162 ASP B C 1
ATOM 2915 O O . ASP B 1 162 ? 8.344 13.086 1.593 1 96 162 ASP B O 1
ATOM 2919 N N . ASN B 1 163 ? 7.734 12.656 -0.555 1 95.12 163 ASN B N 1
ATOM 2920 C CA . ASN B 1 163 ? 8.812 13.312 -1.293 1 95.12 163 ASN B CA 1
ATOM 2921 C C . ASN B 1 163 ? 10.172 12.695 -0.958 1 95.12 163 ASN B C 1
ATOM 2923 O O . ASN B 1 163 ? 11.156 13.422 -0.798 1 95.12 163 ASN B O 1
ATOM 2927 N N . MET B 1 164 ? 10.188 11.422 -0.816 1 95.38 164 MET B N 1
ATOM 2928 C CA . MET B 1 164 ? 11.445 10.742 -0.52 1 95.38 164 MET B CA 1
ATOM 2929 C C . MET B 1 164 ? 12.359 10.719 -1.742 1 95.38 164 MET B C 1
ATOM 2931 O O . MET B 1 164 ? 13.586 10.742 -1.61 1 95.38 164 MET B O 1
ATOM 2935 N N . LEU B 1 165 ? 11.742 10.664 -2.932 1 93.12 165 LEU B N 1
ATOM 2936 C CA . LEU B 1 165 ? 12.531 10.453 -4.141 1 93.12 165 LEU B CA 1
ATOM 2937 C C . LEU B 1 165 ? 12.492 11.688 -5.035 1 93.12 165 LEU B C 1
ATOM 2939 O O . LEU B 1 165 ? 13.453 11.961 -5.762 1 93.12 165 LEU B O 1
ATOM 2943 N N . TYR B 1 166 ? 11.414 12.375 -5.117 1 91.38 166 TYR B N 1
ATOM 2944 C CA . TYR B 1 166 ? 11.273 13.578 -5.918 1 91.38 166 TYR B CA 1
ATOM 2945 C C . TYR B 1 166 ? 10.695 14.719 -5.086 1 91.38 166 TYR B C 1
ATOM 2947 O O . TYR B 1 166 ? 9.883 14.492 -4.188 1 91.38 166 TYR B O 1
ATOM 2955 N N . PRO B 1 167 ? 11.086 16 -5.348 1 90.38 167 PRO B N 1
ATOM 2956 C CA . PRO B 1 167 ? 12.078 16.375 -6.359 1 90.38 167 PRO B CA 1
ATOM 2957 C C . PRO B 1 167 ? 13.492 15.898 -6.004 1 90.38 167 PRO B C 1
ATOM 2959 O O . PRO B 1 167 ? 13.789 15.664 -4.828 1 90.38 167 PRO B O 1
ATOM 2962 N N . GLU B 1 168 ? 14.297 15.805 -6.941 1 92 168 GLU B N 1
ATOM 2963 C CA . GLU B 1 168 ? 15.617 15.18 -6.832 1 92 168 GLU B CA 1
ATOM 2964 C C . GLU B 1 168 ? 16.516 15.961 -5.871 1 92 168 GLU B C 1
ATOM 2966 O O . GLU B 1 168 ? 17.375 15.375 -5.203 1 92 168 GLU B O 1
ATOM 2971 N N . LYS B 1 169 ? 16.312 17.234 -5.766 1 91.31 169 LYS B N 1
ATOM 2972 C CA . LYS B 1 169 ? 17.203 18.078 -4.973 1 91.31 169 LYS B CA 1
ATOM 2973 C C . LYS B 1 169 ? 17.172 17.688 -3.5 1 91.31 169 LYS B C 1
ATOM 2975 O O . LYS B 1 169 ? 18.109 17.953 -2.76 1 91.31 169 LYS B O 1
ATOM 2980 N N . TYR B 1 170 ? 16.156 17 -3.064 1 91 170 TYR B N 1
ATOM 2981 C CA . TYR B 1 170 ? 16.031 16.656 -1.653 1 91 170 TYR B CA 1
ATOM 2982 C C . TYR B 1 170 ? 16.438 15.203 -1.414 1 91 170 TYR B C 1
ATOM 2984 O O . TYR B 1 170 ? 16.438 14.734 -0.276 1 91 170 TYR B O 1
ATOM 2992 N N . ARG B 1 171 ? 16.844 14.453 -2.434 1 91.5 171 ARG B N 1
ATOM 2993 C CA . ARG B 1 171 ? 17.062 13.016 -2.35 1 91.5 171 ARG B CA 1
ATOM 2994 C C . ARG B 1 171 ? 18.125 12.688 -1.302 1 91.5 171 ARG B C 1
ATOM 2996 O O . ARG B 1 171 ? 17.953 11.75 -0.521 1 91.5 171 ARG B O 1
ATOM 3003 N N . GLU B 1 172 ? 19.188 13.5 -1.289 1 92.56 172 GLU B N 1
ATOM 3004 C CA . GLU B 1 172 ? 20.266 13.227 -0.351 1 92.56 172 GLU B CA 1
ATOM 3005 C C . GLU B 1 172 ? 19.812 13.438 1.092 1 92.56 172 GLU B C 1
ATOM 3007 O O . GLU B 1 172 ? 20.109 12.609 1.964 1 92.56 172 GLU B O 1
ATOM 3012 N N . SER B 1 173 ? 19.172 14.547 1.362 1 93.75 173 SER B N 1
ATOM 3013 C CA . SER B 1 173 ? 18.672 14.82 2.705 1 93.75 173 SER B CA 1
ATOM 3014 C C . SER B 1 173 ? 17.641 13.781 3.129 1 93.75 173 SER B C 1
ATOM 3016 O O . SER B 1 173 ? 17.594 13.375 4.293 1 93.75 173 SER B O 1
ATOM 3018 N N . MET B 1 174 ? 16.906 13.305 2.186 1 96 174 MET B N 1
ATOM 3019 C CA . MET B 1 174 ? 15.867 12.344 2.525 1 96 174 MET B CA 1
ATOM 3020 C C . MET B 1 174 ? 16.453 10.945 2.719 1 96 174 MET B C 1
ATOM 3022 O O . MET B 1 174 ? 15.891 10.133 3.451 1 96 174 MET B O 1
ATOM 3026 N N . LYS B 1 175 ? 17.531 10.711 2.094 1 94.75 175 LYS B N 1
ATOM 3027 C CA . LYS B 1 175 ? 18.266 9.477 2.389 1 94.75 175 LYS B CA 1
ATOM 3028 C C . LYS B 1 175 ? 18.734 9.461 3.838 1 94.75 175 LYS B C 1
ATOM 3030 O O . LYS B 1 175 ? 18.688 8.414 4.496 1 94.75 175 LYS B O 1
ATOM 3035 N N . GLU B 1 176 ? 19.219 10.602 4.25 1 96.06 176 GLU B N 1
ATOM 3036 C CA . GLU B 1 176 ? 19.609 10.727 5.652 1 96.06 176 GLU B CA 1
ATOM 3037 C C . GLU B 1 176 ? 18.422 10.5 6.578 1 96.06 176 GLU B C 1
ATOM 3039 O O . GLU B 1 176 ? 18.562 9.875 7.629 1 96.06 176 GLU B O 1
ATOM 3044 N N . TYR B 1 177 ? 17.344 11 6.223 1 97.38 177 TYR B N 1
ATOM 3045 C CA . TYR B 1 177 ? 16.109 10.805 6.969 1 97.38 177 TYR B CA 1
ATOM 3046 C C . TYR B 1 177 ? 15.758 9.328 7.062 1 97.38 177 TYR B C 1
ATOM 3048 O O . TYR B 1 177 ? 15.492 8.812 8.148 1 97.38 177 TYR B O 1
ATOM 3056 N N . SER B 1 178 ? 15.719 8.664 5.918 1 96.5 178 SER B N 1
ATOM 3057 C CA . SER B 1 178 ? 15.422 7.234 5.887 1 96.5 178 SER B CA 1
ATOM 3058 C C . SER B 1 178 ? 16.406 6.445 6.75 1 96.5 178 SER B C 1
ATOM 3060 O O . SER B 1 178 ? 16 5.547 7.488 1 96.5 178 SER B O 1
ATOM 3062 N N . SER B 1 179 ? 17.688 6.781 6.68 1 96.56 179 SER B N 1
ATOM 3063 C CA . SER B 1 179 ? 18.703 6.121 7.48 1 96.56 179 SER B CA 1
ATOM 3064 C C . SER B 1 179 ? 18.469 6.34 8.969 1 96.56 179 SER B C 1
ATOM 3066 O O . SER B 1 179 ? 18.672 5.43 9.781 1 96.56 179 SER B O 1
ATOM 3068 N N . HIS B 1 180 ? 18.094 7.508 9.297 1 97.44 180 HIS B N 1
ATOM 3069 C CA . HIS B 1 180 ? 17.766 7.84 10.68 1 97.44 180 HIS B CA 1
ATOM 3070 C C . HIS B 1 180 ? 16.688 6.926 11.234 1 97.44 180 HIS B C 1
ATOM 3072 O O . HIS B 1 180 ? 16.812 6.398 12.336 1 97.44 180 HIS B O 1
ATOM 3078 N N . ILE B 1 181 ? 15.609 6.73 10.5 1 97.31 181 ILE B N 1
ATOM 3079 C CA . ILE B 1 181 ? 14.484 5.91 10.93 1 97.31 181 ILE B CA 1
ATOM 3080 C C . ILE B 1 181 ? 14.922 4.449 11.031 1 97.31 181 ILE B C 1
ATOM 3082 O O . ILE B 1 181 ? 14.531 3.74 11.961 1 97.31 181 ILE B O 1
ATOM 3086 N N . GLN B 1 182 ? 15.695 4.023 10.055 1 94.31 182 GLN B N 1
ATOM 3087 C CA . GLN B 1 182 ? 16.156 2.639 10.008 1 94.31 182 GLN B CA 1
ATOM 3088 C C . GLN B 1 182 ? 16.969 2.287 11.25 1 94.31 182 GLN B C 1
ATOM 3090 O O . GLN B 1 182 ? 17.031 1.125 11.648 1 94.31 182 GLN B O 1
ATOM 3095 N N . ALA B 1 183 ? 17.562 3.273 11.828 1 95.81 183 ALA B N 1
ATOM 3096 C CA . ALA B 1 183 ? 18.422 3.059 12.992 1 95.81 183 ALA B CA 1
ATOM 3097 C C . ALA B 1 183 ? 17.594 2.951 14.273 1 95.81 183 ALA B C 1
ATOM 3099 O O . ALA B 1 183 ? 18.109 2.541 15.312 1 95.81 183 ALA B O 1
ATOM 3100 N N . ILE B 1 184 ? 16.375 3.344 14.227 1 95.25 184 ILE B N 1
ATOM 3101 C CA . ILE B 1 184 ? 15.508 3.309 15.391 1 95.25 184 ILE B CA 1
ATOM 3102 C C . ILE B 1 184 ? 15.008 1.884 15.617 1 95.25 184 ILE B C 1
ATOM 3104 O O . ILE B 1 184 ? 14.539 1.229 14.688 1 95.25 184 ILE B O 1
ATOM 3108 N N . GLN B 1 185 ? 15.094 1.583 16.875 1 90.94 185 GLN B N 1
ATOM 3109 C CA . GLN B 1 185 ? 14.57 0.274 17.25 1 90.94 185 GLN B CA 1
ATOM 3110 C C . GLN B 1 185 ? 13.047 0.303 17.344 1 90.94 185 GLN B C 1
ATOM 3112 O O . GLN B 1 185 ? 12.445 1.374 17.453 1 90.94 185 GLN B O 1
ATOM 3117 N N . ASN B 1 186 ? 12.375 -0.694 17.109 1 91.38 186 ASN B N 1
ATOM 3118 C CA . ASN B 1 186 ? 10.945 -0.896 17.328 1 91.38 186 ASN B CA 1
ATOM 3119 C C . ASN B 1 186 ? 10.109 -0.281 16.219 1 91.38 186 ASN B C 1
ATOM 3121 O O . ASN B 1 186 ? 8.945 0.052 16.406 1 91.38 186 ASN B O 1
ATOM 3125 N N . VAL B 1 187 ? 10.781 0.163 15.133 1 95.44 187 VAL B N 1
ATOM 3126 C CA . VAL B 1 187 ? 10.023 0.541 13.945 1 95.44 187 VAL B CA 1
ATOM 3127 C C . VAL B 1 187 ? 10.453 -0.326 12.758 1 95.44 187 VAL B C 1
ATOM 3129 O O . VAL B 1 187 ? 11.531 -0.926 12.781 1 95.44 187 VAL B O 1
ATOM 3132 N N . ARG B 1 188 ? 9.609 -0.473 11.836 1 93.38 188 ARG B N 1
ATOM 3133 C CA . ARG B 1 188 ? 9.891 -1.012 10.508 1 93.38 188 ARG B CA 1
ATOM 3134 C C . ARG B 1 188 ? 9.57 0.013 9.422 1 93.38 188 ARG B C 1
ATOM 3136 O O . ARG B 1 188 ? 8.508 0.639 9.445 1 93.38 188 ARG B O 1
ATOM 3143 N N . THR B 1 189 ? 10.57 0.244 8.578 1 95.12 189 THR B N 1
ATOM 3144 C CA . THR B 1 189 ? 10.375 1.29 7.582 1 95.12 189 THR B CA 1
ATOM 3145 C C . THR B 1 189 ? 10.828 0.818 6.203 1 95.12 189 THR B C 1
ATOM 3147 O O . THR B 1 189 ? 11.719 -0.021 6.094 1 95.12 189 THR B O 1
ATOM 3150 N N . ILE B 1 190 ? 10.094 1.318 5.156 1 92.06 190 ILE B N 1
ATOM 3151 C CA . ILE B 1 190 ? 10.484 1.07 3.773 1 92.06 190 ILE B CA 1
ATOM 3152 C C . ILE B 1 190 ? 10.25 2.33 2.941 1 92.06 190 ILE B C 1
ATOM 3154 O O . ILE B 1 190 ? 9.359 3.127 3.244 1 92.06 190 ILE B O 1
ATOM 3158 N N . THR B 1 191 ? 11.102 2.449 1.959 1 93.69 191 THR B N 1
ATOM 3159 C CA . THR B 1 191 ? 10.875 3.486 0.96 1 93.69 191 THR B CA 1
ATOM 3160 C C . THR B 1 191 ? 10.148 2.914 -0.257 1 93.69 191 THR B C 1
ATOM 3162 O O . THR B 1 191 ? 10.672 2.031 -0.938 1 93.69 191 THR B O 1
ATOM 3165 N N . SER B 1 192 ? 8.969 3.41 -0.462 1 92.19 192 SER B N 1
ATOM 3166 C CA . SER B 1 192 ? 8.188 3.02 -1.63 1 92.19 192 SER B CA 1
ATOM 3167 C C . SER B 1 192 ? 8.359 4.02 -2.768 1 92.19 192 SER B C 1
ATOM 3169 O O . SER B 1 192 ? 8.297 5.23 -2.551 1 92.19 192 SER B O 1
ATOM 3171 N N . PRO B 1 193 ? 8.5 3.531 -4.012 1 90.25 193 PRO B N 1
ATOM 3172 C CA . PRO B 1 193 ? 8.672 4.445 -5.145 1 90.25 193 PRO B CA 1
ATOM 3173 C C . PRO B 1 193 ? 7.355 5.027 -5.641 1 90.25 193 PRO B C 1
ATOM 3175 O O . PRO B 1 193 ? 7.34 5.801 -6.602 1 90.25 193 PRO B O 1
ATOM 3178 N N . ILE B 1 194 ? 6.285 4.684 -5.102 1 88.38 194 ILE B N 1
ATOM 3179 C CA . ILE B 1 194 ? 4.977 5.191 -5.5 1 88.38 194 ILE B CA 1
ATOM 3180 C C . ILE B 1 194 ? 4.949 6.711 -5.359 1 88.38 194 ILE B C 1
ATOM 3182 O O . ILE B 1 194 ? 5.453 7.262 -4.379 1 88.38 194 ILE B O 1
ATOM 3186 N N . GLY B 1 195 ? 4.316 7.391 -6.422 1 90.69 195 GLY B N 1
ATOM 3187 C CA . GLY B 1 195 ? 4.273 8.844 -6.434 1 90.69 195 GLY B CA 1
ATOM 3188 C C . GLY B 1 195 ? 5.652 9.477 -6.449 1 90.69 195 GLY B C 1
ATOM 3189 O O . GLY B 1 195 ? 6.488 9.133 -7.289 1 90.69 195 GLY B O 1
ATOM 3190 N N . ASN B 1 196 ? 5.891 10.438 -5.504 1 93 196 ASN B N 1
ATOM 3191 C CA . ASN B 1 196 ? 7.184 11.102 -5.398 1 93 196 ASN B CA 1
ATOM 3192 C C . ASN B 1 196 ? 8.094 10.398 -4.398 1 93 196 ASN B C 1
ATOM 3194 O O . ASN B 1 196 ? 9.117 10.953 -3.984 1 93 196 ASN B O 1
ATOM 3198 N N . GLY B 1 197 ? 7.738 9.195 -4.078 1 93.5 197 GLY B N 1
ATOM 3199 C CA . GLY B 1 197 ? 8.461 8.445 -3.061 1 93.5 197 GLY B CA 1
ATOM 3200 C C . GLY B 1 197 ? 7.871 8.602 -1.671 1 93.5 197 GLY B C 1
ATOM 3201 O O . GLY B 1 197 ? 7.684 9.727 -1.196 1 93.5 197 GLY B O 1
ATOM 3202 N N . GLU B 1 198 ? 7.508 7.449 -1.068 1 96.12 198 GLU B N 1
ATOM 3203 C CA . GLU B 1 198 ? 6.891 7.453 0.254 1 96.12 198 GLU B CA 1
ATOM 3204 C C . GLU B 1 198 ? 7.688 6.609 1.242 1 96.12 198 GLU B C 1
ATOM 3206 O O . GLU B 1 198 ? 8 5.449 0.965 1 96.12 198 GLU B O 1
ATOM 3211 N N . GLU B 1 199 ? 8.109 7.223 2.334 1 97.19 199 GLU B N 1
ATOM 3212 C CA . GLU B 1 199 ? 8.617 6.422 3.447 1 97.19 199 GLU B CA 1
ATOM 3213 C C . GLU B 1 199 ? 7.477 5.945 4.344 1 97.19 199 GLU B C 1
ATOM 3215 O O . GLU B 1 199 ? 6.75 6.754 4.922 1 97.19 199 GLU B O 1
ATOM 3220 N N . ILE B 1 200 ? 7.281 4.672 4.332 1 97.5 200 ILE B N 1
ATOM 3221 C CA . ILE B 1 200 ? 6.223 4.082 5.145 1 97.5 200 ILE B CA 1
ATOM 3222 C C . ILE B 1 200 ? 6.832 3.393 6.363 1 97.5 200 ILE B C 1
ATOM 3224 O O . ILE B 1 200 ? 7.605 2.441 6.223 1 97.5 200 ILE B O 1
ATOM 3228 N N . THR B 1 201 ? 6.504 3.877 7.547 1 97.56 201 THR B N 1
ATOM 3229 C CA . THR B 1 201 ? 7.062 3.393 8.805 1 97.56 201 THR B CA 1
ATOM 3230 C C . THR B 1 201 ? 5.961 2.877 9.719 1 97.56 201 THR B C 1
ATOM 3232 O O . THR B 1 201 ? 4.945 3.549 9.922 1 97.56 201 THR B O 1
ATOM 3235 N N . ILE B 1 202 ? 6.109 1.684 10.266 1 96.25 202 ILE B N 1
ATOM 3236 C CA . ILE B 1 202 ? 5.191 1.111 11.242 1 96.25 202 ILE B CA 1
ATOM 3237 C C . ILE B 1 202 ? 5.863 1.057 12.617 1 96.25 202 ILE B C 1
ATOM 3239 O O . ILE B 1 202 ? 7.012 0.621 12.734 1 96.25 202 ILE B O 1
ATOM 3243 N N . LYS B 1 203 ? 5.188 1.594 13.547 1 96.38 203 LYS B N 1
ATOM 3244 C CA . LYS B 1 203 ? 5.672 1.471 14.922 1 96.38 203 LYS B CA 1
ATOM 3245 C C . LYS B 1 203 ? 5.383 0.083 15.484 1 96.38 203 LYS B C 1
ATOM 3247 O O . LYS B 1 203 ? 4.223 -0.321 15.594 1 96.38 203 LYS B O 1
ATOM 3252 N N . LEU B 1 204 ? 6.375 -0.617 15.945 1 92.25 204 LEU B N 1
ATOM 3253 C CA . LEU B 1 204 ? 6.242 -2.014 16.344 1 92.25 204 LEU B CA 1
ATOM 3254 C C . LEU B 1 204 ? 6.016 -2.131 17.844 1 92.25 204 LEU B C 1
ATOM 3256 O O . LEU B 1 204 ? 5.379 -3.08 18.312 1 92.25 204 LEU B O 1
ATOM 3260 N N . ARG B 1 205 ? 6.695 -1.273 18.734 1 86 205 ARG B N 1
ATOM 3261 C CA . ARG B 1 205 ? 6.605 -1.268 20.188 1 86 205 ARG B CA 1
ATOM 3262 C C . ARG B 1 205 ? 6.727 0.15 20.734 1 86 205 ARG B C 1
ATOM 3264 O O . ARG B 1 205 ? 7.332 1.017 20.109 1 86 205 ARG B O 1
#

Nearest PDB structures (foldseek):
  5kva-assembly1_A  TM=8.448E-01  e=1.370E-17  Sorghum bicolor
  3c3y-assembly1_B  TM=8.481E-01  e=3.056E-16  Mesembryanthemum crystallinum
  8xds-assembly1_B  TM=8.352E-01  e=1.727E-15  Lycoris longituba
  8xe3-assembly1_A  TM=8.190E-01  e=8.953E-16  Narcissus aff. pseudonarcissus MK-2014
  8z8p-assembly1_D-2  TM=8.263E-01  e=2.471E-15  Narcissus aff. pseudonarcissus MK-2014

Organism: Nitrosopumilus maritimus (strain SCM1) (NCBI:txid436308)

pLDDT: mean 92.62, std 9.72, range [55.12, 98.94]

Foldseek 3Di:
DDPLLVVLLVVVVVQQVCVVVVVDDDDPVLHDPDFDPQVLVVLCVVCQVLLWAEEEEEDQQLNNSVSSNQVSNVVSVHAYEYEEADPVSVVNNCVSCVSSVRNVRYHYDYDDSLVVLVVLLPDPVQFQPGQEYEYDDDLVCVLVSCVSCLRSHHQFGKYKYPQCPPPPVCVVSSVVSQVSLVPDPQKDWDWDPTTNIMIIIGRHD/DDPLLVVLLVVVVVQQVCVVVVVDDDPPVLRDPDFDPQVLVVLCVVCQVLLWAEEEEEDQQLNNSVSSNQVSNVVSVHAYEYEEADPVRVVNNCVSCVSSVRNVRYHYDYDDSLVVLVVLLPDPVQFQPGQEYEYDDDLVCVLVSCVSCLRSHHQFGK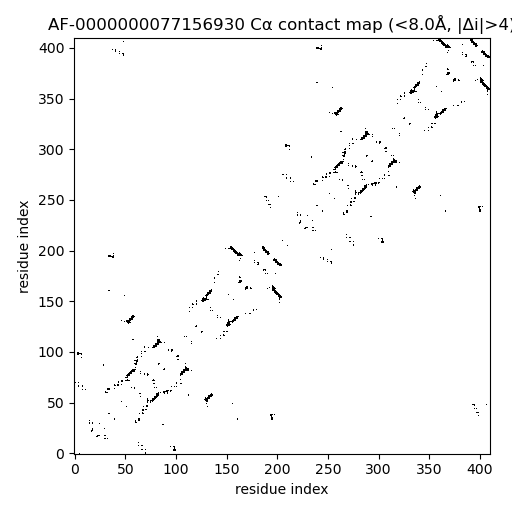YKYPQCPPPPVCVVSSVVSLVSLVPDPQKDWDWDPTTNIMIIIGRHD

InterPro domains:
  IPR002935 Class I-like SAM-dependent O-methyltransferase [PF01596] (14-185)
  IPR002935 Class I-like SAM-dependent O-methyltransferase [PS51682] (1-204)
  IPR029063 S-adenosyl-L-methionine-dependent methyltransferase superfamily [G3DSA:3.40.50.150] (1-204)
  IPR029063 S-adenosyl-L-methionine-dependent methyltransferase superfamily [SSF53335] (22-203)
  IPR050362 Cation-dependent O-methyltransferase [PTHR10509] (13-187)